Protein AF-A0A2V8VJU1-F1 (afdb_monomer_lite)

Foldseek 3Di:
DWFDDAPDFIKDWDDDPPDPDIDIDGDPDDDPGGDDDDDDDPDDPVCVVCPDPVNVLVVCLAFQQCVCVPVVDWDWDWDPPPVTDIDIRHHDDWAAAWQPPQQWFDFPPFGTKGWTKHFHDDDDPPDDQAAEFEAAVRGTQGPHPCVDPLNVDPPGVVSGMHIYIYGHPFDRDPPDSHDTDPDPSVVRVSVRVVVCRVVSVVVVVVVVVVVVVVLLVVLLVLLLQLVLVLQVVDDPPQFDDLQFADDALPPDPPDDPPPDDPDDDDDDDDDDDDDDDDDDDDYDDDDDDDDDDDDDDDDDDDDDDDDDPPPPPDDPAADFDAKEKPPLEAEHEAQGKDKIFIWTHGPVRDTDWFDDPDPDDQDKDKDKDKPPPFWDWDDDGTRMIMIGGHRDWDKMKIKIWIWGPDPDDDIDIYMYIGIYTYDNDGDSDRSAREDEDADAPDPDQWDQDSVVSHIYGHCNDPCNVVCVVPSVSNSLVVSLSSLLHSLCSSPVSPPPVVSVVSSCVSSVSSVVSD

pLDDT: mean 73.37, std 20.29, range [23.42, 96.0]

Structure (mmCIF, N/CA/C/O backbone):
data_AF-A0A2V8VJU1-F1
#
_entry.id   AF-A0A2V8VJU1-F1
#
loop_
_atom_site.group_PDB
_atom_site.id
_atom_site.type_symbol
_atom_site.label_atom_id
_atom_site.label_alt_id
_atom_site.label_comp_id
_atom_site.label_asym_id
_atom_site.label_entity_id
_atom_site.label_seq_id
_atom_site.pdbx_PDB_ins_code
_atom_site.Cartn_x
_atom_site.Cartn_y
_atom_site.Cartn_z
_atom_site.occupancy
_atom_site.B_iso_or_equiv
_atom_site.auth_seq_id
_atom_site.auth_comp_id
_atom_site.auth_asym_id
_atom_site.auth_atom_id
_atom_site.pdbx_PDB_model_num
ATOM 1 N N . MET A 1 1 ? 37.965 5.745 -35.007 1.00 87.56 1 MET A N 1
ATOM 2 C CA . MET A 1 1 ? 37.153 4.545 -35.306 1.00 87.56 1 MET A CA 1
ATOM 3 C C . MET A 1 1 ? 37.815 3.796 -36.446 1.00 87.56 1 MET A C 1
ATOM 5 O O . MET A 1 1 ? 38.143 4.431 -37.435 1.00 87.56 1 MET A O 1
ATOM 9 N N . VAL A 1 2 ? 38.039 2.492 -36.314 1.00 87.31 2 VAL A N 1
ATOM 10 C CA . VAL A 1 2 ? 38.604 1.636 -37.366 1.00 87.31 2 VAL A CA 1
ATOM 11 C C . VAL A 1 2 ? 37.612 0.522 -37.666 1.00 87.31 2 VAL A C 1
ATOM 13 O O . VAL A 1 2 ? 37.297 -0.254 -36.768 1.00 87.31 2 VAL A O 1
ATOM 16 N N . SER A 1 3 ? 37.109 0.443 -38.896 1.00 88.94 3 SER A N 1
ATOM 17 C CA . SER A 1 3 ? 36.137 -0.571 -39.318 1.00 88.94 3 SER A CA 1
ATOM 18 C C . SER A 1 3 ? 36.693 -1.490 -40.402 1.00 88.94 3 SER A C 1
ATOM 20 O O . SER A 1 3 ? 37.444 -1.055 -41.276 1.00 88.94 3 SER A O 1
ATOM 22 N N . GLN A 1 4 ? 36.292 -2.759 -40.353 1.00 85.12 4 GLN A N 1
ATOM 23 C CA . GLN A 1 4 ? 36.571 -3.762 -41.378 1.00 85.12 4 GLN A CA 1
ATOM 24 C C . GLN A 1 4 ? 35.333 -4.631 -41.602 1.00 85.12 4 GLN A C 1
ATOM 26 O O . GLN A 1 4 ? 34.756 -5.155 -40.649 1.00 85.12 4 GLN A O 1
ATOM 31 N N . THR A 1 5 ? 34.935 -4.795 -42.860 1.00 82.00 5 THR A N 1
ATOM 32 C CA . THR A 1 5 ? 33.833 -5.666 -43.288 1.00 82.00 5 THR A CA 1
ATOM 33 C C . THR A 1 5 ? 34.393 -6.824 -44.108 1.00 82.00 5 THR A C 1
ATOM 35 O O . THR A 1 5 ? 34.877 -6.617 -45.217 1.00 82.00 5 THR A O 1
ATOM 38 N N . GLY A 1 6 ? 34.334 -8.043 -43.565 1.00 79.19 6 GLY A N 1
ATOM 39 C CA . GLY A 1 6 ? 34.883 -9.238 -44.217 1.00 79.19 6 GLY A CA 1
ATOM 40 C C . GLY A 1 6 ? 36.379 -9.102 -44.525 1.00 79.19 6 GLY A C 1
ATOM 41 O O . GLY A 1 6 ? 37.165 -8.705 -43.663 1.00 79.19 6 GLY A O 1
ATOM 42 N N . GLU A 1 7 ? 36.754 -9.397 -45.769 1.00 73.81 7 GLU A N 1
ATOM 43 C CA . GLU A 1 7 ? 38.136 -9.330 -46.273 1.00 73.81 7 GLU A CA 1
ATOM 44 C C . GLU A 1 7 ? 38.542 -7.942 -46.808 1.00 73.81 7 GLU A C 1
ATOM 46 O O . GLU A 1 7 ? 39.679 -7.744 -47.233 1.00 73.81 7 GLU A O 1
ATOM 51 N N . ALA A 1 8 ? 37.638 -6.955 -46.793 1.00 79.12 8 ALA A N 1
ATOM 52 C CA . ALA A 1 8 ? 37.944 -5.613 -47.285 1.00 79.12 8 ALA A CA 1
ATOM 53 C C . ALA A 1 8 ? 39.026 -4.924 -46.426 1.00 79.12 8 ALA A C 1
ATOM 55 O O . ALA A 1 8 ? 39.083 -5.140 -45.212 1.00 79.12 8 ALA A O 1
ATOM 56 N N . PRO A 1 9 ? 39.861 -4.038 -47.005 1.00 80.31 9 PRO A N 1
ATOM 57 C CA . PRO A 1 9 ? 40.882 -3.335 -46.238 1.00 80.31 9 PRO A CA 1
ATOM 58 C C . PRO A 1 9 ? 40.247 -2.439 -45.158 1.00 80.31 9 PRO A C 1
ATOM 60 O O . PRO A 1 9 ? 39.233 -1.774 -45.421 1.00 80.31 9 PRO A O 1
ATOM 63 N N . PRO A 1 10 ? 40.840 -2.368 -43.952 1.00 86.31 10 PRO A N 1
ATOM 64 C CA . PRO A 1 10 ? 40.288 -1.580 -42.864 1.00 86.31 10 PRO A CA 1
ATOM 65 C C . PRO A 1 10 ? 40.344 -0.083 -43.180 1.00 86.31 10 PRO A C 1
ATOM 67 O O . PRO A 1 10 ? 41.291 0.437 -43.779 1.00 86.31 10 PRO A O 1
ATOM 70 N N . HIS A 1 11 ? 39.312 0.631 -42.750 1.00 86.88 11 HIS A N 1
ATOM 71 C CA . HIS A 1 11 ? 39.204 2.076 -42.900 1.00 86.88 11 HIS A CA 1
ATOM 72 C C . HIS A 1 11 ? 39.203 2.746 -41.533 1.00 86.88 11 HIS A C 1
ATOM 74 O O . HIS A 1 11 ? 38.582 2.258 -40.592 1.00 86.88 11 HIS A O 1
ATOM 80 N N . MET A 1 12 ? 39.875 3.890 -41.436 1.00 88.88 12 MET A N 1
ATOM 81 C CA . MET A 1 12 ? 39.878 4.732 -40.251 1.00 88.88 12 MET A CA 1
ATOM 82 C C . MET A 1 12 ? 39.027 5.975 -40.494 1.00 88.88 12 MET A C 1
ATOM 84 O O . MET A 1 12 ? 39.191 6.674 -41.494 1.00 88.88 12 MET A O 1
ATOM 88 N N . MET A 1 13 ? 38.142 6.252 -39.544 1.00 89.75 13 MET A N 1
ATOM 89 C CA . MET A 1 13 ? 37.405 7.498 -39.427 1.00 89.75 13 MET A CA 1
ATOM 90 C C . MET A 1 13 ? 37.802 8.211 -38.133 1.00 89.75 13 MET A C 1
ATOM 92 O O . MET A 1 13 ? 37.734 7.619 -37.047 1.00 89.75 13 MET A O 1
ATOM 96 N N . THR A 1 14 ? 38.165 9.485 -38.246 1.00 87.12 14 THR A N 1
ATOM 97 C CA . THR A 1 14 ? 38.483 10.360 -37.112 1.00 87.12 14 THR A CA 1
ATOM 98 C C . THR A 1 14 ? 37.424 11.446 -37.006 1.00 87.12 14 THR A C 1
ATOM 100 O O . THR A 1 14 ? 37.169 12.173 -37.965 1.00 87.12 14 THR A O 1
ATOM 103 N N . LEU A 1 15 ? 36.808 11.544 -35.829 1.00 87.44 15 LEU A N 1
ATOM 104 C CA . LEU A 1 15 ? 35.831 12.569 -35.480 1.00 87.44 15 LEU A CA 1
ATOM 105 C C . LEU A 1 15 ? 36.391 13.370 -34.302 1.00 87.44 15 LEU A C 1
ATOM 107 O O . LEU A 1 15 ? 36.846 12.774 -33.325 1.00 87.44 15 LEU A O 1
ATOM 111 N N . ARG A 1 16 ? 36.349 14.702 -34.387 1.00 85.06 16 ARG A N 1
ATOM 112 C CA . ARG A 1 16 ? 36.747 15.596 -33.290 1.00 85.06 16 ARG A CA 1
ATOM 113 C C . ARG A 1 16 ? 35.510 16.105 -32.558 1.00 85.06 16 ARG A C 1
ATOM 115 O O . ARG A 1 16 ? 34.514 16.444 -33.195 1.00 85.06 16 ARG A O 1
ATOM 122 N N . SER A 1 17 ? 35.583 16.178 -31.230 1.00 78.00 17 SER A N 1
ATOM 123 C CA . SER A 1 17 ? 34.512 16.768 -30.418 1.00 78.00 17 SER A CA 1
ATOM 124 C C . SER A 1 17 ? 34.234 18.209 -30.865 1.00 78.00 17 SER A C 1
ATOM 126 O O . SER A 1 17 ? 35.171 18.963 -31.116 1.00 78.00 17 SER A O 1
ATOM 128 N N . GLY A 1 18 ? 32.959 18.578 -31.011 1.00 77.31 18 GLY A N 1
ATOM 129 C CA . GLY A 1 18 ? 32.537 19.902 -31.491 1.00 77.31 18 GLY A CA 1
ATOM 130 C C . GLY A 1 18 ? 32.603 20.107 -33.011 1.00 77.31 18 GLY A C 1
ATOM 131 O O . GLY A 1 18 ? 32.070 21.100 -33.501 1.00 77.31 18 GLY A O 1
ATOM 132 N N . SER A 1 19 ? 33.182 19.172 -33.773 1.00 80.69 19 SER A N 1
ATOM 133 C CA . SER A 1 19 ? 33.180 19.225 -35.237 1.00 80.69 19 SER A CA 1
ATOM 134 C C . SER A 1 19 ? 32.025 18.419 -35.834 1.00 80.69 19 SER A C 1
ATOM 136 O O . SER A 1 19 ? 31.717 17.316 -35.382 1.00 80.69 19 SER A O 1
ATOM 138 N N . ARG A 1 20 ? 31.410 18.952 -36.897 1.00 76.62 20 ARG A N 1
ATOM 139 C CA . ARG A 1 20 ? 30.437 18.232 -37.741 1.00 76.62 20 ARG A CA 1
ATOM 140 C C . ARG A 1 20 ? 31.092 17.521 -38.931 1.00 76.62 20 ARG A C 1
ATOM 142 O O . ARG A 1 20 ? 30.406 16.824 -39.671 1.00 76.62 20 ARG A O 1
ATOM 149 N N . THR A 1 21 ? 32.398 17.699 -39.125 1.00 79.81 21 THR A N 1
ATOM 150 C CA . THR A 1 21 ? 33.172 17.056 -40.193 1.00 79.81 21 THR A CA 1
ATOM 151 C C . THR A 1 21 ? 33.971 15.872 -39.651 1.00 79.81 21 THR A C 1
ATOM 153 O O . THR A 1 21 ? 34.376 15.850 -38.485 1.00 79.81 21 THR A O 1
ATOM 156 N N . TYR A 1 22 ? 34.199 14.875 -40.505 1.00 84.62 22 TYR A N 1
ATOM 157 C CA . TYR A 1 22 ? 35.014 13.702 -40.199 1.00 84.62 22 TYR A CA 1
ATOM 158 C C . TYR A 1 22 ? 36.086 13.508 -41.271 1.00 84.62 22 TYR A C 1
ATOM 160 O O . TYR A 1 22 ? 35.870 13.795 -42.447 1.00 84.62 22 TYR A O 1
ATOM 168 N N . GLU A 1 23 ? 37.237 12.976 -40.870 1.00 86.94 23 GLU A N 1
ATOM 169 C CA . GLU A 1 23 ? 38.279 12.546 -41.800 1.00 86.94 23 GLU A CA 1
ATOM 170 C C . GLU A 1 23 ? 38.195 11.034 -41.999 1.00 86.94 23 GLU A C 1
ATOM 172 O O . GLU A 1 23 ? 38.113 10.284 -41.025 1.00 86.94 23 GLU A O 1
ATOM 177 N N . ARG A 1 24 ? 38.246 10.574 -43.254 1.00 88.19 24 ARG A N 1
ATOM 178 C CA . ARG A 1 24 ? 38.294 9.150 -43.611 1.00 88.19 24 ARG A CA 1
ATOM 179 C C . ARG A 1 24 ? 39.603 8.848 -44.333 1.00 88.19 24 ARG A C 1
ATOM 181 O O . ARG A 1 24 ? 39.919 9.500 -45.322 1.00 88.19 24 ARG A O 1
ATOM 188 N N . ARG A 1 25 ? 40.344 7.840 -43.874 1.00 88.12 25 ARG A N 1
ATOM 189 C CA . ARG A 1 25 ? 41.588 7.367 -44.507 1.00 88.12 25 ARG A CA 1
ATOM 190 C C . ARG A 1 25 ? 41.649 5.840 -44.489 1.00 88.12 25 ARG A C 1
ATOM 192 O O . ARG A 1 25 ? 40.967 5.193 -43.693 1.00 88.12 25 ARG A O 1
ATOM 199 N N . ARG A 1 26 ? 42.462 5.245 -45.365 1.00 82.62 26 ARG A N 1
ATOM 200 C CA . ARG A 1 26 ? 42.761 3.807 -45.303 1.00 82.62 26 ARG A CA 1
ATOM 201 C C . ARG A 1 26 ? 43.629 3.537 -44.075 1.00 82.62 26 ARG A C 1
ATOM 203 O O . ARG A 1 26 ? 44.590 4.266 -43.838 1.00 82.62 26 ARG A O 1
ATOM 210 N N . PHE A 1 27 ? 43.281 2.522 -43.291 1.00 81.00 27 PHE A N 1
ATOM 211 C CA . PHE A 1 27 ? 44.078 2.128 -42.136 1.00 81.00 27 PHE A CA 1
ATOM 212 C C . PHE A 1 27 ? 45.161 1.140 -42.581 1.00 81.00 27 PHE A C 1
ATOM 214 O O . PHE A 1 27 ? 44.870 0.189 -43.301 1.00 81.00 27 PHE A O 1
ATOM 221 N N . LEU A 1 28 ? 46.411 1.402 -42.193 1.00 73.94 28 LEU A N 1
ATOM 222 C CA . LEU A 1 28 ? 47.571 0.588 -42.583 1.00 73.94 28 LEU A CA 1
ATOM 223 C C . LEU A 1 28 ? 47.837 -0.581 -41.619 1.00 73.94 28 LEU A C 1
ATOM 225 O O . LEU A 1 28 ? 48.599 -1.480 -41.957 1.00 73.94 28 LEU A O 1
ATOM 229 N N . GLY A 1 29 ? 47.213 -0.586 -40.435 1.00 71.12 29 GLY A N 1
ATOM 230 C CA . GLY A 1 29 ? 47.230 -1.730 -39.520 1.00 71.12 29 GLY A CA 1
ATOM 231 C C . GLY A 1 29 ? 46.153 -2.765 -39.861 1.00 71.12 29 GLY A C 1
ATOM 232 O O . GLY A 1 29 ? 45.202 -2.468 -40.581 1.00 71.12 29 GLY A O 1
ATOM 233 N N . GLY A 1 30 ? 46.279 -3.980 -39.324 1.00 67.00 30 GLY A N 1
ATOM 234 C CA . GLY A 1 30 ? 45.280 -5.045 -39.476 1.00 67.00 30 GLY A CA 1
ATOM 235 C C . GLY A 1 30 ? 44.362 -5.171 -38.258 1.00 67.00 30 GLY A C 1
ATOM 236 O O . GLY A 1 30 ? 44.799 -4.944 -37.129 1.00 67.00 30 GLY A O 1
ATOM 237 N N . ARG A 1 31 ? 43.099 -5.569 -38.471 1.00 80.06 31 ARG A N 1
ATOM 238 C CA . ARG A 1 31 ? 42.267 -6.167 -37.414 1.00 80.06 31 ARG A CA 1
ATOM 239 C C . ARG A 1 31 ? 42.290 -7.685 -37.555 1.00 80.06 31 ARG A C 1
ATOM 241 O O . ARG A 1 31 ? 42.410 -8.205 -38.658 1.00 80.06 31 ARG A O 1
ATOM 248 N N . ALA A 1 32 ? 42.086 -8.385 -36.443 1.00 70.56 32 ALA A N 1
ATOM 249 C CA . ALA A 1 32 ? 41.980 -9.844 -36.423 1.00 70.56 32 ALA A CA 1
ATOM 250 C C . ALA A 1 32 ? 40.665 -10.388 -37.030 1.00 70.56 32 ALA A C 1
ATOM 252 O O . ALA A 1 32 ? 40.525 -11.594 -37.189 1.00 70.56 32 ALA A O 1
ATOM 253 N N . GLY A 1 33 ? 39.694 -9.525 -37.358 1.00 77.00 33 GLY A N 1
ATOM 254 C CA . GLY A 1 33 ? 38.408 -9.935 -37.921 1.00 77.00 33 GLY A CA 1
ATOM 255 C C . GLY A 1 33 ? 37.458 -8.767 -38.222 1.00 77.00 33 GLY A C 1
ATOM 256 O O . GLY A 1 33 ? 37.786 -7.605 -37.928 1.00 77.00 33 GLY A O 1
ATOM 257 N N . PRO A 1 34 ? 36.276 -9.066 -38.800 1.00 81.44 34 PRO A N 1
ATOM 258 C CA . PRO A 1 34 ? 35.267 -8.066 -39.128 1.00 81.44 34 PRO A CA 1
ATOM 259 C C . PRO A 1 34 ? 34.732 -7.395 -37.860 1.00 81.44 34 PRO A C 1
ATOM 261 O O . PRO A 1 34 ? 34.516 -8.042 -36.837 1.00 81.44 34 PRO A O 1
ATOM 264 N N . GLY A 1 35 ? 34.522 -6.082 -37.916 1.00 84.69 35 GLY A N 1
ATOM 265 C CA . GLY A 1 35 ? 34.034 -5.311 -36.777 1.00 84.69 35 GLY A CA 1
ATOM 266 C C . GLY A 1 35 ? 34.480 -3.855 -36.788 1.00 84.69 35 GLY A C 1
ATOM 267 O O . GLY A 1 35 ? 35.002 -3.343 -37.782 1.00 84.69 35 GLY A O 1
ATOM 268 N N . VAL A 1 36 ? 34.256 -3.185 -35.658 1.00 88.19 36 VAL A N 1
ATOM 269 C CA . VAL A 1 36 ? 34.556 -1.764 -35.463 1.00 88.19 36 VAL A CA 1
ATOM 270 C C . VAL A 1 36 ? 35.242 -1.552 -34.118 1.00 88.19 36 VAL A C 1
ATOM 272 O O . VAL A 1 36 ? 34.718 -1.958 -33.089 1.00 88.19 36 VAL A O 1
ATOM 275 N N . ASP A 1 37 ? 36.381 -0.858 -34.128 1.00 87.19 37 ASP A N 1
ATOM 276 C CA . ASP A 1 37 ? 37.124 -0.454 -32.937 1.00 87.19 37 ASP A CA 1
ATOM 277 C C . ASP A 1 37 ? 36.956 1.048 -32.806 1.00 87.19 37 ASP A C 1
ATOM 279 O O . ASP A 1 37 ? 37.296 1.828 -33.706 1.00 87.19 37 ASP A O 1
ATOM 283 N N . VAL A 1 38 ? 36.402 1.470 -31.680 1.00 88.38 38 VAL A N 1
ATOM 284 C CA . VAL A 1 38 ? 36.207 2.880 -31.370 1.00 88.38 38 VAL A CA 1
ATOM 285 C C . VAL A 1 38 ? 37.158 3.242 -30.244 1.00 88.38 38 VAL A C 1
ATOM 287 O O . VAL A 1 38 ? 36.946 2.875 -29.096 1.00 88.38 38 VAL A O 1
ATOM 290 N N . THR A 1 39 ? 38.218 3.975 -30.580 1.00 87.81 39 THR A N 1
ATOM 291 C CA . THR A 1 39 ? 39.154 4.519 -29.594 1.00 87.81 39 THR A CA 1
ATOM 292 C C . THR A 1 39 ? 38.776 5.957 -29.274 1.00 87.81 39 THR A C 1
ATOM 294 O O . THR A 1 39 ? 38.834 6.828 -30.145 1.00 87.81 39 THR A O 1
ATOM 297 N N . ILE A 1 40 ? 38.407 6.202 -28.019 1.00 86.56 40 ILE A N 1
ATOM 298 C CA . ILE A 1 40 ? 38.216 7.543 -27.470 1.00 86.56 40 ILE A CA 1
ATOM 299 C C . ILE A 1 40 ? 39.513 7.908 -26.744 1.00 86.56 40 ILE A C 1
ATOM 301 O O . ILE A 1 40 ? 39.960 7.174 -25.870 1.00 86.56 40 ILE A O 1
ATOM 305 N N . HIS A 1 41 ? 40.144 9.005 -27.145 1.00 83.81 41 HIS A N 1
ATOM 306 C CA . HIS A 1 41 ? 41.423 9.479 -26.612 1.00 83.81 41 HIS A CA 1
ATOM 307 C C . HIS A 1 41 ? 41.359 10.999 -26.427 1.00 83.81 41 HIS A C 1
ATOM 309 O O . HIS A 1 41 ? 40.416 11.628 -26.906 1.00 83.81 41 HIS A O 1
ATOM 315 N N . GLU A 1 42 ? 42.313 11.567 -25.683 1.00 84.00 42 GLU A N 1
ATOM 316 C CA . GLU A 1 42 ? 42.364 13.010 -25.368 1.00 84.00 42 GLU A CA 1
ATOM 317 C C . GLU A 1 42 ? 41.107 13.532 -24.639 1.00 84.00 42 GLU A C 1
ATOM 319 O O . GLU A 1 42 ? 40.662 14.665 -24.815 1.00 84.00 42 GLU A O 1
ATOM 324 N N . VAL A 1 43 ? 40.515 12.695 -23.782 1.00 82.75 43 VAL A N 1
ATOM 325 C CA . VAL A 1 43 ? 39.353 13.068 -22.963 1.00 82.75 43 VAL A CA 1
ATOM 326 C C . VAL A 1 43 ? 39.776 14.065 -21.884 1.00 82.75 43 VAL A C 1
ATOM 328 O O . VAL A 1 43 ? 40.699 13.793 -21.117 1.00 82.75 43 VAL A O 1
ATOM 331 N N . HIS A 1 44 ? 39.066 15.190 -21.768 1.00 83.06 44 HIS A N 1
ATOM 332 C CA . HIS A 1 44 ? 39.306 16.193 -20.726 1.00 83.06 44 HIS A CA 1
ATOM 333 C C . HIS A 1 44 ? 39.187 15.592 -19.313 1.00 83.06 44 HIS A C 1
ATOM 335 O O . HIS A 1 44 ? 38.283 14.794 -19.050 1.00 83.06 44 HIS A O 1
ATOM 341 N N . ARG A 1 45 ? 40.062 15.997 -18.380 1.00 78.19 45 ARG A N 1
ATOM 342 C CA . ARG A 1 45 ? 40.191 15.400 -17.031 1.00 78.19 45 ARG A CA 1
ATOM 343 C C . ARG A 1 45 ? 38.876 15.371 -16.240 1.00 78.19 45 ARG A C 1
ATOM 345 O O . ARG A 1 45 ? 38.607 14.425 -15.509 1.00 78.19 45 ARG A O 1
ATOM 352 N N . GLU A 1 46 ? 38.028 16.374 -16.433 1.00 79.19 46 GLU A N 1
ATOM 353 C CA . GLU A 1 46 ? 36.705 16.467 -15.800 1.00 79.19 46 GLU A CA 1
ATOM 354 C C . GLU A 1 46 ? 35.740 15.368 -16.276 1.00 79.19 46 GLU A C 1
ATOM 356 O O . GLU A 1 46 ? 34.986 14.797 -15.483 1.00 79.19 46 GLU A O 1
ATOM 361 N N . VAL A 1 47 ? 35.799 15.024 -17.566 1.00 79.31 47 VAL A N 1
ATOM 362 C CA . VAL A 1 47 ? 34.932 14.024 -18.206 1.00 79.31 47 VAL A CA 1
ATOM 363 C C . VAL A 1 47 ? 35.454 12.604 -17.972 1.00 79.31 47 VAL A C 1
ATOM 365 O O . VAL A 1 47 ? 34.657 11.668 -17.906 1.00 79.31 47 VAL A O 1
ATOM 368 N N . GLN A 1 48 ? 36.765 12.434 -17.755 1.00 76.44 48 GLN A N 1
ATOM 369 C CA . GLN A 1 48 ? 37.373 11.134 -17.431 1.00 76.44 48 GLN A CA 1
ATOM 370 C C . GLN A 1 48 ? 36.704 10.471 -16.217 1.00 76.44 48 GLN A C 1
ATOM 372 O O . GLN A 1 48 ? 36.408 9.281 -16.255 1.00 76.44 48 GLN A O 1
ATOM 377 N N . SER A 1 49 ? 36.353 11.249 -15.183 1.00 75.25 49 SER A N 1
ATOM 378 C CA . SER A 1 49 ? 35.635 10.745 -13.997 1.00 75.25 49 SER A CA 1
ATOM 379 C C . SER A 1 49 ? 34.243 10.166 -14.303 1.00 75.25 49 SER A C 1
ATOM 381 O O . SER A 1 49 ? 33.682 9.402 -13.513 1.00 75.25 49 SER A O 1
ATOM 383 N N . ARG A 1 50 ? 33.654 10.539 -15.448 1.00 76.75 50 ARG A N 1
ATOM 384 C CA . ARG A 1 50 ? 32.326 10.100 -15.892 1.00 76.75 50 ARG A CA 1
ATOM 385 C C . ARG A 1 50 ? 32.373 8.947 -16.891 1.00 76.75 50 ARG A C 1
ATOM 387 O O . ARG A 1 50 ? 31.404 8.195 -16.947 1.00 76.75 50 ARG A O 1
ATOM 394 N N . LEU A 1 51 ? 33.480 8.778 -17.610 1.00 81.62 51 LEU A N 1
ATOM 395 C CA . LEU A 1 51 ? 33.681 7.759 -18.645 1.00 81.62 51 LEU A CA 1
ATOM 396 C C . LEU A 1 51 ? 34.450 6.533 -18.123 1.00 81.62 51 LEU A C 1
ATOM 398 O O . LEU A 1 51 ? 35.357 6.043 -18.786 1.00 81.62 51 LEU A O 1
ATOM 402 N N . THR A 1 52 ? 34.099 6.029 -16.936 1.00 84.94 52 THR A N 1
ATOM 403 C CA . THR A 1 52 ? 34.693 4.779 -16.434 1.00 84.94 52 THR A CA 1
ATOM 404 C C . THR A 1 52 ? 34.149 3.573 -17.199 1.00 84.94 52 THR A C 1
ATOM 406 O O . THR A 1 52 ? 33.011 3.602 -17.685 1.00 84.94 52 THR A O 1
ATOM 409 N N . ALA A 1 53 ? 34.931 2.491 -17.259 1.00 84.88 53 ALA A N 1
ATOM 410 C CA . ALA A 1 53 ? 34.532 1.238 -17.901 1.00 84.88 53 ALA A CA 1
ATOM 411 C C . ALA A 1 53 ? 33.147 0.747 -17.436 1.00 84.88 53 ALA A C 1
ATOM 413 O O . ALA A 1 53 ? 32.311 0.382 -18.258 1.00 84.88 53 ALA A O 1
ATOM 414 N N . GLU A 1 54 ? 32.865 0.800 -16.130 1.00 86.50 54 GLU A N 1
ATOM 415 C CA . GLU A 1 54 ? 31.596 0.346 -15.548 1.00 86.50 54 GLU A CA 1
ATOM 416 C C . GLU A 1 54 ? 30.421 1.256 -15.925 1.00 86.50 54 GLU A C 1
ATOM 418 O O . GLU A 1 54 ? 29.320 0.781 -16.212 1.00 86.50 54 GLU A O 1
ATOM 423 N N . ARG A 1 55 ? 30.635 2.580 -15.952 1.00 86.44 55 ARG A N 1
ATOM 424 C CA . ARG A 1 55 ? 29.592 3.538 -16.347 1.00 86.44 55 ARG A CA 1
ATOM 425 C C . ARG A 1 55 ? 29.250 3.400 -17.824 1.00 86.44 55 ARG A C 1
ATOM 427 O O . ARG A 1 55 ? 28.070 3.414 -18.165 1.00 86.44 55 ARG A O 1
ATOM 434 N N . LEU A 1 56 ? 30.262 3.218 -18.672 1.00 87.38 56 LEU A N 1
ATOM 435 C CA . LEU A 1 56 ? 30.086 2.954 -20.098 1.00 87.38 56 LEU A CA 1
ATOM 436 C C . LEU A 1 56 ? 29.418 1.604 -20.351 1.00 87.38 56 LEU A C 1
ATOM 438 O O . LEU A 1 56 ? 28.536 1.527 -21.201 1.00 87.38 56 LEU A O 1
ATOM 442 N N . GLN A 1 57 ? 29.782 0.563 -19.599 1.00 89.75 57 GLN A N 1
ATOM 443 C CA . GLN A 1 57 ? 29.142 -0.749 -19.695 1.00 89.75 57 GLN A CA 1
ATOM 444 C C . GLN A 1 57 ? 27.645 -0.644 -19.402 1.00 89.75 57 GLN A C 1
ATOM 446 O O . GLN A 1 57 ? 26.836 -1.142 -20.180 1.00 89.75 57 GLN A O 1
ATOM 451 N N . ARG A 1 58 ? 27.273 0.048 -18.317 1.00 86.06 58 ARG A N 1
ATOM 452 C CA . ARG A 1 58 ? 25.869 0.288 -17.966 1.00 86.06 58 ARG A CA 1
ATOM 453 C C . ARG A 1 58 ? 25.147 1.091 -19.050 1.00 86.06 58 ARG A C 1
ATOM 455 O O . ARG A 1 58 ? 24.127 0.640 -19.553 1.00 86.06 58 ARG A O 1
ATOM 462 N N . TYR A 1 59 ? 25.721 2.222 -19.460 1.00 86.88 59 TYR A N 1
ATOM 463 C CA . TYR A 1 59 ? 25.137 3.093 -20.482 1.00 86.88 59 TYR A CA 1
ATOM 464 C C . TYR A 1 59 ? 24.909 2.359 -21.813 1.00 86.88 59 TYR A C 1
ATOM 466 O O . TYR A 1 59 ? 23.810 2.388 -22.356 1.00 86.88 59 TYR A O 1
ATOM 474 N N . LEU A 1 60 ? 25.916 1.645 -22.327 1.00 87.69 60 LEU A N 1
ATOM 475 C CA . LEU A 1 60 ? 25.791 0.893 -23.580 1.00 87.69 60 LEU A CA 1
ATOM 476 C C . LEU A 1 60 ? 24.841 -0.303 -23.453 1.00 87.69 60 LEU A C 1
ATOM 478 O O . LEU A 1 60 ? 24.147 -0.628 -24.415 1.00 87.69 60 LEU A O 1
ATOM 482 N N . GLY A 1 61 ? 24.790 -0.938 -22.279 1.00 85.50 61 GLY A N 1
ATOM 483 C CA . GLY A 1 61 ? 23.857 -2.024 -21.988 1.00 85.50 61 GLY A CA 1
ATOM 484 C C . GLY A 1 61 ? 22.391 -1.583 -22.012 1.00 85.50 61 GLY A C 1
ATOM 485 O O . GLY A 1 61 ? 21.529 -2.392 -22.351 1.00 85.50 61 GLY A O 1
ATOM 486 N N . GLU A 1 62 ? 22.112 -0.315 -21.699 1.00 83.88 62 GLU A N 1
ATOM 487 C CA . GLU A 1 62 ? 20.784 0.306 -21.792 1.00 83.88 62 GLU A CA 1
ATOM 488 C C . GLU A 1 62 ? 20.485 0.832 -23.207 1.00 83.88 62 GLU A C 1
ATOM 490 O O . GLU A 1 62 ? 19.434 0.537 -23.775 1.00 83.88 62 GLU A O 1
ATOM 495 N N . GLU A 1 63 ? 21.420 1.574 -23.805 1.00 84.50 63 GLU A N 1
ATOM 496 C CA . GLU A 1 63 ? 21.267 2.218 -25.119 1.00 84.50 63 GLU A CA 1
ATOM 497 C C . GLU A 1 63 ? 21.151 1.225 -26.278 1.00 84.50 63 GLU A C 1
ATOM 499 O O . GLU A 1 63 ? 20.369 1.421 -27.211 1.00 84.50 63 GLU A O 1
ATOM 504 N N . LEU A 1 64 ? 21.946 0.154 -26.229 1.00 83.75 64 LEU A N 1
ATOM 505 C CA . LEU A 1 64 ? 22.055 -0.851 -27.288 1.00 83.75 64 LEU A CA 1
ATOM 506 C C . LEU A 1 64 ? 21.469 -2.199 -26.859 1.00 83.75 64 LEU A C 1
ATOM 508 O O . LEU A 1 64 ? 21.755 -3.218 -27.488 1.00 83.75 64 LEU A O 1
ATOM 512 N N . ARG A 1 65 ? 20.644 -2.216 -25.803 1.00 84.69 65 ARG A N 1
ATOM 513 C CA . ARG A 1 65 ? 20.054 -3.426 -25.211 1.00 84.69 65 ARG A CA 1
ATOM 514 C C . ARG A 1 65 ? 19.487 -4.378 -26.262 1.00 84.69 65 ARG A C 1
ATOM 516 O O . ARG A 1 65 ? 19.904 -5.533 -26.360 1.00 84.69 65 ARG A O 1
ATOM 523 N N . GLU A 1 66 ? 18.540 -3.882 -27.054 1.00 81.62 66 GLU A N 1
ATOM 524 C CA . GLU A 1 66 ? 17.839 -4.672 -28.066 1.00 81.62 66 GLU A CA 1
ATOM 525 C C . GLU A 1 66 ? 18.780 -5.126 -29.184 1.00 81.62 66 GLU A C 1
ATOM 527 O O . GLU A 1 66 ? 18.638 -6.235 -29.700 1.00 81.62 66 GLU A O 1
ATOM 532 N N . ARG A 1 67 ? 19.786 -4.310 -29.523 1.00 82.25 67 ARG A N 1
ATOM 533 C CA . ARG A 1 67 ? 20.806 -4.669 -30.510 1.00 82.25 67 ARG A CA 1
ATOM 534 C C . ARG A 1 67 ? 21.674 -5.833 -30.028 1.00 82.25 67 ARG A C 1
ATOM 536 O O . ARG A 1 67 ? 21.850 -6.793 -30.775 1.00 82.25 67 ARG A O 1
ATOM 543 N N . ILE A 1 68 ? 22.158 -5.786 -28.785 1.00 84.50 68 ILE A N 1
ATOM 544 C CA . ILE A 1 68 ? 22.951 -6.869 -28.178 1.00 84.50 68 ILE A CA 1
ATOM 545 C C . ILE A 1 68 ? 22.114 -8.152 -28.108 1.00 84.50 68 ILE A C 1
ATOM 547 O O . ILE A 1 68 ? 22.567 -9.218 -28.516 1.00 84.50 68 ILE A O 1
ATOM 551 N N . ARG A 1 69 ? 20.859 -8.045 -27.654 1.00 81.81 69 ARG A N 1
ATOM 552 C CA . ARG A 1 69 ? 19.970 -9.199 -27.473 1.00 81.81 69 ARG A CA 1
ATOM 553 C C . ARG A 1 69 ? 19.549 -9.865 -28.787 1.00 81.81 69 ARG A C 1
ATOM 555 O O . ARG A 1 69 ? 19.434 -11.085 -28.819 1.00 81.81 69 ARG A O 1
ATOM 562 N N . ARG A 1 70 ? 19.259 -9.093 -29.841 1.00 77.44 70 ARG A N 1
ATOM 563 C CA . ARG A 1 70 ? 18.648 -9.624 -31.077 1.00 77.44 70 ARG A CA 1
ATOM 564 C C . ARG A 1 70 ? 19.625 -9.835 -32.218 1.00 77.44 70 ARG A C 1
ATOM 566 O O . ARG A 1 70 ? 19.498 -10.813 -32.942 1.00 77.44 70 ARG A O 1
ATOM 573 N N . GLN A 1 71 ? 20.554 -8.903 -32.410 1.00 77.56 71 GLN A N 1
ATOM 574 C CA . GLN A 1 71 ? 21.514 -8.966 -33.514 1.00 77.56 71 GLN A CA 1
ATOM 575 C C . GLN A 1 71 ? 22.782 -9.740 -33.124 1.00 77.56 71 GLN A C 1
ATOM 577 O O . GLN A 1 71 ? 23.660 -9.915 -33.961 1.00 77.56 71 GLN A O 1
ATOM 582 N N . GLY A 1 72 ? 22.893 -10.191 -31.865 1.00 76.56 72 GLY A N 1
ATOM 583 C CA . GLY A 1 72 ? 24.040 -10.959 -31.376 1.00 76.56 72 GLY A CA 1
ATOM 584 C C . GLY A 1 72 ? 25.346 -10.163 -31.370 1.00 76.56 72 GLY A C 1
ATOM 585 O O . GLY A 1 72 ? 26.424 -10.744 -31.440 1.00 76.56 72 GLY A O 1
ATOM 586 N N . VAL A 1 73 ? 25.264 -8.829 -31.332 1.00 82.81 73 VAL A N 1
ATOM 587 C CA . VAL A 1 73 ? 26.445 -7.962 -31.364 1.00 82.81 73 VAL A CA 1
ATOM 588 C C . VAL A 1 73 ? 27.162 -8.036 -30.021 1.00 82.81 73 VAL A C 1
ATOM 590 O O . VAL A 1 73 ? 26.627 -7.600 -29.001 1.00 82.81 73 VAL A O 1
ATOM 593 N N . THR A 1 74 ? 28.398 -8.527 -30.029 1.00 84.88 74 THR A N 1
ATOM 594 C CA . THR A 1 74 ? 29.279 -8.505 -28.859 1.00 84.88 74 THR A CA 1
ATOM 595 C C . THR A 1 74 ? 30.020 -7.174 -28.795 1.00 84.88 74 THR A C 1
ATOM 597 O O . THR A 1 74 ? 30.734 -6.802 -29.727 1.00 84.88 74 THR A O 1
ATOM 600 N N . ILE A 1 75 ? 29.872 -6.454 -27.683 1.00 87.81 75 ILE A N 1
ATOM 601 C CA . ILE A 1 75 ? 30.593 -5.204 -27.426 1.00 87.81 75 ILE A CA 1
ATOM 602 C C . ILE A 1 75 ? 31.534 -5.436 -26.248 1.00 87.81 75 ILE A C 1
ATOM 604 O O . ILE A 1 75 ? 31.104 -5.835 -25.165 1.00 87.81 75 ILE A O 1
ATOM 608 N N . VAL A 1 76 ? 32.819 -5.162 -26.457 1.00 89.44 76 VAL A N 1
ATOM 609 C CA . VAL A 1 76 ? 33.857 -5.288 -25.432 1.00 89.44 76 VAL A CA 1
ATOM 610 C C . VAL A 1 76 ? 34.463 -3.916 -25.175 1.00 89.44 76 VAL A C 1
ATOM 612 O O . VAL A 1 76 ? 34.928 -3.249 -26.096 1.00 89.44 76 VAL A O 1
ATOM 615 N N . LEU A 1 77 ? 34.444 -3.500 -23.913 1.00 88.69 77 LEU A N 1
ATOM 616 C CA . LEU A 1 77 ? 35.080 -2.288 -23.423 1.00 88.69 77 LEU A CA 1
ATOM 617 C C . LEU A 1 77 ? 36.458 -2.630 -22.875 1.00 88.69 77 LEU A C 1
ATOM 619 O O . LEU A 1 77 ? 36.599 -3.525 -22.043 1.00 88.69 77 LEU A O 1
ATOM 623 N N . GLU A 1 78 ? 37.463 -1.896 -23.329 1.00 87.62 78 GLU A N 1
ATOM 624 C CA . GLU A 1 78 ? 38.831 -1.981 -22.834 1.00 87.62 78 GLU A CA 1
ATOM 625 C C . GLU A 1 78 ? 39.232 -0.603 -22.309 1.00 87.62 78 GLU A C 1
ATOM 627 O O . GLU A 1 78 ? 39.414 0.341 -23.079 1.00 87.62 78 GLU A O 1
ATOM 632 N N . ASP A 1 79 ? 39.336 -0.488 -20.990 1.00 85.06 79 ASP A N 1
ATOM 633 C CA . ASP A 1 79 ? 39.881 0.686 -20.328 1.00 85.06 79 ASP A CA 1
ATOM 634 C C . ASP A 1 79 ? 41.382 0.484 -20.133 1.00 85.06 79 ASP A C 1
ATOM 636 O O . ASP A 1 79 ? 41.828 -0.437 -19.441 1.00 85.06 79 ASP A O 1
ATOM 640 N N . ARG A 1 80 ? 42.159 1.334 -20.805 1.00 82.75 80 ARG A N 1
ATOM 641 C CA . ARG A 1 80 ? 43.625 1.311 -20.782 1.00 82.75 80 ARG A CA 1
ATOM 642 C C . ARG A 1 80 ? 44.206 2.179 -19.665 1.00 82.75 80 ARG A C 1
ATOM 644 O O . ARG A 1 80 ? 45.427 2.236 -19.535 1.00 82.75 80 ARG A O 1
ATOM 651 N N . LEU A 1 81 ? 43.369 2.853 -18.870 1.00 78.38 81 LEU A N 1
ATOM 652 C CA . LEU A 1 81 ? 43.816 3.583 -17.688 1.00 78.38 81 LEU A CA 1
ATOM 653 C C . LEU A 1 81 ? 44.138 2.598 -16.553 1.00 78.38 81 LEU A C 1
ATOM 655 O O . LEU A 1 81 ? 43.387 1.649 -16.352 1.00 78.38 81 LEU A O 1
ATOM 659 N N . PRO A 1 82 ? 45.229 2.787 -15.789 1.00 71.56 82 PRO A N 1
ATOM 660 C CA . PRO A 1 82 ? 45.543 1.920 -14.656 1.00 71.56 82 PRO A CA 1
ATOM 661 C C . PRO A 1 82 ? 44.510 2.066 -13.520 1.00 71.56 82 PRO A C 1
ATOM 663 O O . PRO A 1 82 ? 44.259 3.193 -13.086 1.00 71.56 82 PRO A O 1
ATOM 666 N N . PRO A 1 83 ? 43.961 0.965 -12.967 1.00 74.00 83 PRO A N 1
ATOM 667 C CA . PRO A 1 83 ? 44.145 -0.430 -13.378 1.00 74.00 83 PRO A CA 1
ATOM 668 C C . PRO A 1 83 ? 43.359 -0.754 -14.656 1.00 74.00 83 PRO A C 1
ATOM 670 O O . PRO A 1 83 ? 42.158 -0.488 -14.720 1.00 74.00 83 PRO A O 1
ATOM 673 N N . SER A 1 84 ? 44.022 -1.372 -15.640 1.00 80.25 84 SER A N 1
ATOM 674 C CA . SER A 1 84 ? 43.378 -1.716 -16.908 1.00 80.25 84 SER A CA 1
ATOM 675 C C . SER A 1 84 ? 42.251 -2.722 -16.694 1.00 80.25 84 SER A C 1
ATOM 677 O O . SER A 1 84 ? 42.365 -3.671 -15.911 1.00 80.25 84 SER A O 1
ATOM 679 N N . LYS A 1 85 ? 41.131 -2.510 -17.385 1.00 85.81 85 LYS A N 1
ATOM 680 C CA . LYS A 1 85 ? 39.927 -3.334 -17.247 1.00 85.81 85 LYS A CA 1
ATOM 681 C C . LYS A 1 85 ? 39.375 -3.702 -18.607 1.00 85.81 85 LYS A C 1
ATOM 683 O O . LYS A 1 85 ? 39.280 -2.866 -19.499 1.00 85.81 85 LYS A O 1
ATOM 688 N N . LYS A 1 86 ? 38.949 -4.954 -18.739 1.00 88.31 86 LYS A N 1
ATOM 689 C CA . LYS A 1 86 ? 38.239 -5.453 -19.915 1.00 88.31 86 LYS A CA 1
ATOM 690 C C . LYS A 1 86 ? 36.869 -5.959 -19.482 1.00 88.31 86 LYS A C 1
ATOM 692 O O . LYS A 1 86 ? 36.791 -6.868 -18.661 1.00 88.31 86 LYS A O 1
ATOM 697 N N . LEU A 1 87 ? 35.804 -5.351 -19.999 1.00 89.75 87 LEU A N 1
ATOM 698 C CA . LEU A 1 87 ? 34.419 -5.650 -19.635 1.00 89.75 87 LEU A CA 1
ATOM 699 C C . LEU A 1 87 ? 33.591 -5.931 -20.889 1.00 89.75 87 LEU A C 1
ATOM 701 O O . LEU A 1 87 ? 33.622 -5.168 -21.848 1.00 89.75 87 LEU A O 1
ATOM 705 N N . GLU A 1 88 ? 32.811 -7.004 -20.874 1.00 90.19 88 GLU A N 1
ATOM 706 C CA . GLU A 1 88 ? 31.817 -7.278 -21.913 1.00 90.19 88 GLU A CA 1
ATOM 707 C C . GLU A 1 88 ? 30.498 -6.573 -21.575 1.00 90.19 88 GLU A C 1
ATOM 709 O O . GLU A 1 88 ? 30.018 -6.648 -20.440 1.00 90.19 88 GLU A O 1
ATOM 714 N N . VAL A 1 89 ? 29.898 -5.877 -22.539 1.00 89.62 89 VAL A N 1
ATOM 715 C CA . VAL A 1 89 ? 28.616 -5.191 -22.342 1.00 89.62 89 VAL A CA 1
ATOM 716 C C . VAL A 1 89 ? 27.481 -6.206 -22.410 1.00 89.62 89 VAL A C 1
ATOM 718 O O . VAL A 1 89 ? 27.262 -6.841 -23.438 1.00 89.62 89 VAL A O 1
ATOM 721 N N . ARG A 1 90 ? 26.730 -6.332 -21.313 1.00 87.44 90 ARG A N 1
ATOM 722 C CA . ARG A 1 90 ? 25.536 -7.182 -21.233 1.00 87.44 90 ARG A CA 1
ATOM 723 C C . ARG A 1 90 ? 24.273 -6.336 -21.402 1.00 87.44 90 ARG A C 1
ATOM 725 O O . ARG A 1 90 ? 24.268 -5.189 -20.954 1.00 87.44 90 ARG A O 1
ATOM 732 N N . PRO A 1 91 ? 23.205 -6.879 -22.013 1.00 84.94 91 PRO A N 1
ATOM 733 C CA . PRO A 1 91 ? 21.947 -6.155 -22.135 1.00 84.94 91 PRO A CA 1
ATOM 734 C C . PRO A 1 91 ? 21.364 -5.891 -20.743 1.00 84.94 91 PRO A C 1
ATOM 736 O O . PRO A 1 91 ? 21.360 -6.780 -19.887 1.00 84.94 91 PRO A O 1
ATOM 739 N N . ALA A 1 92 ? 20.867 -4.674 -20.519 1.00 82.38 92 ALA A N 1
ATOM 740 C CA . ALA A 1 92 ? 20.219 -4.314 -19.265 1.00 82.38 92 ALA A CA 1
ATOM 741 C C . ALA A 1 92 ? 19.006 -5.223 -18.992 1.00 82.38 92 ALA A C 1
ATOM 743 O O . ALA A 1 92 ? 18.225 -5.539 -19.894 1.00 82.38 92 ALA A O 1
ATOM 744 N N . VAL A 1 93 ? 18.843 -5.654 -17.742 1.00 82.25 93 VAL A N 1
ATOM 745 C CA . VAL A 1 93 ? 17.704 -6.474 -17.315 1.00 82.25 93 VAL A CA 1
ATOM 746 C C . VAL A 1 93 ? 16.694 -5.561 -16.638 1.00 82.25 93 VAL A C 1
ATOM 748 O O . VAL A 1 93 ? 17.042 -4.884 -15.671 1.00 82.25 93 VAL A O 1
ATOM 751 N N . PHE A 1 94 ? 15.464 -5.552 -17.150 1.00 83.44 94 PHE A N 1
ATOM 752 C CA . PHE A 1 94 ? 14.367 -4.811 -16.536 1.00 83.44 94 PHE A CA 1
ATOM 753 C C . PHE A 1 94 ? 13.970 -5.446 -15.211 1.00 83.44 94 PHE A C 1
ATOM 755 O O . PHE A 1 94 ? 14.051 -6.667 -15.040 1.00 83.44 94 PHE A O 1
ATOM 762 N N . ARG A 1 95 ? 13.552 -4.614 -14.260 1.00 77.06 95 ARG A N 1
ATOM 763 C CA . ARG A 1 95 ? 13.155 -5.076 -12.933 1.00 77.06 95 ARG A CA 1
ATOM 764 C C . ARG A 1 95 ? 11.666 -5.403 -12.916 1.00 77.06 95 ARG A C 1
ATOM 766 O O . ARG A 1 95 ? 10.866 -4.783 -13.605 1.00 77.06 95 ARG A O 1
ATOM 773 N N . GLY A 1 96 ? 11.292 -6.339 -12.048 1.00 80.00 96 GLY A N 1
ATOM 774 C CA . GLY A 1 96 ? 9.892 -6.636 -11.756 1.00 80.00 96 GLY A CA 1
ATOM 775 C C . GLY A 1 96 ? 9.270 -7.727 -12.623 1.00 80.00 96 GLY A C 1
ATOM 776 O O . GLY A 1 96 ? 9.967 -8.579 -13.173 1.00 80.00 96 GLY A O 1
ATOM 777 N N . GLU A 1 97 ? 7.938 -7.741 -12.680 1.00 84.12 97 GLU A N 1
ATOM 778 C CA . GLU A 1 97 ? 7.164 -8.796 -13.343 1.00 84.12 97 GLU A CA 1
ATOM 779 C C . GLU A 1 97 ? 6.749 -8.373 -14.754 1.00 84.12 97 GLU A C 1
ATOM 781 O O . GLU A 1 97 ? 6.207 -7.285 -14.953 1.00 84.12 97 GLU A O 1
ATOM 786 N N . ARG A 1 98 ? 6.982 -9.240 -15.745 1.00 87.12 98 ARG A N 1
ATOM 787 C CA . ARG A 1 98 ? 6.618 -8.968 -17.139 1.00 87.12 98 ARG A CA 1
ATOM 788 C C . ARG A 1 98 ? 5.102 -8.989 -17.315 1.00 87.12 98 ARG A C 1
ATOM 790 O O . ARG A 1 98 ? 4.452 -9.989 -17.011 1.00 87.12 98 ARG A O 1
ATOM 797 N N . ILE A 1 99 ? 4.548 -7.941 -17.917 1.00 86.94 99 ILE A N 1
ATOM 798 C CA . ILE A 1 99 ? 3.125 -7.893 -18.250 1.00 86.94 99 ILE A CA 1
ATOM 799 C C . ILE A 1 99 ? 2.875 -8.765 -19.487 1.00 86.94 99 ILE A C 1
ATOM 801 O O . ILE A 1 99 ? 3.297 -8.456 -20.602 1.00 86.94 99 ILE A O 1
ATOM 805 N N . ALA A 1 100 ? 2.201 -9.897 -19.284 1.00 81.81 100 ALA A N 1
ATOM 806 C CA . ALA A 1 100 ? 1.839 -10.809 -20.364 1.00 81.81 100 ALA A CA 1
ATOM 807 C C . ALA A 1 100 ? 0.792 -10.191 -21.312 1.00 81.81 100 ALA A C 1
ATOM 809 O O . ALA A 1 100 ? -0.085 -9.446 -20.878 1.00 81.81 100 ALA A O 1
ATOM 810 N N . GLY A 1 101 ? 0.862 -10.553 -22.598 1.00 79.25 101 GLY A N 1
ATOM 811 C CA . GLY A 1 101 ? -0.108 -10.143 -23.625 1.00 79.25 101 GLY A CA 1
ATOM 812 C C . GLY A 1 101 ? 0.265 -8.892 -24.427 1.00 79.25 101 GLY A C 1
ATOM 813 O O . GLY A 1 101 ? -0.453 -8.550 -25.356 1.00 79.25 101 GLY A O 1
ATOM 814 N N . ILE A 1 102 ? 1.393 -8.244 -24.118 1.00 83.12 102 ILE A N 1
ATOM 815 C CA . ILE A 1 102 ? 1.867 -7.022 -24.789 1.00 83.12 102 ILE A CA 1
ATOM 816 C C . ILE A 1 102 ? 3.252 -7.289 -25.396 1.00 83.12 102 ILE A C 1
ATOM 818 O O . ILE A 1 102 ? 4.250 -6.713 -24.979 1.00 83.12 102 ILE A O 1
ATOM 822 N N . GLY A 1 103 ? 3.343 -8.278 -26.286 1.00 82.12 103 GLY A N 1
ATOM 823 C CA . GLY A 1 103 ? 4.605 -8.645 -26.946 1.00 82.12 103 GLY A CA 1
ATOM 824 C C . GLY A 1 103 ? 4.809 -7.919 -28.273 1.00 82.12 103 GLY A C 1
ATOM 825 O O . GLY A 1 103 ? 5.879 -7.376 -28.534 1.00 82.12 103 GLY A O 1
ATOM 826 N N . GLU A 1 104 ? 3.765 -7.892 -29.094 1.00 88.75 104 GLU A N 1
ATOM 827 C CA . GLU A 1 104 ? 3.736 -7.197 -30.376 1.00 88.75 104 GLU A CA 1
ATOM 828 C C . GLU A 1 104 ? 2.428 -6.415 -30.467 1.00 88.75 104 GLU A C 1
ATOM 830 O O . GLU A 1 104 ? 1.353 -6.963 -30.224 1.00 88.75 104 GLU A O 1
ATOM 835 N N . ILE A 1 105 ? 2.537 -5.124 -30.762 1.00 90.06 105 ILE A N 1
ATOM 836 C CA . ILE A 1 105 ? 1.415 -4.206 -30.918 1.00 90.06 105 ILE A CA 1
ATOM 837 C C . ILE A 1 105 ? 1.279 -3.940 -32.420 1.00 90.06 105 ILE A C 1
ATOM 839 O O . ILE A 1 105 ? 2.214 -3.396 -33.017 1.00 90.06 105 ILE A O 1
ATOM 843 N N . PRO A 1 106 ? 0.170 -4.342 -33.059 1.00 89.81 106 PRO A N 1
ATOM 844 C CA . PRO A 1 106 ? -0.028 -4.100 -34.480 1.00 89.81 106 PRO A CA 1
ATOM 845 C C . PRO A 1 106 ? -0.184 -2.600 -34.747 1.00 89.81 106 PRO A C 1
ATOM 847 O O . PRO A 1 106 ? -0.854 -1.896 -33.993 1.00 89.81 106 PRO A O 1
ATOM 850 N N . VAL A 1 107 ? 0.422 -2.128 -35.835 1.00 89.62 107 VAL A N 1
ATOM 851 C CA . VAL A 1 107 ? 0.298 -0.752 -36.329 1.00 89.62 107 VAL A CA 1
ATOM 852 C C . VAL A 1 107 ? -0.307 -0.822 -37.727 1.00 89.62 107 VAL A C 1
ATOM 854 O O . VAL A 1 107 ? 0.086 -1.676 -38.519 1.00 89.62 107 VAL A O 1
ATOM 857 N N . ALA A 1 108 ? -1.288 0.029 -38.027 1.00 84.62 108 ALA A N 1
ATOM 858 C CA . ALA A 1 108 ? -1.884 0.078 -39.360 1.00 84.62 108 ALA A CA 1
ATOM 859 C C . ALA A 1 108 ? -0.835 0.526 -40.387 1.00 84.62 108 ALA A C 1
ATOM 861 O O . ALA A 1 108 ? -0.116 1.486 -40.133 1.00 84.62 108 ALA A O 1
ATOM 862 N N . ASP A 1 109 ? -0.733 -0.188 -41.510 1.00 85.81 109 ASP A N 1
ATOM 863 C CA . ASP A 1 109 ? 0.158 0.121 -42.643 1.00 85.81 109 ASP A CA 1
ATOM 864 C C . ASP A 1 109 ? 1.663 0.237 -42.315 1.00 85.81 109 ASP A C 1
ATOM 866 O O . ASP A 1 109 ? 2.460 0.670 -43.148 1.00 85.81 109 ASP A O 1
ATOM 870 N N . HIS A 1 110 ? 2.072 -0.215 -41.125 1.00 88.25 110 HIS A N 1
ATOM 871 C CA . HIS A 1 110 ? 3.439 -0.139 -40.615 1.00 88.25 110 HIS A CA 1
ATOM 872 C C . HIS A 1 110 ? 3.846 -1.434 -39.881 1.00 88.25 110 HIS A C 1
ATOM 874 O O . HIS A 1 110 ? 2.991 -2.218 -39.460 1.00 88.25 110 HIS A O 1
ATOM 880 N N . PRO A 1 111 ? 5.155 -1.698 -39.692 1.00 87.31 111 PRO A N 1
ATOM 881 C CA . PRO A 1 111 ? 5.628 -2.825 -38.892 1.00 87.31 111 PRO A CA 1
ATOM 882 C C . PRO A 1 111 ? 5.107 -2.769 -37.445 1.00 87.31 111 PRO A C 1
ATOM 884 O O . PRO A 1 111 ? 4.992 -1.685 -36.876 1.00 87.31 111 PRO A O 1
ATOM 887 N N . PRO A 1 112 ? 4.848 -3.915 -36.792 1.00 90.75 112 PRO A N 1
ATOM 888 C CA . PRO A 1 112 ? 4.367 -3.920 -35.415 1.00 90.75 112 PRO A CA 1
ATOM 889 C C . PRO A 1 112 ? 5.407 -3.340 -34.445 1.00 90.75 112 PRO A C 1
ATOM 891 O O . PRO A 1 112 ? 6.616 -3.545 -34.599 1.00 90.75 112 PRO A O 1
ATOM 894 N N . VAL A 1 113 ? 4.932 -2.671 -33.392 1.00 91.75 113 VAL A N 1
ATOM 895 C CA . VAL A 1 113 ? 5.778 -2.252 -32.268 1.00 91.75 113 VAL A CA 1
ATOM 896 C C . VAL A 1 113 ? 6.055 -3.466 -31.404 1.00 91.75 113 VAL A C 1
ATOM 898 O O . VAL A 1 113 ? 5.140 -4.124 -30.911 1.00 91.75 113 VAL A O 1
ATOM 901 N N . ARG A 1 114 ? 7.326 -3.748 -31.157 1.00 89.25 114 ARG A N 1
ATOM 902 C CA . ARG A 1 114 ? 7.705 -4.805 -30.221 1.00 89.25 114 ARG A CA 1
ATOM 903 C C . ARG A 1 114 ? 7.766 -4.230 -28.825 1.00 89.25 114 ARG A C 1
ATOM 905 O O . ARG A 1 114 ? 8.516 -3.289 -28.582 1.00 89.25 114 ARG A O 1
ATOM 912 N N . ALA A 1 115 ? 6.999 -4.813 -27.922 1.00 90.88 115 ALA A N 1
ATOM 913 C CA . ALA A 1 115 ? 6.827 -4.311 -26.577 1.00 90.88 115 ALA A CA 1
ATOM 914 C C . ALA A 1 115 ? 7.337 -5.313 -25.539 1.00 90.88 115 ALA A C 1
ATOM 916 O O . ALA A 1 115 ? 7.108 -6.525 -25.595 1.00 90.88 115 ALA A O 1
ATOM 917 N N . GLU A 1 116 ? 8.062 -4.788 -24.560 1.00 90.62 116 GLU A N 1
ATOM 918 C CA . GLU A 1 116 ? 8.486 -5.532 -23.389 1.00 90.62 116 GLU A CA 1
ATOM 919 C C . GLU A 1 116 ? 8.329 -4.643 -22.157 1.00 90.62 116 GLU A C 1
ATOM 921 O O . GLU A 1 116 ? 9.208 -3.843 -21.846 1.00 90.62 116 GLU A O 1
ATOM 926 N N . ILE A 1 117 ? 7.183 -4.764 -21.484 1.00 91.00 117 ILE A N 1
ATOM 927 C CA . ILE A 1 117 ? 6.809 -3.916 -20.347 1.00 91.00 117 ILE A CA 1
ATOM 928 C C . ILE A 1 117 ? 6.771 -4.757 -19.071 1.00 91.00 117 ILE A C 1
ATOM 930 O O . ILE A 1 117 ? 6.202 -5.854 -19.043 1.00 91.00 117 ILE A O 1
ATOM 934 N N . TYR A 1 118 ? 7.366 -4.219 -18.016 1.00 89.56 118 TYR A N 1
ATOM 935 C CA . TYR A 1 118 ? 7.453 -4.792 -16.685 1.00 89.56 118 TYR A CA 1
ATOM 936 C C . TYR A 1 118 ? 6.810 -3.859 -15.663 1.00 89.56 118 TYR A C 1
ATOM 938 O O . TYR A 1 118 ? 6.853 -2.634 -15.786 1.00 89.56 118 TYR A O 1
ATOM 946 N N . LEU A 1 119 ? 6.228 -4.461 -14.631 1.00 87.44 119 LEU A N 1
ATOM 947 C CA . LEU A 1 119 ? 5.752 -3.764 -13.450 1.00 87.44 119 LEU A CA 1
ATOM 948 C C . LEU A 1 119 ? 6.886 -3.697 -12.429 1.00 87.44 119 LEU A C 1
ATOM 950 O O . LEU A 1 119 ? 7.247 -4.711 -11.825 1.00 87.44 119 LEU A O 1
ATOM 954 N N . ALA A 1 120 ? 7.450 -2.508 -12.246 1.00 84.56 120 ALA A N 1
ATOM 955 C CA . ALA A 1 120 ? 8.584 -2.302 -11.364 1.00 84.56 120 ALA A CA 1
ATOM 956 C C . ALA A 1 120 ? 8.186 -2.490 -9.883 1.00 84.56 120 ALA A C 1
ATOM 958 O O . ALA A 1 120 ? 7.098 -2.069 -9.462 1.00 84.56 120 ALA A O 1
ATOM 959 N N . PRO A 1 121 ? 9.058 -3.104 -9.059 1.00 73.25 121 PRO A N 1
ATOM 960 C CA . PRO A 1 121 ? 8.869 -3.135 -7.614 1.00 73.25 121 PRO A CA 1
ATOM 961 C C . PRO A 1 121 ? 8.981 -1.720 -7.032 1.00 73.25 121 PRO A C 1
ATOM 963 O O . PRO A 1 121 ? 9.527 -0.818 -7.661 1.00 73.25 121 PRO A O 1
ATOM 966 N N . GLU A 1 122 ? 8.462 -1.525 -5.818 1.00 67.69 122 GLU A N 1
ATOM 967 C CA . GLU A 1 122 ? 8.473 -0.213 -5.166 1.00 67.69 122 GLU A CA 1
ATOM 968 C C . GLU A 1 122 ? 9.900 0.344 -5.063 1.00 67.69 122 GLU A C 1
ATOM 970 O O . GLU A 1 122 ? 10.808 -0.285 -4.514 1.00 67.69 122 GLU A O 1
ATOM 975 N N . THR A 1 123 ? 10.095 1.522 -5.649 1.00 60.16 123 THR A N 1
ATOM 976 C CA . THR A 1 123 ? 11.404 2.150 -5.777 1.00 60.16 123 THR A CA 1
ATOM 977 C C . THR A 1 123 ? 11.854 2.709 -4.427 1.00 60.16 123 THR A C 1
ATOM 979 O O . THR A 1 123 ? 11.176 3.548 -3.835 1.00 60.16 123 THR A O 1
ATOM 982 N N . LEU A 1 124 ? 13.022 2.278 -3.939 1.00 55.59 124 LEU A N 1
ATOM 983 C CA . LEU A 1 124 ? 13.652 2.865 -2.752 1.00 55.59 124 LEU A CA 1
ATOM 984 C C . LEU A 1 124 ? 14.046 4.334 -3.015 1.00 55.59 124 LEU A C 1
ATOM 986 O O . LEU A 1 124 ? 14.471 4.658 -4.132 1.00 55.59 124 LEU A O 1
ATOM 990 N N . PRO A 1 125 ? 13.985 5.217 -1.999 1.00 50.78 125 PRO A N 1
ATOM 991 C CA . PRO A 1 125 ? 14.396 6.612 -2.144 1.00 50.78 125 PRO A CA 1
ATOM 992 C C . PRO A 1 125 ? 15.840 6.712 -2.660 1.00 50.78 125 PRO A C 1
ATOM 994 O O . PRO A 1 125 ? 16.746 6.126 -2.073 1.00 50.78 125 PRO A O 1
ATOM 997 N N . GLY A 1 126 ? 16.054 7.452 -3.754 1.00 55.12 126 GLY A N 1
ATOM 998 C CA . GLY A 1 126 ? 17.378 7.670 -4.359 1.00 55.12 126 GLY A CA 1
ATOM 999 C C . GLY A 1 126 ? 17.712 6.796 -5.575 1.00 55.12 126 GLY A C 1
ATOM 1000 O O . GLY A 1 126 ? 18.783 6.962 -6.152 1.00 55.12 126 GLY A O 1
ATOM 1001 N N . THR A 1 127 ? 16.814 5.900 -5.993 1.00 65.19 127 THR A N 1
ATOM 1002 C CA . THR A 1 127 ? 16.951 5.162 -7.262 1.00 65.19 127 THR A CA 1
ATOM 1003 C C . THR A 1 127 ? 16.266 5.926 -8.402 1.00 65.19 127 THR A C 1
ATOM 1005 O O . THR A 1 127 ? 15.254 6.590 -8.173 1.00 65.19 127 THR A O 1
ATOM 1008 N N . GLU A 1 128 ? 16.809 5.842 -9.622 1.00 69.50 128 GLU A N 1
ATOM 1009 C CA . GLU A 1 128 ? 16.170 6.387 -10.830 1.00 69.50 128 GLU A CA 1
ATOM 1010 C C . GLU A 1 128 ? 14.750 5.823 -10.997 1.00 69.50 128 GLU A C 1
ATOM 1012 O O . GLU A 1 128 ? 14.486 4.658 -10.678 1.00 69.50 128 GLU A O 1
ATOM 1017 N N . ARG A 1 129 ? 13.820 6.675 -11.448 1.00 78.94 129 ARG A N 1
ATOM 1018 C CA . ARG A 1 129 ? 12.424 6.276 -11.651 1.00 78.94 129 ARG A CA 1
ATOM 1019 C C . ARG A 1 129 ? 12.355 5.254 -12.789 1.00 78.94 129 ARG A C 1
ATOM 1021 O O . ARG A 1 129 ? 12.982 5.492 -13.820 1.00 78.94 129 ARG A O 1
ATOM 1028 N N . PRO A 1 130 ? 11.607 4.149 -12.626 1.00 84.44 130 PRO A N 1
ATOM 1029 C CA . PRO A 1 130 ? 11.398 3.224 -13.725 1.00 84.44 130 PRO A CA 1
ATOM 1030 C C . PRO A 1 130 ? 10.617 3.948 -14.824 1.00 84.44 130 PRO A C 1
ATOM 1032 O O . PRO A 1 130 ? 9.656 4.671 -14.543 1.00 84.44 130 PRO A O 1
ATOM 1035 N N . ALA A 1 131 ? 11.082 3.771 -16.054 1.00 88.62 131 ALA A N 1
ATOM 1036 C CA . ALA A 1 131 ? 10.527 4.394 -17.240 1.00 88.62 131 ALA A CA 1
ATOM 1037 C C . ALA A 1 131 ? 10.491 3.388 -18.390 1.00 88.62 131 ALA A C 1
ATOM 1039 O O . ALA A 1 131 ? 11.240 2.403 -18.420 1.00 88.62 131 ALA A O 1
ATOM 1040 N N . VAL A 1 132 ? 9.612 3.650 -19.352 1.00 91.31 132 VAL A N 1
ATOM 1041 C CA . VAL A 1 132 ? 9.532 2.873 -20.588 1.00 91.31 132 VAL A CA 1
ATOM 1042 C C . VAL A 1 132 ? 10.271 3.639 -21.676 1.00 91.31 132 VAL A C 1
ATOM 1044 O O . VAL A 1 132 ? 9.871 4.740 -22.049 1.00 91.31 132 VAL A O 1
ATOM 1047 N N . ALA A 1 133 ? 11.347 3.046 -22.184 1.00 91.06 133 ALA A N 1
ATOM 1048 C CA . ALA A 1 133 ? 12.188 3.640 -23.213 1.00 91.06 133 ALA A CA 1
ATOM 1049 C C . ALA A 1 133 ? 11.713 3.262 -24.624 1.00 91.06 133 ALA A C 1
ATOM 1051 O O . ALA A 1 133 ? 11.196 2.164 -24.858 1.00 91.06 133 ALA A O 1
ATOM 1052 N N . LEU A 1 134 ? 11.938 4.160 -25.584 1.00 90.88 134 LEU A N 1
ATOM 1053 C CA . LEU A 1 134 ? 11.677 3.915 -27.001 1.00 90.88 134 LEU A CA 1
ATOM 1054 C C . LEU A 1 134 ? 12.972 3.585 -27.735 1.00 90.88 134 LEU A C 1
ATOM 1056 O O . LEU A 1 134 ? 14.002 4.239 -27.549 1.00 90.88 134 LEU A O 1
ATOM 1060 N N . TYR A 1 135 ? 12.889 2.602 -28.619 1.00 88.69 135 TYR A N 1
ATOM 1061 C CA . TYR A 1 135 ? 13.971 2.109 -29.449 1.00 88.69 135 TYR A CA 1
ATOM 1062 C C . TYR A 1 135 ? 13.565 2.144 -30.920 1.00 88.69 135 TYR A C 1
ATOM 1064 O O . TYR A 1 135 ? 12.400 1.965 -31.277 1.00 88.69 135 TYR A O 1
ATOM 1072 N N . ARG A 1 136 ? 14.563 2.347 -31.775 1.00 87.19 136 ARG A N 1
ATOM 1073 C CA . ARG A 1 136 ? 14.458 2.168 -33.218 1.00 87.19 136 ARG A CA 1
ATOM 1074 C C . ARG A 1 136 ? 15.541 1.211 -33.675 1.00 87.19 136 ARG A C 1
ATOM 1076 O O . ARG A 1 136 ? 16.728 1.521 -33.543 1.00 87.19 136 ARG A O 1
ATOM 1083 N N . LEU A 1 137 ? 15.148 0.064 -34.229 1.00 83.25 137 LEU A N 1
ATOM 1084 C CA . LEU A 1 137 ? 16.083 -0.972 -34.694 1.00 83.25 137 LEU A CA 1
ATOM 1085 C C . LEU A 1 137 ? 17.110 -1.333 -33.602 1.00 83.25 137 LEU A C 1
ATOM 1087 O O . LEU A 1 137 ? 18.303 -1.537 -33.853 1.00 83.25 137 LEU A O 1
ATOM 1091 N N . GLY A 1 138 ? 16.621 -1.348 -32.364 1.00 79.94 138 GLY A N 1
ATOM 1092 C CA . GLY A 1 138 ? 17.376 -1.643 -31.158 1.00 79.94 138 GLY A CA 1
ATOM 1093 C C . GLY A 1 138 ? 18.370 -0.588 -30.661 1.00 79.94 138 GLY A C 1
ATOM 1094 O O . GLY A 1 138 ? 19.209 -0.912 -29.821 1.00 79.94 138 GLY A O 1
ATOM 1095 N N . THR A 1 139 ? 18.282 0.653 -31.142 1.00 82.62 139 THR A N 1
ATOM 1096 C CA . THR A 1 139 ? 18.991 1.814 -30.576 1.00 82.62 139 THR A CA 1
ATOM 1097 C C . THR A 1 139 ? 18.005 2.713 -29.836 1.00 82.62 139 THR A C 1
ATOM 1099 O O . THR A 1 139 ? 16.963 3.046 -30.399 1.00 82.62 139 THR A O 1
ATOM 1102 N N . ARG A 1 140 ? 18.312 3.089 -28.587 1.00 86.50 140 ARG A N 1
ATOM 1103 C CA . ARG A 1 140 ? 17.454 3.964 -27.774 1.00 86.50 140 ARG A CA 1
ATOM 1104 C C . ARG A 1 140 ? 17.354 5.354 -28.411 1.00 86.50 140 ARG A C 1
ATOM 1106 O O . ARG A 1 140 ? 18.356 5.941 -28.806 1.00 86.50 140 ARG A O 1
ATOM 1113 N N . VAL A 1 141 ? 16.129 5.850 -28.536 1.00 87.62 141 VAL A N 1
ATOM 1114 C CA . VAL A 1 141 ? 15.794 7.163 -29.122 1.00 87.62 141 VAL A CA 1
ATOM 1115 C C . VAL A 1 141 ? 15.052 8.062 -28.135 1.00 87.62 141 VAL A C 1
ATOM 1117 O O . VAL A 1 141 ? 15.037 9.278 -28.291 1.00 87.62 141 VAL A O 1
ATOM 1120 N N . CYS A 1 142 ? 14.444 7.477 -27.103 1.00 87.19 142 CYS A N 1
ATOM 1121 C CA . CYS A 1 142 ? 13.823 8.206 -26.005 1.00 87.19 142 CYS A CA 1
ATOM 1122 C C . CYS A 1 142 ? 14.002 7.407 -24.712 1.00 87.19 142 CYS A C 1
ATOM 1124 O O . CYS A 1 142 ? 13.781 6.195 -24.706 1.00 87.19 142 CYS A O 1
ATOM 1126 N N . GLN A 1 143 ? 14.426 8.071 -23.635 1.00 87.31 143 GLN A N 1
ATOM 1127 C CA . GLN A 1 143 ? 14.646 7.425 -22.336 1.00 87.31 143 GLN A CA 1
ATOM 1128 C C . GLN A 1 143 ? 13.332 7.143 -21.603 1.00 87.31 143 GLN A C 1
ATOM 1130 O O . GLN A 1 143 ? 13.192 6.085 -20.998 1.00 87.31 143 GLN A O 1
ATOM 1135 N N . ASP A 1 144 ? 12.379 8.073 -21.685 1.00 89.81 144 ASP A N 1
ATOM 1136 C CA . ASP A 1 144 ? 11.075 7.975 -21.037 1.00 89.81 144 ASP A CA 1
ATOM 1137 C C . ASP A 1 144 ? 9.975 8.434 -21.995 1.00 89.81 144 ASP A C 1
ATOM 1139 O O . ASP A 1 144 ? 9.901 9.609 -22.364 1.00 89.81 144 ASP A O 1
ATOM 1143 N N . ILE A 1 145 ? 9.100 7.501 -22.371 1.00 90.56 145 ILE A N 1
ATOM 1144 C CA . ILE A 1 145 ? 7.927 7.773 -23.201 1.00 90.56 145 ILE A CA 1
ATOM 1145 C C . ILE A 1 145 ? 7.009 8.832 -22.576 1.00 90.56 145 ILE A C 1
ATOM 1147 O O . ILE A 1 145 ? 6.396 9.597 -23.315 1.00 90.56 145 ILE A O 1
ATOM 1151 N N . ALA A 1 146 ? 6.951 8.947 -21.243 1.00 89.56 146 ALA A N 1
ATOM 1152 C CA . ALA A 1 146 ? 6.141 9.961 -20.566 1.00 89.56 146 ALA A CA 1
ATOM 1153 C C . ALA A 1 146 ? 6.663 11.394 -20.783 1.00 89.56 146 ALA A C 1
ATOM 1155 O O . ALA A 1 146 ? 5.946 12.355 -20.506 1.00 89.56 146 ALA A O 1
ATOM 1156 N N . GLY A 1 147 ? 7.887 11.549 -21.303 1.00 86.12 147 GLY A N 1
ATOM 1157 C CA . GLY A 1 147 ? 8.411 12.832 -21.771 1.00 86.12 147 GLY A CA 1
ATOM 1158 C C . GLY A 1 147 ? 7.757 13.329 -23.065 1.00 86.12 147 GLY A C 1
ATOM 1159 O O . GLY A 1 147 ? 7.893 14.505 -23.399 1.00 86.12 147 GLY A O 1
ATOM 1160 N N . LEU A 1 148 ? 7.042 12.463 -23.792 1.00 87.25 148 LEU A N 1
ATOM 1161 C CA . LEU A 1 148 ? 6.284 12.843 -24.981 1.00 87.25 148 LEU A CA 1
ATOM 1162 C C . LEU A 1 148 ? 4.897 13.377 -24.582 1.00 87.25 148 LEU A C 1
ATOM 1164 O O . LEU A 1 148 ? 4.212 12.737 -23.777 1.00 87.25 148 LEU A O 1
ATOM 1168 N N . PRO A 1 149 ? 4.433 14.505 -25.153 1.00 85.88 149 PRO A N 1
ATOM 1169 C CA . PRO A 1 149 ? 3.143 15.104 -24.801 1.00 85.88 149 PRO A CA 1
ATOM 1170 C C . PRO A 1 149 ? 1.953 14.144 -24.921 1.00 85.88 149 PRO A C 1
ATOM 1172 O O . PRO A 1 149 ? 1.018 14.209 -24.124 1.00 85.88 149 PRO A O 1
ATOM 1175 N N . GLU A 1 150 ? 1.982 13.225 -25.888 1.00 88.44 150 GLU A N 1
ATOM 1176 C CA . GLU A 1 150 ? 0.900 12.272 -26.138 1.00 88.44 150 GLU A CA 1
ATOM 1177 C C . GLU A 1 150 ? 0.757 11.208 -25.040 1.00 88.44 150 GLU A C 1
ATOM 1179 O O . GLU A 1 150 ? -0.331 10.640 -24.897 1.00 88.44 150 GLU A O 1
ATOM 1184 N N . PHE A 1 151 ? 1.827 10.970 -24.272 1.00 90.12 151 PHE A N 1
ATOM 1185 C CA . PHE A 1 151 ? 1.941 9.934 -23.242 1.00 90.12 151 PHE A CA 1
ATOM 1186 C C . PHE A 1 151 ? 2.259 10.498 -21.850 1.00 90.12 151 PHE A C 1
ATOM 1188 O O . PHE A 1 151 ? 2.480 9.728 -20.917 1.00 90.12 151 PHE A O 1
ATOM 1195 N N . ALA A 1 152 ? 2.225 11.822 -21.669 1.00 89.38 152 ALA A N 1
ATOM 1196 C CA . ALA A 1 152 ? 2.408 12.508 -20.386 1.00 89.38 152 ALA A CA 1
ATOM 1197 C C . ALA A 1 152 ? 1.191 12.343 -19.443 1.00 89.38 152 ALA A C 1
ATOM 1199 O O . ALA A 1 152 ? 0.657 13.305 -18.892 1.00 89.38 152 ALA A O 1
ATOM 1200 N N . ARG A 1 153 ? 0.706 11.106 -19.297 1.00 89.50 153 ARG A N 1
ATOM 1201 C CA . ARG A 1 153 ? -0.470 10.703 -18.521 1.00 89.50 153 ARG A CA 1
ATOM 1202 C C . ARG A 1 153 ? -0.332 9.260 -18.039 1.00 89.50 153 ARG A C 1
ATOM 1204 O O . ARG A 1 153 ? 0.542 8.518 -18.493 1.00 89.50 153 ARG A O 1
ATOM 1211 N N . GLU A 1 154 ? -1.220 8.836 -17.144 1.00 86.50 154 GLU A N 1
ATOM 1212 C CA . GLU A 1 154 ? -1.318 7.420 -16.789 1.00 86.50 154 GLU A CA 1
ATOM 1213 C C . GLU A 1 154 ? -1.688 6.583 -18.027 1.00 86.50 154 GLU A C 1
ATOM 1215 O O . GLU A 1 154 ? -2.503 7.030 -18.838 1.00 86.50 154 GLU A O 1
ATOM 1220 N N . PRO A 1 155 ? -1.112 5.378 -18.197 1.00 90.44 155 PRO A N 1
ATOM 1221 C CA . PRO A 1 155 ? -0.298 4.619 -17.235 1.00 90.44 155 PRO A CA 1
ATOM 1222 C C . PRO A 1 155 ? 1.206 4.963 -17.227 1.00 90.44 155 PRO A C 1
ATOM 1224 O O . PRO A 1 155 ? 1.919 4.557 -16.306 1.00 90.44 155 PRO A O 1
ATOM 1227 N N . TRP A 1 156 ? 1.702 5.716 -18.210 1.00 91.50 156 TRP A N 1
ATOM 1228 C CA . TRP A 1 156 ? 3.134 5.963 -18.424 1.00 91.50 156 TRP A CA 1
ATOM 1229 C C . TRP A 1 156 ? 3.748 6.898 -17.376 1.00 91.50 156 TRP A C 1
ATOM 1231 O O . TRP A 1 156 ? 4.832 6.629 -16.868 1.00 91.50 156 TRP A O 1
ATOM 1241 N N . SER A 1 157 ? 3.014 7.931 -16.951 1.00 88.75 157 SER A N 1
ATOM 1242 C CA . SER A 1 157 ? 3.459 8.871 -15.911 1.00 88.75 157 SER A CA 1
ATOM 1243 C C . SER A 1 157 ? 3.407 8.307 -14.482 1.00 88.75 157 SER A C 1
ATOM 1245 O O . SER A 1 157 ? 3.732 9.018 -13.532 1.00 88.75 157 SER A O 1
ATOM 1247 N N . SER A 1 158 ? 2.982 7.048 -14.299 1.00 84.88 158 SER A N 1
ATOM 1248 C CA . SER A 1 158 ? 2.834 6.421 -12.975 1.00 84.88 158 SER A CA 1
ATOM 1249 C C . SER A 1 158 ? 4.168 6.197 -12.253 1.00 84.88 158 SER A C 1
ATOM 1251 O O . SER A 1 158 ? 4.183 6.032 -11.034 1.00 84.88 158 SER A O 1
ATOM 1253 N N . GLY A 1 159 ? 5.287 6.158 -12.990 1.00 86.06 159 GLY A N 1
ATOM 1254 C CA . GLY A 1 159 ? 6.608 5.846 -12.437 1.00 86.06 159 GLY A CA 1
ATOM 1255 C C . GLY A 1 159 ? 6.697 4.432 -11.857 1.00 86.06 159 GLY A C 1
ATOM 1256 O O . GLY A 1 159 ? 7.436 4.204 -10.899 1.00 86.06 159 GLY A O 1
ATOM 1257 N N . ARG A 1 160 ? 5.899 3.497 -12.390 1.00 85.88 160 ARG A N 1
ATOM 1258 C CA . ARG A 1 160 ? 5.831 2.086 -11.962 1.00 85.88 160 ARG A CA 1
ATOM 1259 C C . ARG A 1 160 ? 6.033 1.092 -13.097 1.00 85.88 160 ARG A C 1
ATOM 1261 O O . ARG A 1 160 ? 6.037 -0.113 -12.856 1.00 85.88 160 ARG A O 1
ATOM 1268 N N . LEU A 1 161 ? 6.174 1.583 -14.321 1.00 90.00 161 LEU A N 1
ATOM 1269 C CA . LEU A 1 161 ? 6.402 0.764 -15.500 1.00 90.00 161 LEU A CA 1
ATOM 1270 C C . LEU A 1 161 ? 7.855 0.910 -15.933 1.00 90.00 161 LEU A C 1
ATOM 1272 O O . LEU A 1 161 ? 8.367 2.021 -16.033 1.00 90.00 161 LEU A O 1
ATOM 1276 N N . GLU A 1 162 ? 8.503 -0.215 -16.197 1.00 89.94 162 GLU A N 1
ATOM 1277 C CA . GLU A 1 162 ? 9.856 -0.277 -16.745 1.00 89.94 162 GLU A CA 1
ATOM 1278 C C . GLU A 1 162 ? 9.818 -1.109 -18.025 1.00 89.94 162 GLU A C 1
ATOM 1280 O O . GLU A 1 162 ? 9.174 -2.157 -18.056 1.00 89.94 162 GLU A O 1
ATOM 1285 N N . GLY A 1 163 ? 10.463 -0.676 -19.106 1.00 90.12 163 GLY A N 1
ATOM 1286 C CA . GLY A 1 163 ? 10.414 -1.472 -20.330 1.00 90.12 163 GLY A CA 1
ATOM 1287 C C . GLY A 1 163 ? 11.020 -0.844 -21.571 1.00 90.12 163 GLY A C 1
ATOM 1288 O O . GLY A 1 163 ? 11.612 0.232 -21.529 1.00 90.12 163 GLY A O 1
ATOM 1289 N N . ALA A 1 164 ? 10.835 -1.542 -22.691 1.00 90.88 164 ALA A N 1
ATOM 1290 C CA . ALA A 1 164 ? 11.240 -1.108 -24.023 1.00 90.88 164 ALA A CA 1
ATOM 1291 C C . ALA A 1 164 ? 10.098 -1.263 -25.031 1.00 90.88 164 ALA A C 1
ATOM 1293 O O . ALA A 1 164 ? 9.454 -2.314 -25.090 1.00 90.88 164 ALA A O 1
ATOM 1294 N N . LEU A 1 165 ? 9.916 -0.245 -25.872 1.00 91.56 165 LEU A N 1
ATOM 1295 C CA . LEU A 1 165 ? 9.136 -0.320 -27.106 1.00 91.56 165 LEU A CA 1
ATOM 1296 C C . LEU A 1 165 ? 10.074 -0.105 -28.296 1.00 91.56 165 LEU A C 1
ATOM 1298 O O . LEU A 1 165 ? 10.713 0.937 -28.389 1.00 91.56 165 LEU A O 1
ATOM 1302 N N . ASP A 1 166 ? 10.172 -1.075 -29.199 1.00 90.00 166 ASP A N 1
ATOM 1303 C CA . ASP A 1 166 ? 11.023 -1.011 -30.392 1.00 90.00 166 ASP A CA 1
ATOM 1304 C C . ASP A 1 166 ? 10.156 -0.927 -31.649 1.00 90.00 166 ASP A C 1
ATOM 1306 O O . ASP A 1 166 ? 9.415 -1.863 -31.961 1.00 90.00 166 ASP A O 1
ATOM 1310 N N . TYR A 1 167 ? 10.253 0.198 -32.358 1.00 90.50 167 TYR A N 1
ATOM 1311 C CA . TYR A 1 167 ? 9.502 0.479 -33.580 1.00 90.50 167 TYR A CA 1
ATOM 1312 C C . TYR A 1 167 ? 10.456 0.908 -34.700 1.00 90.50 167 TYR A C 1
ATOM 1314 O O . TYR A 1 167 ? 11.247 1.843 -34.557 1.00 90.50 167 TYR A O 1
ATOM 1322 N N . ALA A 1 168 ? 10.419 0.185 -35.820 1.00 86.69 168 ALA A N 1
ATOM 1323 C CA . ALA A 1 168 ? 11.399 0.327 -36.900 1.00 86.69 168 ALA A CA 1
ATOM 1324 C C . ALA A 1 168 ? 11.259 1.648 -37.684 1.00 86.69 168 ALA A C 1
ATOM 1326 O O . ALA A 1 168 ? 12.267 2.227 -38.108 1.00 86.69 168 ALA A O 1
ATOM 1327 N N . ASP A 1 169 ? 10.028 2.142 -37.819 1.00 86.81 169 ASP A N 1
ATOM 1328 C CA . ASP A 1 169 ? 9.667 3.218 -38.749 1.00 86.81 169 ASP A CA 1
ATOM 1329 C C . ASP A 1 169 ? 9.821 4.631 -38.175 1.00 86.81 169 ASP A C 1
ATOM 1331 O O . ASP A 1 169 ? 9.555 5.611 -38.868 1.00 86.81 169 ASP A O 1
ATOM 1335 N N . PHE A 1 170 ? 10.317 4.777 -36.941 1.00 83.88 170 PHE A N 1
ATOM 1336 C CA . PHE A 1 170 ? 10.572 6.101 -36.374 1.00 83.88 170 PHE A CA 1
ATOM 1337 C C . PHE A 1 170 ? 11.499 6.947 -37.261 1.00 83.88 170 PHE A C 1
ATOM 1339 O O . PHE A 1 170 ? 12.619 6.542 -37.590 1.00 83.88 170 PHE A O 1
ATOM 1346 N N . ARG A 1 171 ? 11.084 8.181 -37.564 1.00 81.25 171 ARG A N 1
ATOM 1347 C CA . ARG A 1 171 ? 11.959 9.212 -38.133 1.00 81.25 171 ARG A CA 1
ATOM 1348 C C . ARG A 1 171 ? 12.509 10.103 -37.025 1.00 81.25 171 ARG A C 1
ATOM 1350 O O . ARG A 1 171 ? 11.838 11.011 -36.537 1.00 81.25 171 ARG A O 1
ATOM 1357 N N . VAL A 1 172 ? 13.747 9.826 -36.626 1.00 74.75 172 VAL A N 1
ATOM 1358 C CA . VAL A 1 172 ? 14.472 10.618 -35.620 1.00 74.75 172 VAL A CA 1
ATOM 1359 C C . VAL A 1 172 ? 14.893 11.953 -36.232 1.00 74.75 172 VAL A C 1
ATOM 1361 O O . VAL A 1 172 ? 15.369 11.988 -37.370 1.00 74.75 172 VAL A O 1
ATOM 1364 N N . ALA A 1 173 ? 14.714 13.048 -35.494 1.00 71.38 173 ALA A N 1
ATOM 1365 C CA . ALA A 1 173 ? 15.096 14.375 -35.961 1.00 71.38 173 ALA A CA 1
ATOM 1366 C C . ALA A 1 173 ? 16.618 14.443 -36.247 1.00 71.38 173 ALA A C 1
ATOM 1368 O O . ALA A 1 173 ? 17.414 13.965 -35.438 1.00 71.38 173 ALA A O 1
ATOM 1369 N N . PRO A 1 174 ? 17.076 15.068 -37.353 1.00 55.62 174 PRO A N 1
ATOM 1370 C CA . PRO A 1 174 ? 18.489 15.039 -37.762 1.00 55.62 174 PRO A CA 1
ATOM 1371 C C . PRO A 1 174 ? 19.481 15.663 -36.764 1.00 55.62 174 PRO A C 1
ATOM 1373 O O . PRO A 1 174 ? 20.681 15.409 -36.853 1.00 55.62 174 PRO A O 1
ATOM 1376 N N . ALA A 1 175 ? 19.002 16.513 -35.849 1.00 53.88 175 ALA A N 1
ATOM 1377 C CA . ALA A 1 175 ? 19.835 17.340 -34.974 1.00 53.88 175 ALA A CA 1
ATOM 1378 C C . ALA A 1 175 ? 19.726 17.004 -33.475 1.00 53.88 175 ALA A C 1
ATOM 1380 O O . ALA A 1 175 ? 20.569 17.464 -32.704 1.00 53.88 175 ALA A O 1
ATOM 1381 N N . SER A 1 176 ? 18.746 16.199 -33.050 1.00 57.09 176 SER A N 1
ATOM 1382 C CA . SER A 1 176 ? 18.603 15.767 -31.658 1.00 57.09 176 SER A CA 1
ATOM 1383 C C . SER A 1 176 ? 18.602 14.242 -31.578 1.00 57.09 176 SER A C 1
ATOM 1385 O O . SER A 1 176 ? 17.940 13.556 -32.348 1.00 57.09 176 SER A O 1
ATOM 1387 N N . ARG A 1 177 ? 19.380 13.691 -30.639 1.00 56.16 177 ARG A N 1
ATOM 1388 C CA . ARG A 1 177 ? 19.344 12.248 -30.334 1.00 56.16 177 ARG A CA 1
ATOM 1389 C C . ARG A 1 177 ? 18.034 11.830 -29.663 1.00 56.16 177 ARG A C 1
ATOM 1391 O O . ARG A 1 177 ? 17.707 10.652 -29.662 1.00 56.16 177 ARG A O 1
ATOM 1398 N N . GLU A 1 178 ? 17.319 12.810 -29.124 1.00 56.31 178 GLU A N 1
ATOM 1399 C CA . GLU A 1 178 ? 16.039 12.682 -28.446 1.00 56.31 178 GLU A CA 1
ATOM 1400 C C . GLU A 1 178 ? 15.061 13.599 -29.193 1.00 56.31 178 GLU A C 1
ATOM 1402 O O . GLU A 1 178 ? 15.144 14.826 -29.108 1.00 56.31 178 GLU A O 1
ATOM 1407 N N . GLY A 1 179 ? 14.223 13.023 -30.053 1.00 60.44 179 GLY A N 1
ATOM 1408 C CA . GLY A 1 179 ? 13.261 13.787 -30.847 1.00 60.44 179 GLY A CA 1
ATOM 1409 C C . GLY A 1 179 ? 12.724 13.014 -32.045 1.00 60.44 179 GLY A C 1
ATOM 1410 O O . GLY A 1 179 ? 13.484 12.447 -32.832 1.00 60.44 179 GLY A O 1
ATOM 1411 N N . PHE A 1 180 ? 11.403 13.024 -32.192 1.00 71.88 180 PHE A N 1
ATOM 1412 C CA . PHE A 1 180 ? 10.693 12.408 -33.307 1.00 71.88 180 PHE A CA 1
ATOM 1413 C C . PHE A 1 180 ? 10.189 13.484 -34.261 1.00 71.88 180 PHE A C 1
ATOM 1415 O O . PHE A 1 180 ? 9.802 14.574 -33.840 1.00 71.88 180 PHE A O 1
ATOM 1422 N N . THR A 1 181 ? 10.188 13.173 -35.552 1.00 78.00 181 THR A N 1
ATOM 1423 C CA . THR A 1 181 ? 9.458 13.977 -36.532 1.00 78.00 181 THR A CA 1
ATOM 1424 C C . THR A 1 181 ? 7.985 13.562 -36.466 1.00 78.00 181 THR A C 1
ATOM 1426 O O . THR A 1 181 ? 7.724 12.368 -36.604 1.00 78.00 181 THR A O 1
ATOM 1429 N N . PRO A 1 182 ? 7.030 14.487 -36.250 1.00 76.12 182 PRO A N 1
ATOM 1430 C CA . PRO A 1 182 ? 5.606 14.164 -36.222 1.00 76.12 182 PRO A CA 1
ATOM 1431 C C . PRO A 1 182 ? 5.116 13.883 -37.649 1.00 76.12 182 PRO A C 1
ATOM 1433 O O . PRO A 1 182 ? 4.661 14.777 -38.359 1.00 76.12 182 PRO A O 1
ATOM 1436 N N . ASP A 1 183 ? 5.289 12.643 -38.094 1.00 84.31 183 ASP A N 1
ATOM 1437 C CA . ASP A 1 183 ? 4.851 12.129 -39.388 1.00 84.31 183 ASP A CA 1
ATOM 1438 C C . ASP A 1 183 ? 3.733 11.082 -39.230 1.00 84.31 183 ASP A C 1
ATOM 1440 O O . ASP A 1 183 ? 3.302 10.764 -38.121 1.00 84.31 183 ASP A O 1
ATOM 1444 N N . ALA A 1 184 ? 3.257 10.533 -40.353 1.00 86.12 184 ALA A N 1
ATOM 1445 C CA . ALA A 1 184 ? 2.217 9.504 -40.348 1.00 86.12 184 ALA A CA 1
ATOM 1446 C C . ALA A 1 184 ? 2.619 8.255 -39.537 1.00 86.12 184 ALA A C 1
ATOM 1448 O O . ALA A 1 184 ? 1.781 7.686 -38.841 1.00 86.12 184 ALA A O 1
ATOM 1449 N N . ALA A 1 185 ? 3.903 7.875 -39.559 1.00 86.25 185 ALA A N 1
ATOM 1450 C CA . ALA A 1 185 ? 4.406 6.721 -38.818 1.00 86.25 185 ALA A CA 1
ATOM 1451 C C . ALA A 1 185 ? 4.394 6.962 -37.300 1.00 86.25 185 ALA A C 1
ATOM 1453 O O . ALA A 1 185 ? 4.080 6.045 -36.538 1.00 86.25 185 ALA A O 1
ATOM 1454 N N . TYR A 1 186 ? 4.713 8.182 -36.854 1.00 87.12 186 TYR A N 1
ATOM 1455 C CA . TYR A 1 186 ? 4.589 8.591 -35.455 1.00 87.12 186 TYR A CA 1
ATOM 1456 C C . TYR A 1 186 ? 3.125 8.606 -35.003 1.00 87.12 186 TYR A C 1
ATOM 1458 O O . TYR A 1 186 ? 2.807 8.063 -33.946 1.00 87.12 186 TYR A O 1
ATOM 1466 N N . SER A 1 187 ? 2.216 9.160 -35.810 1.00 88.31 187 SER A N 1
ATOM 1467 C CA . SER A 1 187 ? 0.781 9.152 -35.501 1.00 88.31 187 SER A CA 1
ATOM 1468 C C . SER A 1 187 ? 0.222 7.730 -35.387 1.00 88.31 187 SER A C 1
ATOM 1470 O O . SER A 1 187 ? -0.444 7.421 -34.399 1.00 88.31 187 SER A O 1
ATOM 1472 N N . ALA A 1 188 ? 0.565 6.840 -36.323 1.00 89.38 188 ALA A N 1
ATOM 1473 C CA . ALA A 1 188 ? 0.145 5.439 -36.287 1.00 89.38 188 ALA A CA 1
ATOM 1474 C C . ALA A 1 188 ? 0.698 4.697 -35.053 1.00 89.38 188 ALA A C 1
ATOM 1476 O O . ALA A 1 188 ? -0.016 3.927 -34.408 1.00 89.38 188 ALA A O 1
ATOM 1477 N N . PHE A 1 189 ? 1.948 4.978 -34.663 1.00 90.94 189 PHE A N 1
ATOM 1478 C CA . PHE A 1 189 ? 2.530 4.478 -33.414 1.00 90.94 189 PHE A CA 1
ATOM 1479 C C . PHE A 1 189 ? 1.734 4.938 -32.184 1.00 90.94 189 PHE A C 1
ATOM 1481 O O . PHE A 1 189 ? 1.427 4.123 -31.311 1.00 90.94 189 PHE A O 1
ATOM 1488 N N . VAL A 1 190 ? 1.375 6.225 -32.111 1.00 91.12 190 VAL A N 1
ATOM 1489 C CA . VAL A 1 190 ? 0.602 6.773 -30.986 1.00 91.12 190 VAL A CA 1
ATOM 1490 C C . VAL A 1 190 ? -0.753 6.083 -30.862 1.00 91.12 190 VAL A C 1
ATOM 1492 O O . VAL A 1 190 ? -1.154 5.717 -29.756 1.00 91.12 190 VAL A O 1
ATOM 1495 N N . GLU A 1 191 ? -1.449 5.863 -31.974 1.00 90.94 191 GLU A N 1
ATOM 1496 C CA . GLU A 1 191 ? -2.729 5.150 -31.983 1.00 90.94 191 GLU A CA 1
ATOM 1497 C C . GLU A 1 191 ? -2.582 3.697 -31.522 1.00 90.94 191 GLU A C 1
ATOM 1499 O O . GLU A 1 191 ? -3.322 3.256 -30.641 1.00 90.94 191 GLU A O 1
ATOM 1504 N N . ALA A 1 192 ? -1.584 2.979 -32.038 1.00 91.06 192 ALA A N 1
ATOM 1505 C CA . ALA A 1 192 ? -1.329 1.591 -31.671 1.00 91.06 192 ALA A CA 1
ATOM 1506 C C . ALA A 1 192 ? -0.995 1.429 -30.178 1.00 91.06 192 ALA A C 1
ATOM 1508 O O . ALA A 1 192 ? -1.548 0.565 -29.496 1.00 91.06 192 ALA A O 1
ATOM 1509 N N . VAL A 1 193 ? -0.128 2.286 -29.630 1.00 90.88 193 VAL A N 1
ATOM 1510 C CA . VAL A 1 193 ? 0.260 2.224 -28.210 1.00 90.88 193 VAL A CA 1
ATOM 1511 C C . VAL A 1 193 ? -0.907 2.591 -27.289 1.00 90.88 193 VAL A C 1
ATOM 1513 O O . VAL A 1 193 ? -1.047 1.998 -26.217 1.00 90.88 193 VAL A O 1
ATOM 1516 N N . ARG A 1 194 ? -1.808 3.486 -27.717 1.00 90.19 194 ARG A N 1
ATOM 1517 C CA . ARG A 1 194 ? -3.025 3.824 -26.958 1.00 90.19 194 ARG A CA 1
ATOM 1518 C C . ARG A 1 194 ? -3.968 2.641 -26.761 1.00 90.19 194 ARG A C 1
ATOM 1520 O O . ARG A 1 194 ? -4.608 2.561 -25.717 1.00 90.19 194 ARG A O 1
ATOM 1527 N N . VAL A 1 195 ? -4.014 1.689 -27.694 1.00 90.62 195 VAL A N 1
ATOM 1528 C CA . VAL A 1 195 ? -4.824 0.460 -27.555 1.00 90.62 195 VAL A CA 1
ATOM 1529 C C . VAL A 1 195 ? -4.373 -0.388 -26.358 1.00 90.62 195 VAL A C 1
ATOM 1531 O O . VAL A 1 195 ? -5.173 -1.106 -25.760 1.00 90.62 195 VAL A O 1
ATOM 1534 N N . VAL A 1 196 ? -3.103 -0.281 -25.968 1.00 89.62 196 VAL A N 1
ATOM 1535 C CA . VAL A 1 196 ? -2.515 -1.047 -24.862 1.00 89.62 196 VAL A CA 1
ATOM 1536 C C . VAL A 1 196 ? -2.702 -0.361 -23.503 1.00 89.62 196 VAL A C 1
ATOM 1538 O O . VAL A 1 196 ? -2.686 -1.039 -22.471 1.00 89.62 196 VAL A O 1
ATOM 1541 N N . GLU A 1 197 ? -2.942 0.955 -23.470 1.00 91.44 197 GLU A N 1
ATOM 1542 C CA . GLU A 1 197 ? -3.117 1.727 -22.227 1.00 91.44 197 GLU A CA 1
ATOM 1543 C C . GLU A 1 197 ? -4.160 1.115 -21.267 1.00 91.44 197 GLU A C 1
ATOM 1545 O O . GLU A 1 197 ? -3.839 0.963 -20.084 1.00 91.44 197 GLU A O 1
ATOM 1550 N N . PRO A 1 198 ? -5.354 0.671 -21.717 1.00 90.69 198 PRO A N 1
ATOM 1551 C CA . PRO A 1 198 ? -6.342 0.050 -20.833 1.00 90.69 198 PRO A CA 1
ATOM 1552 C C . PRO A 1 198 ? -5.850 -1.240 -20.162 1.00 90.69 198 PRO A C 1
ATOM 1554 O O . PRO A 1 198 ? -6.157 -1.478 -18.994 1.00 90.69 198 PRO A O 1
ATOM 1557 N N . ILE A 1 199 ? -5.059 -2.060 -20.866 1.00 89.38 199 ILE A N 1
ATOM 1558 C CA . ILE A 1 199 ? -4.510 -3.318 -20.330 1.00 89.38 199 ILE A CA 1
ATOM 1559 C C . ILE A 1 199 ? -3.522 -3.015 -19.199 1.00 89.38 199 ILE A C 1
ATOM 1561 O O . ILE A 1 199 ? -3.543 -3.669 -18.153 1.00 89.38 199 ILE A O 1
ATOM 1565 N N . LEU A 1 200 ? -2.671 -2.005 -19.392 1.00 89.88 200 LEU A N 1
ATOM 1566 C CA . LEU A 1 200 ? -1.705 -1.558 -18.389 1.00 89.88 200 LEU A CA 1
ATOM 1567 C C . LEU A 1 200 ? -2.400 -0.953 -17.166 1.00 89.88 200 LEU A C 1
ATOM 1569 O O . LEU A 1 200 ? -2.039 -1.282 -16.037 1.00 89.88 200 LEU A O 1
ATOM 1573 N N . LEU A 1 201 ? -3.424 -0.122 -17.379 1.00 90.62 201 LEU A N 1
ATOM 1574 C CA . LEU A 1 201 ? -4.216 0.471 -16.300 1.00 90.62 201 LEU A CA 1
ATOM 1575 C C . LEU A 1 201 ? -4.925 -0.593 -15.457 1.00 90.62 201 LEU A C 1
ATOM 1577 O O . LEU A 1 201 ? -4.888 -0.524 -14.232 1.00 90.62 201 LEU A O 1
ATOM 1581 N N . GLU A 1 202 ? -5.529 -1.601 -16.088 1.00 88.50 202 GLU A N 1
ATOM 1582 C CA . GLU A 1 202 ? -6.170 -2.709 -15.373 1.00 88.50 202 GLU A CA 1
ATOM 1583 C C . GLU A 1 202 ? -5.159 -3.515 -14.545 1.00 88.50 202 GLU A C 1
ATOM 1585 O O . GLU A 1 202 ? -5.435 -3.902 -13.408 1.00 88.50 202 GLU A O 1
ATOM 1590 N N . ARG A 1 203 ? -3.951 -3.740 -15.075 1.00 87.81 203 ARG A N 1
ATOM 1591 C CA . ARG A 1 203 ? -2.879 -4.407 -14.324 1.00 87.81 203 ARG A CA 1
ATOM 1592 C C . ARG A 1 203 ? -2.393 -3.583 -13.136 1.00 87.81 203 ARG A C 1
ATOM 1594 O O . ARG A 1 203 ? -2.226 -4.153 -12.060 1.00 87.81 203 ARG A O 1
ATOM 1601 N N . LEU A 1 204 ? -2.215 -2.273 -13.306 1.00 86.56 204 LEU A N 1
ATOM 1602 C CA . LEU A 1 204 ? -1.860 -1.363 -12.213 1.00 86.56 204 LEU A CA 1
ATOM 1603 C C . LEU A 1 204 ? -2.939 -1.352 -11.123 1.00 86.56 204 LEU A C 1
ATOM 1605 O O . LEU A 1 204 ? -2.608 -1.502 -9.948 1.00 86.56 204 LEU A O 1
ATOM 1609 N N . ARG A 1 205 ? -4.223 -1.274 -11.504 1.00 85.62 205 ARG A N 1
ATOM 1610 C CA . ARG A 1 205 ? -5.349 -1.330 -10.557 1.00 85.62 205 ARG A CA 1
ATOM 1611 C C . ARG A 1 205 ? -5.365 -2.619 -9.743 1.00 85.62 205 ARG A C 1
ATOM 1613 O O . ARG A 1 205 ? -5.434 -2.554 -8.521 1.00 85.62 205 ARG A O 1
ATOM 1620 N N . ARG A 1 206 ? -5.237 -3.781 -10.393 1.00 83.69 206 ARG A N 1
ATOM 1621 C CA . ARG A 1 206 ? -5.206 -5.083 -9.698 1.00 83.69 206 ARG A CA 1
ATOM 1622 C C . ARG A 1 206 ? -4.051 -5.198 -8.713 1.00 83.69 206 ARG A C 1
ATOM 1624 O O . ARG A 1 206 ? -4.215 -5.762 -7.632 1.00 83.69 206 ARG A O 1
ATOM 1631 N N . GLU A 1 207 ? -2.884 -4.676 -9.079 1.00 80.62 207 GLU A N 1
ATOM 1632 C CA . GLU A 1 207 ? -1.742 -4.647 -8.170 1.00 80.62 207 GLU A CA 1
ATOM 1633 C C . GLU A 1 207 ? -2.028 -3.752 -6.959 1.00 80.62 207 GLU A C 1
ATOM 1635 O O . GLU A 1 207 ? -1.729 -4.128 -5.826 1.00 80.62 207 GLU A O 1
ATOM 1640 N N . ASP A 1 208 ? -2.641 -2.590 -7.173 1.00 77.31 208 ASP A N 1
ATOM 1641 C CA . ASP A 1 208 ? -2.984 -1.666 -6.093 1.00 77.31 208 ASP A CA 1
ATOM 1642 C C . ASP A 1 208 ? -4.034 -2.235 -5.148 1.00 77.31 208 ASP A C 1
ATOM 1644 O O . ASP A 1 208 ? -3.900 -2.100 -3.931 1.00 77.31 208 ASP A O 1
ATOM 1648 N N . GLU A 1 209 ? -5.030 -2.935 -5.682 1.00 73.00 209 GLU A N 1
ATOM 1649 C CA . GLU A 1 209 ? -6.022 -3.667 -4.897 1.00 73.00 209 GLU A CA 1
ATOM 1650 C C . GLU A 1 209 ? -5.367 -4.778 -4.071 1.00 73.00 209 GLU A C 1
ATOM 1652 O O . GLU A 1 209 ? -5.542 -4.825 -2.853 1.00 73.00 209 GLU A O 1
ATOM 1657 N N . SER A 1 210 ? -4.529 -5.615 -4.691 1.00 68.44 210 SER A N 1
ATOM 1658 C CA . SER A 1 210 ? -3.783 -6.676 -3.999 1.00 68.44 210 SER A CA 1
ATOM 1659 C C . SER A 1 210 ? -2.898 -6.114 -2.882 1.00 68.44 210 SER A C 1
ATOM 1661 O O . SER A 1 210 ? -2.895 -6.619 -1.754 1.00 68.44 210 SER A O 1
ATOM 1663 N N . ARG A 1 211 ? -2.187 -5.011 -3.147 1.00 70.06 211 ARG A N 1
ATOM 1664 C CA . ARG A 1 211 ? -1.372 -4.312 -2.144 1.00 70.06 211 ARG A CA 1
ATOM 1665 C C . ARG A 1 211 ? -2.224 -3.728 -1.031 1.00 70.06 211 ARG A C 1
ATOM 1667 O O . ARG A 1 211 ? -1.856 -3.858 0.137 1.00 70.06 211 ARG A O 1
ATOM 1674 N N . ALA A 1 212 ? -3.360 -3.116 -1.355 1.00 65.69 212 ALA A N 1
ATOM 1675 C CA . ALA A 1 212 ? -4.283 -2.572 -0.368 1.00 65.69 212 ALA A CA 1
ATOM 1676 C C . ALA A 1 212 ? -4.852 -3.677 0.535 1.00 65.69 212 ALA A C 1
ATOM 1678 O O . ALA A 1 212 ? -4.906 -3.506 1.756 1.00 65.69 212 ALA A O 1
ATOM 1679 N N . GLU A 1 213 ? -5.197 -4.835 -0.030 1.00 65.06 213 GLU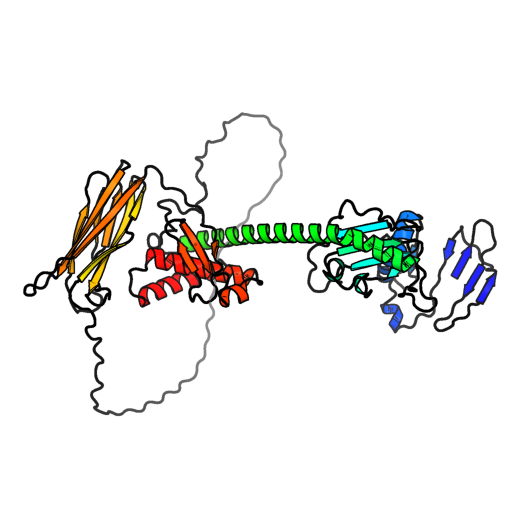 A N 1
ATOM 1680 C CA . GLU A 1 213 ? -5.647 -6.004 0.724 1.00 65.06 213 GLU A CA 1
ATOM 1681 C C . GLU A 1 213 ? -4.550 -6.567 1.630 1.00 65.06 213 GLU A C 1
ATOM 1683 O O . GLU A 1 213 ? -4.797 -6.847 2.807 1.00 65.06 213 GLU A O 1
ATOM 1688 N N . GLN A 1 214 ? -3.327 -6.720 1.117 1.00 63.56 214 GLN A N 1
ATOM 1689 C CA . GLN A 1 214 ? -2.187 -7.204 1.896 1.00 63.56 214 GLN A CA 1
ATOM 1690 C C . GLN A 1 214 ? -1.831 -6.237 3.025 1.00 63.56 214 GLN A C 1
ATOM 1692 O O . GLN A 1 214 ? -1.660 -6.677 4.163 1.00 63.56 214 GLN A O 1
ATOM 1697 N N . ALA A 1 215 ? -1.802 -4.933 2.743 1.00 64.25 215 ALA A N 1
ATOM 1698 C CA . ALA A 1 215 ? -1.590 -3.884 3.733 1.00 64.25 215 ALA A CA 1
ATOM 1699 C C . ALA A 1 215 ? -2.720 -3.839 4.773 1.00 64.25 215 ALA A C 1
ATOM 1701 O O . ALA A 1 215 ? -2.476 -3.568 5.947 1.00 64.25 215 ALA A O 1
ATOM 1702 N N . GLY A 1 216 ? -3.963 -4.122 4.372 1.00 66.69 216 GLY A N 1
ATOM 1703 C CA . GLY A 1 216 ? -5.096 -4.259 5.286 1.00 66.69 216 GLY A CA 1
ATOM 1704 C C . GLY A 1 216 ? -4.957 -5.480 6.199 1.00 66.69 216 GLY A C 1
ATOM 1705 O O . GLY A 1 216 ? -5.126 -5.376 7.415 1.00 66.69 216 GLY A O 1
ATOM 1706 N N . ARG A 1 217 ? -4.585 -6.638 5.639 1.00 70.75 217 ARG A N 1
ATOM 1707 C CA . ARG A 1 217 ? -4.361 -7.879 6.400 1.00 70.75 217 ARG A CA 1
ATOM 1708 C C . ARG A 1 217 ? -3.165 -7.766 7.344 1.00 70.75 217 ARG A C 1
ATOM 1710 O O . ARG A 1 217 ? -3.259 -8.241 8.477 1.00 70.75 217 ARG A O 1
ATOM 1717 N N . SER A 1 218 ? -2.058 -7.158 6.912 1.00 77.12 218 SER A N 1
ATOM 1718 C CA . SER A 1 218 ? -0.888 -6.931 7.767 1.00 77.12 218 SER A CA 1
ATOM 1719 C C . SER A 1 218 ? -1.228 -5.979 8.909 1.00 77.12 218 SER A C 1
ATOM 1721 O O . SER A 1 218 ? -0.966 -6.313 10.059 1.00 77.12 218 SER A O 1
ATOM 1723 N N . LEU A 1 219 ? -1.934 -4.881 8.625 1.00 82.19 219 LEU A N 1
ATOM 1724 C CA . LEU A 1 219 ? -2.400 -3.923 9.627 1.00 82.19 219 LEU A CA 1
ATOM 1725 C C . LEU A 1 219 ? -3.243 -4.587 10.721 1.00 82.19 219 LEU A C 1
ATOM 1727 O O . LEU A 1 219 ? -2.986 -4.380 11.906 1.00 82.19 219 LEU A O 1
ATOM 1731 N N . VAL A 1 220 ? -4.220 -5.418 10.343 1.00 79.25 220 VAL A N 1
ATOM 1732 C CA . VAL A 1 220 ? -5.040 -6.154 11.320 1.00 79.25 220 VAL A CA 1
ATOM 1733 C C . VAL A 1 220 ? -4.179 -7.113 12.139 1.00 79.25 220 VAL A C 1
ATOM 1735 O O . VAL A 1 220 ? -4.318 -7.145 13.357 1.00 79.25 220 VAL A O 1
ATOM 1738 N N . ARG A 1 221 ? -3.257 -7.858 11.514 1.00 80.75 221 ARG A N 1
ATOM 1739 C CA . ARG A 1 221 ? -2.355 -8.788 12.221 1.00 80.75 221 ARG A CA 1
ATOM 1740 C C . ARG A 1 221 ? -1.393 -8.082 13.178 1.00 80.75 221 ARG A C 1
ATOM 1742 O O . ARG A 1 221 ? -1.087 -8.617 14.244 1.00 80.75 221 ARG A O 1
ATOM 1749 N N . GLU A 1 222 ? -0.911 -6.901 12.814 1.00 85.12 222 GLU A N 1
ATOM 1750 C CA . GLU A 1 222 ? -0.035 -6.086 13.655 1.00 85.12 222 GLU A CA 1
ATOM 1751 C C . GLU A 1 222 ? -0.792 -5.554 14.871 1.00 85.12 222 GLU A C 1
ATOM 1753 O O . GLU A 1 222 ? -0.345 -5.763 15.997 1.00 85.12 222 GLU A O 1
ATOM 1758 N N . LEU A 1 223 ? -1.985 -4.980 14.669 1.00 87.44 223 LEU A N 1
ATOM 1759 C CA . LEU A 1 223 ? -2.868 -4.571 15.768 1.00 87.44 223 LEU A CA 1
ATOM 1760 C C . LEU A 1 223 ? -3.215 -5.760 16.670 1.00 87.44 223 LEU A C 1
ATOM 1762 O O . LEU A 1 223 ? -3.115 -5.668 17.892 1.00 87.44 223 LEU A O 1
ATOM 1766 N N . GLN A 1 224 ? -3.541 -6.906 16.071 1.00 81.50 224 GLN A N 1
ATOM 1767 C CA . GLN A 1 224 ? -3.813 -8.148 16.785 1.00 81.50 224 GLN A CA 1
ATOM 1768 C C . GLN A 1 224 ? -2.647 -8.543 17.701 1.00 81.50 224 GLN A C 1
ATOM 1770 O O . GLN A 1 224 ? -2.845 -8.897 18.863 1.00 81.50 224 GLN A O 1
ATOM 1775 N N . SER A 1 225 ? -1.425 -8.475 17.175 1.00 82.44 225 SER A N 1
ATOM 1776 C CA . SER A 1 225 ? -0.207 -8.834 17.901 1.00 82.44 225 SER A CA 1
ATOM 1777 C C . SER A 1 225 ? 0.123 -7.830 19.004 1.00 82.44 225 SER A C 1
ATOM 1779 O O . SER A 1 225 ? 0.565 -8.243 20.076 1.00 82.44 225 SER A O 1
ATOM 1781 N N . ALA A 1 226 ? -0.122 -6.540 18.772 1.00 86.94 226 ALA A N 1
ATOM 1782 C CA . ALA A 1 226 ? 0.081 -5.493 19.765 1.00 86.94 226 ALA A CA 1
ATOM 1783 C C . ALA A 1 226 ? -0.880 -5.657 20.952 1.00 86.94 226 ALA A C 1
ATOM 1785 O O . ALA A 1 226 ? -0.441 -5.753 22.096 1.00 86.94 226 ALA A O 1
ATOM 1786 N N . PHE A 1 227 ? -2.181 -5.826 20.689 1.00 85.12 227 PHE A N 1
ATOM 1787 C CA . PHE A 1 227 ? -3.182 -6.043 21.741 1.00 85.12 227 PHE A CA 1
ATOM 1788 C C . PHE A 1 227 ? -2.989 -7.371 22.485 1.00 85.12 227 PHE A C 1
ATOM 1790 O O . PHE A 1 227 ? -3.230 -7.456 23.689 1.00 85.12 227 PHE A O 1
ATOM 1797 N N . ALA A 1 228 ? -2.487 -8.406 21.806 1.00 79.69 228 ALA A N 1
ATOM 1798 C CA . ALA A 1 228 ? -2.110 -9.664 22.444 1.00 79.69 228 ALA A CA 1
ATOM 1799 C C . ALA A 1 228 ? -1.026 -9.507 23.517 1.00 79.69 228 ALA A C 1
ATOM 1801 O O . ALA A 1 228 ? -1.031 -10.254 24.500 1.00 79.69 228 ALA A O 1
ATOM 1802 N N . ARG A 1 229 ? -0.071 -8.597 23.293 1.00 84.19 229 ARG A N 1
ATOM 1803 C CA . ARG A 1 229 ? 1.016 -8.289 24.229 1.00 84.19 229 ARG A CA 1
ATOM 1804 C C . ARG A 1 229 ? 0.528 -7.347 25.317 1.00 84.19 229 ARG A C 1
ATOM 1806 O O . ARG A 1 229 ? 0.602 -7.727 26.475 1.00 84.19 229 ARG A O 1
ATOM 1813 N N . LEU A 1 230 ? -0.127 -6.251 24.936 1.00 87.19 230 LEU A N 1
ATOM 1814 C CA . LEU A 1 230 ? -0.762 -5.308 25.855 1.00 87.19 230 LEU A CA 1
ATOM 1815 C C . LEU A 1 230 ? -1.600 -6.020 26.922 1.00 87.19 230 LEU A C 1
ATOM 1817 O O . LEU A 1 230 ? -1.406 -5.790 28.108 1.00 87.19 230 LEU A O 1
ATOM 1821 N N . LEU A 1 231 ? -2.505 -6.925 26.527 1.00 79.50 231 LEU A N 1
ATOM 1822 C CA . LEU A 1 231 ? -3.353 -7.617 27.498 1.00 79.50 231 LEU A CA 1
ATOM 1823 C C . LEU A 1 231 ? -2.523 -8.401 28.528 1.00 79.50 231 LEU A C 1
ATOM 1825 O O . LEU A 1 231 ? -2.967 -8.542 29.662 1.00 79.50 231 LEU A O 1
ATOM 1829 N N . LYS A 1 232 ? -1.343 -8.937 28.171 1.00 79.44 232 LYS A N 1
ATOM 1830 C CA . LYS A 1 232 ? -0.426 -9.620 29.113 1.00 79.44 232 LYS A CA 1
ATOM 1831 C C . LYS A 1 232 ? 0.160 -8.681 30.156 1.00 79.44 232 LYS A C 1
ATOM 1833 O O . LYS A 1 232 ? 0.348 -9.141 31.276 1.00 79.44 232 LYS A O 1
ATOM 1838 N N . ASP A 1 233 ? 0.378 -7.428 29.794 1.00 82.44 233 ASP A N 1
ATOM 1839 C CA . ASP A 1 233 ? 0.995 -6.430 30.665 1.00 82.44 233 ASP A CA 1
ATOM 1840 C C . ASP A 1 233 ? -0.042 -5.694 31.526 1.00 82.44 233 ASP A C 1
ATOM 1842 O O . ASP A 1 233 ? 0.296 -5.135 32.569 1.00 82.44 233 ASP A O 1
ATOM 1846 N N . LEU A 1 234 ? -1.314 -5.701 31.109 1.00 80.75 234 LEU A N 1
ATOM 1847 C CA . LEU A 1 234 ? -2.418 -5.161 31.899 1.00 80.75 234 LEU A CA 1
ATOM 1848 C C . LEU A 1 234 ? -2.719 -6.034 33.132 1.00 80.75 234 LEU A C 1
ATOM 1850 O O . LEU A 1 234 ? -2.614 -7.267 33.044 1.00 80.75 234 LEU A O 1
ATOM 1854 N N . PRO A 1 235 ? -3.156 -5.422 34.254 1.00 71.06 235 PRO A N 1
ATOM 1855 C CA . PRO A 1 235 ? -3.550 -6.143 35.461 1.00 71.06 235 PRO A CA 1
ATOM 1856 C C . PRO A 1 235 ? -4.519 -7.290 35.154 1.00 71.06 235 PRO A C 1
ATOM 1858 O O . PRO A 1 235 ? -5.510 -7.142 34.429 1.00 71.06 235 PRO A O 1
ATOM 1861 N N . ALA A 1 236 ? -4.198 -8.480 35.663 1.00 58.59 236 ALA A N 1
ATOM 1862 C CA . ALA A 1 236 ? -4.970 -9.678 35.377 1.00 58.59 236 ALA A CA 1
ATOM 1863 C C . ALA A 1 236 ? -6.373 -9.571 35.992 1.00 58.59 236 ALA A C 1
ATOM 1865 O O . ALA A 1 236 ? -6.509 -9.513 37.208 1.00 58.59 236 ALA A O 1
ATOM 1866 N N . GLY A 1 237 ? -7.403 -9.605 35.144 1.00 59.19 237 GLY A N 1
ATOM 1867 C CA . GLY A 1 237 ? -8.809 -9.575 35.566 1.00 59.19 237 GLY A CA 1
ATOM 1868 C C . GLY A 1 237 ? -9.501 -8.223 35.397 1.00 59.19 237 GLY A C 1
ATOM 1869 O O . GLY A 1 237 ? -10.725 -8.199 35.388 1.00 59.19 237 GLY A O 1
ATOM 1870 N N . ASP A 1 238 ? -8.752 -7.140 35.172 1.00 67.19 238 ASP A N 1
ATOM 1871 C CA . ASP A 1 238 ? -9.329 -5.794 35.029 1.00 67.19 238 ASP A CA 1
ATOM 1872 C C . ASP A 1 238 ? -9.881 -5.532 33.618 1.00 67.19 238 ASP A C 1
ATOM 1874 O O . ASP A 1 238 ? -10.815 -4.756 33.446 1.00 67.19 238 ASP A O 1
ATOM 1878 N N . TYR A 1 239 ? -9.315 -6.184 32.597 1.00 70.62 239 TYR A N 1
ATOM 1879 C CA . TYR A 1 239 ? -9.660 -5.943 31.194 1.00 70.62 239 TYR A CA 1
ATOM 1880 C C . TYR A 1 239 ? -10.170 -7.213 30.507 1.00 70.62 239 TYR A C 1
ATOM 1882 O O . TYR A 1 239 ? -9.425 -8.184 30.318 1.00 70.62 239 TYR A O 1
ATOM 1890 N N . GLU A 1 240 ? -11.419 -7.170 30.051 1.00 68.00 240 GLU A N 1
ATOM 1891 C CA . GLU A 1 240 ? -12.019 -8.146 29.147 1.00 68.00 240 GLU A CA 1
ATOM 1892 C C . GLU A 1 240 ? -11.897 -7.693 27.688 1.00 68.00 240 GLU A C 1
ATOM 1894 O O . GLU A 1 240 ? -12.055 -6.518 27.343 1.00 68.00 240 GLU A O 1
ATOM 1899 N N . TRP A 1 241 ? -11.628 -8.653 26.802 1.00 71.44 241 TRP A N 1
ATOM 1900 C CA . TRP A 1 241 ? -11.599 -8.423 25.361 1.00 71.44 241 TRP A CA 1
ATOM 1901 C C . TRP A 1 241 ? -13.005 -8.566 24.772 1.00 71.44 241 TRP A C 1
ATOM 1903 O O . TRP A 1 241 ? -13.721 -9.486 25.156 1.00 71.44 241 TRP A O 1
ATOM 1913 N N . PHE A 1 242 ? -13.370 -7.704 23.815 1.00 66.00 242 PHE A N 1
ATOM 1914 C CA . PHE A 1 242 ? -14.690 -7.606 23.172 1.00 66.00 242 PHE A CA 1
ATOM 1915 C C . PHE A 1 242 ? -15.466 -8.938 23.056 1.00 66.00 242 PHE A C 1
ATOM 1917 O O . PHE A 1 242 ? -15.330 -9.686 22.084 1.00 66.00 242 PHE A O 1
ATOM 1924 N N . GLY A 1 243 ? -16.322 -9.222 24.044 1.00 52.62 243 GLY A N 1
ATOM 1925 C CA . GLY A 1 243 ? -17.188 -10.405 24.084 1.00 52.62 243 GLY A CA 1
ATOM 1926 C C . GLY A 1 243 ? -16.486 -11.770 24.015 1.00 52.62 243 GLY A C 1
ATOM 1927 O O . GLY A 1 243 ? -17.106 -12.717 23.538 1.00 52.62 243 GLY A O 1
ATOM 1928 N N . ALA A 1 244 ? -15.218 -11.877 24.422 1.00 51.25 244 ALA A N 1
ATOM 1929 C CA . ALA A 1 244 ? -14.512 -13.150 24.545 1.00 51.25 244 ALA A CA 1
ATOM 1930 C C . ALA A 1 244 ? -14.418 -13.553 26.023 1.00 51.25 244 ALA A C 1
ATOM 1932 O O . ALA A 1 244 ? -13.507 -13.119 26.726 1.00 51.25 244 ALA A O 1
ATOM 1933 N N . ASP A 1 245 ? -15.321 -14.415 26.485 1.00 39.72 245 ASP A N 1
ATOM 1934 C CA . ASP A 1 245 ? -15.166 -15.048 27.794 1.00 39.72 245 ASP A CA 1
ATOM 1935 C C . ASP A 1 245 ? -14.099 -16.164 27.676 1.00 39.72 245 ASP A C 1
ATOM 1937 O O . ASP A 1 245 ? -14.069 -16.931 26.719 1.00 39.72 245 ASP A O 1
ATOM 1941 N N . GLY A 1 246 ? -13.148 -16.271 28.606 1.00 46.22 246 GLY A N 1
ATOM 1942 C CA . GLY A 1 246 ? -12.112 -17.322 28.578 1.00 46.22 246 GLY A CA 1
ATOM 1943 C C . GLY A 1 246 ? -10.758 -16.933 27.956 1.00 46.22 246 GLY A C 1
ATOM 1944 O O . GLY A 1 246 ? -10.409 -15.758 27.865 1.00 46.22 246 GLY A O 1
ATOM 1945 N N . ARG A 1 247 ? -9.911 -17.942 27.647 1.00 40.62 247 ARG A N 1
ATOM 1946 C CA . ARG A 1 247 ? -8.499 -17.749 27.231 1.00 40.62 247 ARG A CA 1
ATOM 1947 C C . ARG A 1 247 ? -8.423 -16.664 26.158 1.00 40.62 247 ARG A C 1
ATOM 1949 O O . ARG A 1 247 ? -9.007 -16.831 25.091 1.00 40.62 247 ARG A O 1
ATOM 1956 N N . ARG A 1 248 ? -7.648 -15.611 26.451 1.00 49.91 248 ARG A N 1
ATOM 1957 C CA . ARG A 1 248 ? -7.392 -14.474 25.556 1.00 49.91 248 ARG A CA 1
ATOM 1958 C C . ARG A 1 248 ? -7.223 -14.974 24.114 1.00 49.91 248 ARG A C 1
ATOM 1960 O O . ARG A 1 248 ? -6.477 -15.946 23.938 1.00 49.91 248 ARG A O 1
ATOM 1967 N N . PRO A 1 249 ? -7.826 -14.314 23.103 1.00 46.59 249 PRO A N 1
ATOM 1968 C CA . PRO A 1 249 ? -7.851 -14.775 21.703 1.00 46.59 249 PRO A CA 1
ATOM 1969 C C . PRO A 1 249 ? -6.472 -15.118 21.112 1.00 46.59 249 PRO A C 1
ATOM 1971 O O . PRO A 1 249 ? -6.362 -15.763 20.074 1.00 46.59 249 PRO A O 1
ATOM 1974 N N . PHE A 1 250 ? -5.410 -14.669 21.779 1.00 48.53 250 PHE A N 1
ATOM 1975 C CA . PHE A 1 250 ? -4.021 -14.696 21.347 1.00 48.53 250 PHE A CA 1
ATOM 1976 C C . PHE A 1 250 ? -3.154 -15.728 22.082 1.00 48.53 250 PHE A C 1
ATOM 1978 O O . PHE A 1 250 ? -1.974 -15.888 21.764 1.00 48.53 250 PHE A O 1
ATOM 1985 N N . CYS A 1 251 ? -3.699 -16.440 23.074 1.00 41.72 251 CYS A N 1
ATOM 1986 C CA . CYS A 1 251 ? -2.979 -17.502 23.771 1.00 41.72 251 CYS A CA 1
ATOM 1987 C C . CYS A 1 251 ? -2.996 -18.779 22.924 1.00 41.72 251 CYS A C 1
ATOM 1989 O O . CYS A 1 251 ? -3.801 -19.687 23.138 1.00 41.72 251 CYS A O 1
ATOM 1991 N N . GLY A 1 252 ? -2.084 -18.831 21.951 1.00 36.50 252 GLY A N 1
ATOM 1992 C CA . GLY A 1 252 ? -1.828 -20.007 21.130 1.00 36.50 252 GLY A CA 1
ATOM 1993 C C . GLY A 1 252 ? -1.625 -21.276 21.964 1.00 36.50 252 GLY A C 1
ATOM 1994 O O . GLY A 1 252 ? -1.143 -21.259 23.098 1.00 36.50 252 GLY A O 1
ATOM 1995 N N . ARG A 1 253 ? -2.011 -22.402 21.370 1.00 32.38 253 ARG A N 1
ATOM 1996 C CA . ARG A 1 253 ? -1.902 -23.767 21.890 1.00 32.38 253 ARG A CA 1
ATOM 1997 C C . ARG A 1 253 ? -0.428 -24.168 22.095 1.00 32.38 253 ARG A C 1
ATOM 1999 O O . ARG A 1 253 ? 0.113 -24.945 21.323 1.00 32.38 253 ARG A O 1
ATOM 2006 N N . ARG A 1 254 ? 0.243 -23.666 23.136 1.00 35.00 254 ARG A N 1
ATOM 2007 C CA . ARG A 1 254 ? 1.469 -24.276 23.683 1.00 35.00 254 ARG A CA 1
ATOM 2008 C C . ARG A 1 254 ? 1.086 -25.064 24.927 1.00 35.00 254 ARG A C 1
ATOM 2010 O O . ARG A 1 254 ? 0.923 -24.516 26.008 1.00 35.00 254 ARG A O 1
ATOM 2017 N N . GLY A 1 255 ? 0.828 -26.345 24.712 1.00 31.67 255 GLY A N 1
ATOM 2018 C CA . GLY A 1 255 ? 0.368 -27.281 25.734 1.00 31.67 255 GLY A CA 1
ATOM 2019 C C . GLY A 1 255 ? -0.242 -28.529 25.109 1.00 31.67 255 GLY A C 1
ATOM 2020 O O . GLY A 1 255 ? -1.243 -29.037 25.595 1.00 31.67 255 GLY A O 1
ATOM 2021 N N . GLY A 1 256 ? 0.306 -28.980 23.976 1.00 29.39 256 GLY A N 1
ATOM 2022 C CA . GLY A 1 256 ? 0.124 -30.362 23.563 1.00 29.39 256 GLY A CA 1
ATOM 2023 C C . GLY A 1 256 ? 0.975 -31.200 24.502 1.00 29.39 256 GLY A C 1
ATOM 2024 O O . GLY A 1 256 ? 2.193 -31.037 24.521 1.00 29.39 256 GLY A O 1
ATOM 2025 N N . ALA A 1 257 ? 0.316 -32.019 25.316 1.00 28.48 257 ALA A N 1
ATOM 2026 C CA . ALA A 1 257 ? 0.948 -33.032 26.138 1.00 28.48 257 ALA A CA 1
ATOM 2027 C C . ALA A 1 257 ? 2.028 -33.758 25.327 1.00 28.48 257 ALA A C 1
ATOM 2029 O O . ALA A 1 257 ? 1.779 -34.208 24.205 1.00 28.48 257 ALA A O 1
ATOM 2030 N N . ALA A 1 258 ? 3.223 -33.846 25.905 1.00 29.05 258 ALA A N 1
ATOM 2031 C CA . ALA A 1 258 ? 4.312 -34.651 25.396 1.00 29.05 258 ALA A CA 1
ATOM 2032 C C . ALA A 1 258 ? 3.858 -36.118 25.317 1.00 29.05 258 ALA A C 1
ATOM 2034 O O . ALA A 1 258 ? 3.993 -36.884 26.266 1.00 29.05 258 ALA A O 1
ATOM 2035 N N . ARG A 1 259 ? 3.311 -36.528 24.169 1.00 27.72 259 ARG A N 1
ATOM 2036 C CA . ARG A 1 259 ? 3.348 -37.929 23.759 1.00 27.72 259 ARG A CA 1
ATOM 2037 C C . ARG A 1 259 ? 4.796 -38.205 23.385 1.00 27.72 259 ARG A C 1
ATOM 2039 O O . ARG A 1 259 ? 5.255 -37.806 22.318 1.00 27.72 259 ARG A O 1
ATOM 2046 N N . GLY A 1 260 ? 5.517 -38.798 24.333 1.00 25.59 260 GLY A N 1
ATOM 2047 C CA . GLY A 1 260 ? 6.914 -39.174 24.172 1.00 25.59 260 GLY A CA 1
ATOM 2048 C C . GLY A 1 260 ? 7.128 -40.020 22.911 1.00 25.59 260 GLY A C 1
ATOM 2049 O O . GLY A 1 260 ? 6.237 -40.782 22.516 1.00 25.59 260 GLY A O 1
ATOM 2050 N N . PRO A 1 261 ? 8.293 -39.903 22.256 1.00 28.83 261 PRO A N 1
ATOM 2051 C CA . PRO A 1 261 ? 8.590 -40.729 21.104 1.00 28.83 261 PRO A CA 1
ATOM 2052 C C . PRO A 1 261 ? 8.726 -42.183 21.564 1.00 28.83 261 PRO A C 1
ATOM 2054 O O . PRO A 1 261 ? 9.522 -42.513 22.446 1.00 28.83 261 PRO A O 1
ATOM 2057 N N . ARG A 1 262 ? 7.924 -43.064 20.956 1.00 27.09 262 ARG A N 1
ATOM 2058 C CA . ARG A 1 262 ? 8.088 -44.513 21.066 1.00 27.09 262 ARG A CA 1
ATOM 2059 C C . ARG A 1 262 ? 9.509 -44.868 20.630 1.00 27.09 262 ARG A C 1
ATOM 2061 O O . ARG A 1 262 ? 9.895 -44.631 19.488 1.00 27.09 262 ARG A O 1
ATOM 2068 N N . ARG A 1 263 ? 10.265 -45.456 21.559 1.00 25.44 263 ARG A N 1
ATOM 2069 C CA . ARG A 1 263 ? 11.544 -46.124 21.311 1.00 25.44 263 ARG A CA 1
ATOM 2070 C C . ARG A 1 263 ? 11.396 -47.097 20.135 1.00 25.44 263 ARG A C 1
ATOM 2072 O O . ARG A 1 263 ? 10.643 -48.061 20.230 1.00 25.44 263 ARG A O 1
ATOM 2079 N N . ARG A 1 264 ? 12.181 -46.901 19.076 1.00 26.41 264 ARG A N 1
ATOM 2080 C CA . ARG A 1 264 ? 12.682 -48.005 18.249 1.00 26.41 264 ARG A CA 1
ATOM 2081 C C . ARG A 1 264 ? 14.193 -48.056 18.399 1.00 26.41 264 ARG A C 1
ATOM 2083 O O . ARG A 1 264 ? 14.884 -47.049 18.281 1.00 26.41 264 ARG A O 1
ATOM 2090 N N . ALA A 1 265 ? 14.661 -49.236 18.775 1.00 27.30 265 ALA A N 1
ATOM 2091 C CA . ALA A 1 265 ? 16.038 -49.527 19.098 1.00 27.30 265 ALA A CA 1
ATOM 2092 C C . ALA A 1 265 ? 16.909 -49.671 17.839 1.00 27.30 265 ALA A C 1
ATOM 2094 O O . ALA A 1 265 ? 16.500 -50.302 16.871 1.00 27.30 265 ALA A O 1
ATOM 2095 N N . ARG A 1 266 ? 18.131 -49.136 17.967 1.00 23.97 266 ARG A N 1
ATOM 2096 C CA . ARG A 1 266 ? 19.435 -49.622 17.473 1.00 23.97 266 ARG A CA 1
ATOM 2097 C C . ARG A 1 266 ? 19.588 -50.009 15.996 1.00 23.97 266 ARG A C 1
ATOM 2099 O O . ARG A 1 266 ? 19.167 -51.076 15.576 1.00 23.97 266 ARG A O 1
ATOM 2106 N N . ARG A 1 267 ? 20.465 -49.270 15.314 1.00 25.30 267 ARG A N 1
ATOM 2107 C CA . ARG A 1 267 ? 21.899 -49.549 15.017 1.00 25.30 267 ARG A CA 1
ATOM 2108 C C . ARG A 1 267 ? 22.377 -48.306 14.237 1.00 25.30 267 ARG A C 1
ATOM 2110 O O . ARG A 1 267 ? 21.639 -47.837 13.391 1.00 25.30 267 ARG A O 1
ATOM 2117 N N . GLY A 1 268 ? 23.483 -47.618 14.492 1.00 23.86 268 GLY A N 1
ATOM 2118 C CA . GLY A 1 268 ? 24.774 -47.981 15.054 1.00 23.86 268 GLY A CA 1
ATOM 2119 C C . GLY A 1 268 ? 25.823 -47.598 14.007 1.00 23.86 268 GLY A C 1
ATOM 2120 O O . GLY A 1 268 ? 26.020 -48.372 13.078 1.00 23.86 268 GLY A O 1
ATOM 2121 N N . ARG A 1 269 ? 26.450 -46.420 14.126 1.00 25.83 269 ARG A N 1
ATOM 2122 C CA . ARG A 1 269 ? 27.845 -46.200 13.715 1.00 25.83 269 ARG A CA 1
ATOM 2123 C C . ARG A 1 269 ? 28.380 -44.856 14.190 1.00 25.83 269 ARG A C 1
ATOM 2125 O O . ARG A 1 269 ? 27.711 -43.832 14.116 1.00 25.83 269 ARG A O 1
ATOM 2132 N N . ASP A 1 270 ? 29.593 -44.961 14.700 1.00 25.38 270 ASP A N 1
ATOM 2133 C CA . ASP A 1 270 ? 30.418 -43.960 15.346 1.00 25.38 270 ASP A CA 1
ATOM 2134 C C . ASP A 1 270 ? 30.850 -42.839 14.404 1.00 25.38 270 ASP A C 1
ATOM 2136 O O . ASP A 1 270 ? 31.224 -43.105 13.264 1.00 25.38 270 ASP A O 1
ATOM 2140 N N . THR A 1 271 ? 30.973 -41.615 14.921 1.00 28.72 271 THR A N 1
ATOM 2141 C CA . THR A 1 271 ? 32.289 -40.956 14.941 1.00 28.72 271 THR A CA 1
ATOM 2142 C C . THR A 1 271 ? 32.355 -39.858 16.005 1.00 28.72 271 THR A C 1
ATOM 2144 O O . THR A 1 271 ? 31.417 -39.105 16.244 1.00 28.72 271 THR A O 1
ATOM 2147 N N . ARG A 1 272 ? 33.498 -39.879 16.684 1.00 23.42 272 ARG A N 1
ATOM 2148 C CA . ARG A 1 272 ? 33.986 -39.098 17.825 1.00 23.42 272 ARG A CA 1
ATOM 2149 C C . ARG A 1 272 ? 34.428 -37.680 17.398 1.00 23.42 272 ARG A C 1
ATOM 2151 O O . ARG A 1 272 ? 34.537 -37.443 16.206 1.00 23.42 272 ARG A O 1
ATOM 2158 N N . TRP A 1 273 ? 34.728 -36.835 18.400 1.00 25.61 273 TRP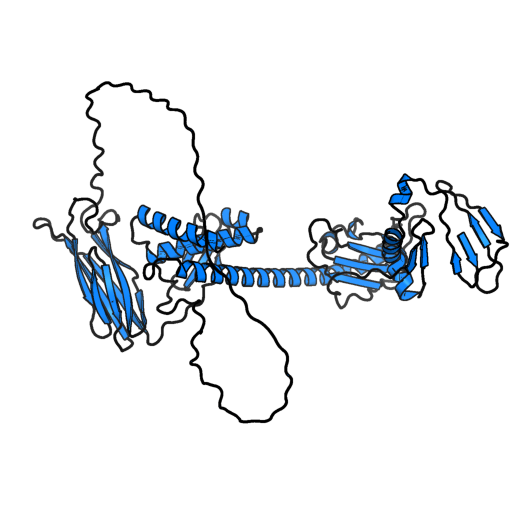 A N 1
ATOM 2159 C CA . TRP A 1 273 ? 35.428 -35.520 18.449 1.00 25.61 273 TRP A CA 1
ATOM 2160 C C . TRP A 1 273 ? 34.497 -34.434 19.033 1.00 25.61 273 TRP A C 1
ATOM 2162 O O . TRP A 1 273 ? 33.433 -34.194 18.489 1.00 25.61 273 TRP A O 1
ATOM 2172 N N . GLY A 1 274 ? 34.760 -33.740 20.146 1.00 24.61 274 GLY A N 1
ATOM 2173 C CA . GLY A 1 274 ? 35.897 -33.688 21.069 1.00 24.61 274 GLY A CA 1
ATOM 2174 C C . GLY A 1 274 ? 36.030 -32.259 21.640 1.00 24.61 274 GLY A C 1
ATOM 2175 O O . GLY A 1 274 ? 36.255 -31.348 20.860 1.00 24.61 274 GLY A O 1
ATOM 2176 N N . GLY A 1 275 ? 35.928 -32.090 22.973 1.00 24.80 275 GLY A N 1
ATOM 2177 C CA . GLY A 1 275 ? 36.389 -30.911 23.755 1.00 24.80 275 GLY A CA 1
ATOM 2178 C C . GLY A 1 275 ? 35.497 -29.656 23.711 1.00 24.80 275 GLY A C 1
ATOM 2179 O O . GLY A 1 275 ? 34.931 -29.338 22.683 1.00 24.80 275 GLY A O 1
ATOM 2180 N N . GLY A 1 276 ? 35.297 -28.857 24.760 1.00 26.66 276 GLY A N 1
ATOM 2181 C CA . GLY A 1 276 ? 35.903 -28.760 26.086 1.00 26.66 276 GLY A CA 1
ATOM 2182 C C . GLY A 1 276 ? 35.227 -27.606 26.855 1.00 26.66 276 GLY A C 1
ATOM 2183 O O . GLY A 1 276 ? 34.681 -26.681 26.259 1.00 26.66 276 GLY A O 1
ATOM 2184 N N . ARG A 1 277 ? 35.205 -27.711 28.187 1.00 26.62 277 ARG A N 1
ATOM 2185 C CA . ARG A 1 277 ? 34.608 -26.771 29.156 1.00 26.62 277 ARG A CA 1
ATOM 2186 C C . ARG A 1 277 ? 35.558 -25.610 29.490 1.00 26.62 277 ARG A C 1
ATOM 2188 O O . ARG A 1 277 ? 36.760 -25.809 29.412 1.00 26.62 277 ARG A O 1
ATOM 2195 N N . LEU A 1 278 ? 34.998 -24.500 29.992 1.00 28.31 278 LEU A N 1
ATOM 2196 C CA . LEU A 1 278 ? 35.370 -23.669 31.174 1.00 28.31 278 LEU A CA 1
ATOM 2197 C C . LEU A 1 278 ? 34.618 -22.317 31.017 1.00 28.31 278 LEU A C 1
ATOM 2199 O O . LEU A 1 278 ? 34.545 -21.812 29.910 1.00 28.31 278 LEU A O 1
ATOM 2203 N N . GLY A 1 279 ? 33.985 -21.643 31.982 1.00 25.23 279 GLY A N 1
ATOM 2204 C CA . GLY A 1 279 ? 33.916 -21.774 33.435 1.00 25.23 279 GLY A CA 1
ATOM 2205 C C . GLY A 1 279 ? 34.817 -20.763 34.156 1.00 25.23 279 GLY A C 1
ATOM 2206 O O . GLY A 1 279 ? 35.962 -21.120 34.369 1.00 25.23 279 GLY A O 1
ATOM 2207 N N . THR A 1 280 ? 34.290 -19.588 34.563 1.00 28.81 280 THR A N 1
ATOM 2208 C CA . THR A 1 280 ? 34.694 -18.701 35.709 1.00 28.81 280 THR A CA 1
ATOM 2209 C C . THR A 1 280 ? 33.858 -17.395 35.647 1.00 28.81 280 THR A C 1
ATOM 2211 O O . THR A 1 280 ? 33.658 -16.868 34.564 1.00 28.81 280 THR A O 1
ATOM 2214 N N . ARG A 1 281 ? 33.105 -16.906 36.654 1.00 25.78 281 ARG A N 1
ATOM 2215 C CA . ARG A 1 281 ? 33.289 -16.481 38.073 1.00 25.78 281 ARG A CA 1
ATOM 2216 C C . ARG A 1 281 ? 33.467 -14.948 38.261 1.00 25.78 281 ARG A C 1
ATOM 2218 O O . ARG A 1 281 ? 34.512 -14.403 37.961 1.00 25.78 281 ARG A O 1
ATOM 2225 N N . ARG A 1 282 ? 32.408 -14.333 38.825 1.00 25.00 282 ARG A N 1
ATOM 2226 C CA . ARG A 1 282 ? 32.288 -13.282 39.879 1.00 25.00 282 ARG A CA 1
ATOM 2227 C C . ARG A 1 282 ? 33.355 -12.166 40.063 1.00 25.00 282 ARG A C 1
ATOM 2229 O O . ARG A 1 282 ? 34.424 -12.459 40.573 1.00 25.00 282 ARG A O 1
ATOM 2236 N N . SER A 1 283 ? 32.889 -10.912 39.871 1.00 24.39 283 SER A N 1
ATOM 2237 C CA . SER A 1 283 ? 32.756 -9.760 40.828 1.00 24.39 283 SER A CA 1
ATOM 2238 C C . SER A 1 283 ? 34.004 -9.173 41.563 1.00 24.39 283 SER A C 1
ATOM 2240 O O . SER A 1 283 ? 35.044 -9.809 41.586 1.00 24.39 283 SER A O 1
ATOM 2242 N N . PRO A 1 284 ? 33.887 -8.060 42.336 1.00 46.91 284 PRO A N 1
ATOM 2243 C CA . PRO A 1 284 ? 33.710 -6.636 41.955 1.00 46.91 284 PRO A CA 1
ATOM 2244 C C . PRO A 1 284 ? 34.692 -5.683 42.712 1.00 46.91 284 PRO A C 1
ATOM 2246 O O . PRO A 1 284 ? 35.266 -6.105 43.704 1.00 46.91 284 PRO A O 1
ATOM 2249 N N . THR A 1 285 ? 34.783 -4.375 42.394 1.00 28.05 285 THR A N 1
ATOM 2250 C CA . THR A 1 285 ? 35.111 -3.344 43.423 1.00 28.05 285 THR A CA 1
ATOM 2251 C C . THR A 1 285 ? 34.793 -1.887 43.051 1.00 28.05 285 THR A C 1
ATOM 2253 O O . THR A 1 285 ? 34.874 -1.472 41.903 1.00 28.05 285 THR A O 1
ATOM 2256 N N . ARG A 1 286 ? 34.455 -1.158 44.125 1.00 26.14 286 ARG A N 1
ATOM 2257 C CA . ARG A 1 286 ? 34.133 0.263 44.369 1.00 26.14 286 ARG A CA 1
ATOM 2258 C C . ARG A 1 286 ? 35.091 1.329 43.807 1.00 26.14 286 ARG A C 1
ATOM 2260 O O . ARG A 1 286 ? 36.295 1.124 43.775 1.00 26.14 286 ARG A O 1
ATOM 2267 N N . GLY A 1 287 ? 34.552 2.548 43.666 1.00 26.70 287 GLY A N 1
ATOM 2268 C CA . GLY A 1 287 ? 35.291 3.811 43.810 1.00 26.70 287 GLY A CA 1
ATOM 2269 C C . GLY A 1 287 ? 34.378 5.047 43.794 1.00 26.70 287 GLY A C 1
ATOM 2270 O O . GLY A 1 287 ? 33.866 5.413 42.747 1.00 26.70 287 GLY A O 1
ATOM 2271 N N . ARG A 1 288 ? 34.158 5.663 44.965 1.00 28.12 288 ARG A N 1
ATOM 2272 C CA . ARG A 1 288 ? 33.486 6.963 45.194 1.00 28.12 288 ARG A CA 1
ATOM 2273 C C . ARG A 1 288 ? 34.504 8.115 45.142 1.00 28.12 288 ARG A C 1
ATOM 2275 O O . ARG A 1 288 ? 35.607 7.920 45.642 1.00 28.12 288 ARG A O 1
ATOM 2282 N N . ARG A 1 289 ? 34.061 9.301 44.704 1.00 26.83 289 ARG A N 1
ATOM 2283 C CA . ARG A 1 289 ? 34.402 10.705 45.094 1.00 26.83 289 ARG A CA 1
ATOM 2284 C C . ARG A 1 289 ? 33.517 11.597 44.190 1.00 26.83 289 ARG A C 1
ATOM 2286 O O . ARG A 1 289 ? 33.326 11.209 43.047 1.00 26.83 289 ARG A O 1
ATOM 2293 N N . GLY A 1 290 ? 32.858 12.686 44.578 1.00 25.12 290 GLY A N 1
ATOM 2294 C CA . GLY A 1 290 ? 33.019 13.651 45.672 1.00 25.12 290 GLY A CA 1
ATOM 2295 C C . GLY A 1 290 ? 32.973 15.064 45.051 1.00 25.12 290 GLY A C 1
ATOM 2296 O O . GLY A 1 290 ? 33.526 15.215 43.970 1.00 25.12 290 GLY A O 1
ATOM 2297 N N . ASP A 1 291 ? 32.340 16.023 45.740 1.00 27.66 291 ASP A N 1
ATOM 2298 C CA . ASP A 1 291 ? 32.199 17.483 45.471 1.00 27.66 291 ASP A CA 1
ATOM 2299 C C . ASP A 1 291 ? 30.925 17.883 44.689 1.00 27.66 291 ASP A C 1
ATOM 2301 O O . ASP A 1 291 ? 30.706 17.413 43.578 1.00 27.66 291 ASP A O 1
ATOM 2305 N N . ASP A 1 29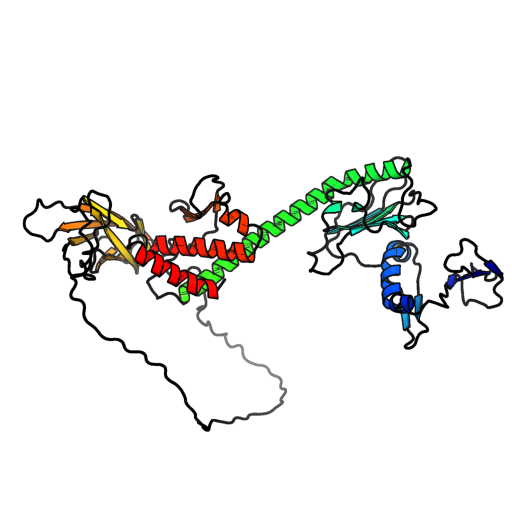2 ? 29.913 18.599 45.206 1.00 25.94 292 ASP A N 1
ATOM 2306 C CA . ASP A 1 292 ? 29.714 19.720 46.162 1.00 25.94 292 ASP A CA 1
ATOM 2307 C C . ASP A 1 292 ? 29.475 21.078 45.464 1.00 25.94 292 ASP A C 1
ATOM 2309 O O . ASP A 1 292 ? 30.117 21.417 44.476 1.00 25.94 292 ASP A O 1
ATOM 2313 N N . GLN A 1 293 ? 28.566 21.849 46.079 1.00 26.39 293 GLN A N 1
ATOM 2314 C CA . GLN A 1 293 ? 28.191 23.256 45.875 1.00 26.39 293 GLN A CA 1
ATOM 2315 C C . GLN A 1 293 ? 27.153 23.514 44.760 1.00 26.39 293 GLN A C 1
ATOM 2317 O O . GLN A 1 293 ? 27.306 23.090 43.630 1.00 26.39 293 GLN A O 1
ATOM 2322 N N . SER A 1 294 ? 26.055 24.252 44.957 1.00 29.84 294 SER A N 1
ATOM 2323 C CA . SER A 1 294 ? 25.692 25.188 46.026 1.00 29.84 294 SER A CA 1
ATOM 2324 C C . SER A 1 294 ? 24.192 25.551 45.976 1.00 29.84 294 SER A C 1
ATOM 2326 O O . SER A 1 294 ? 23.499 25.402 44.973 1.00 29.84 294 SER A O 1
ATOM 2328 N N . ARG A 1 295 ? 23.701 26.012 47.131 1.00 28.91 295 ARG A N 1
ATOM 2329 C CA . ARG A 1 295 ? 22.338 26.458 47.453 1.00 28.91 295 ARG A CA 1
ATOM 2330 C C . ARG A 1 295 ? 22.011 27.831 46.852 1.00 28.91 295 ARG A C 1
ATOM 2332 O O . ARG A 1 295 ? 22.838 28.728 46.942 1.00 28.91 295 ARG A O 1
ATOM 2339 N N . VAL A 1 296 ? 20.733 28.072 46.537 1.00 28.70 296 VAL A N 1
ATOM 2340 C CA . VAL A 1 296 ? 20.102 29.385 46.782 1.00 28.70 296 VAL A CA 1
ATOM 2341 C C . VAL A 1 296 ? 18.768 29.187 47.498 1.00 28.70 296 VAL A C 1
ATOM 2343 O O . VAL A 1 296 ? 17.788 28.705 46.939 1.00 28.70 296 VAL A O 1
ATOM 2346 N N . ARG A 1 297 ? 18.750 29.577 48.776 1.00 26.72 297 ARG A N 1
ATOM 2347 C CA . ARG A 1 297 ? 17.543 29.865 49.556 1.00 26.72 297 ARG A CA 1
ATOM 2348 C C . ARG A 1 297 ? 17.138 31.315 49.294 1.00 26.72 297 ARG A C 1
ATOM 2350 O O . ARG A 1 297 ? 17.994 32.192 49.360 1.00 26.72 297 ARG A O 1
ATOM 2357 N N . ARG A 1 298 ? 15.839 31.590 49.177 1.00 27.41 298 ARG A N 1
ATOM 2358 C CA . ARG A 1 298 ? 15.260 32.862 49.636 1.00 27.41 298 ARG A CA 1
ATOM 2359 C C . ARG A 1 298 ? 13.956 32.589 50.382 1.00 27.41 298 ARG A C 1
ATOM 2361 O O . ARG A 1 298 ? 12.971 32.157 49.801 1.00 27.41 298 ARG A O 1
ATOM 2368 N N . ASN A 1 299 ? 14.008 32.822 51.691 1.00 28.33 299 ASN A N 1
ATOM 2369 C CA . ASN A 1 299 ? 12.854 32.977 52.570 1.00 28.33 299 ASN A CA 1
ATOM 2370 C C . ASN A 1 299 ? 12.338 34.412 52.440 1.00 28.33 299 ASN A C 1
ATOM 2372 O O . ASN A 1 299 ? 13.135 35.332 52.609 1.00 28.33 299 ASN A O 1
ATOM 2376 N N . ILE A 1 300 ? 11.024 34.599 52.313 1.00 31.17 300 ILE A N 1
ATOM 2377 C CA . ILE A 1 300 ? 10.329 35.753 52.897 1.00 31.17 300 ILE A CA 1
ATOM 2378 C C . ILE A 1 300 ? 9.069 35.229 53.594 1.00 31.17 300 ILE A C 1
ATOM 2380 O O . ILE A 1 300 ? 8.211 34.599 52.986 1.00 31.17 300 ILE A O 1
ATOM 2384 N N . ARG A 1 301 ? 8.999 35.471 54.906 1.00 28.34 301 ARG A N 1
ATOM 2385 C CA . ARG A 1 301 ? 7.804 35.329 55.744 1.00 28.34 301 ARG A CA 1
ATOM 2386 C C . ARG A 1 301 ? 7.012 36.638 55.669 1.00 28.34 301 ARG A C 1
ATOM 2388 O O . ARG A 1 301 ? 7.623 37.675 55.905 1.00 28.34 301 ARG A O 1
ATOM 2395 N N . ARG A 1 302 ? 5.679 36.585 55.556 1.00 26.66 302 ARG A N 1
ATOM 2396 C CA . ARG A 1 302 ? 4.748 37.072 56.603 1.00 26.66 302 ARG A CA 1
ATOM 2397 C C . ARG A 1 302 ? 3.272 36.980 56.188 1.00 26.66 302 ARG A C 1
ATOM 2399 O O . ARG A 1 302 ? 2.875 37.467 55.144 1.00 26.66 302 ARG A O 1
ATOM 2406 N N . ARG A 1 303 ? 2.522 36.370 57.113 1.00 29.53 303 ARG A N 1
ATOM 2407 C CA . ARG A 1 303 ? 1.103 36.509 57.478 1.00 29.53 303 ARG A CA 1
ATOM 2408 C C . ARG A 1 303 ? 0.258 37.511 56.680 1.00 29.53 303 ARG A C 1
ATOM 2410 O O . ARG A 1 303 ? 0.480 38.712 56.775 1.00 29.53 303 ARG A O 1
ATOM 2417 N N . GLY A 1 304 ? -0.828 36.989 56.119 1.00 29.73 304 GLY A N 1
ATOM 2418 C CA . GLY A 1 304 ? -2.090 37.687 55.912 1.00 29.73 304 GLY A CA 1
ATOM 2419 C C . GLY A 1 304 ? -3.223 36.718 56.242 1.00 29.73 304 GLY A C 1
ATOM 2420 O O . GLY A 1 304 ? -3.339 35.667 55.625 1.00 29.73 304 GLY A O 1
ATOM 2421 N N . THR A 1 305 ? -3.987 37.030 57.282 1.00 40.69 305 THR A N 1
ATOM 2422 C CA . THR A 1 305 ? -5.285 36.429 57.590 1.00 40.69 305 THR A CA 1
ATOM 2423 C C . THR A 1 305 ? -6.261 36.791 56.478 1.00 40.69 305 THR A C 1
ATOM 2425 O O . THR A 1 305 ? -6.558 37.967 56.287 1.00 40.69 305 THR A O 1
ATOM 2428 N N . GLY A 1 306 ? -6.748 35.789 55.761 1.00 27.41 306 GLY A N 1
ATOM 2429 C CA . GLY A 1 306 ? -7.787 35.926 54.755 1.00 27.41 306 GLY A CA 1
ATOM 2430 C C . GLY A 1 306 ? -8.389 34.552 54.542 1.00 27.41 306 GLY A C 1
ATOM 2431 O O . GLY A 1 306 ? -7.714 33.644 54.073 1.00 27.41 306 GLY A O 1
ATOM 2432 N N . SER A 1 307 ? -9.623 34.386 54.993 1.00 41.00 307 SER A N 1
ATOM 2433 C CA . SER A 1 307 ? -10.482 33.247 54.706 1.00 41.00 307 SER A CA 1
ATOM 2434 C C . SER A 1 307 ? -10.589 33.050 53.191 1.00 41.00 307 SER A C 1
ATOM 2436 O O . SER A 1 307 ? -11.345 33.762 52.531 1.00 41.00 307 SER A O 1
ATOM 2438 N N . GLU A 1 308 ? -9.826 32.108 52.639 1.00 27.92 308 GLU A N 1
ATOM 2439 C CA . GLU A 1 308 ? -10.108 31.577 51.308 1.00 27.92 308 GLU A CA 1
ATOM 2440 C C . GLU A 1 308 ? -11.368 30.712 51.417 1.00 27.92 308 GLU A C 1
ATOM 2442 O O . GLU A 1 308 ? -11.456 29.871 52.322 1.00 27.92 308 GLU A O 1
ATOM 2447 N N . PRO A 1 309 ? -12.374 30.923 50.553 1.00 31.67 309 PRO A N 1
ATOM 2448 C CA . PRO A 1 309 ? -13.540 30.069 50.540 1.00 31.67 309 PRO A CA 1
ATOM 2449 C C . PRO A 1 309 ? -13.063 28.674 50.154 1.00 31.67 309 PRO A C 1
ATOM 2451 O O . PRO A 1 309 ? -12.549 28.450 49.059 1.00 31.67 309 PRO A O 1
ATOM 2454 N N . ILE A 1 310 ? -13.234 27.728 51.072 1.00 31.16 310 ILE A N 1
ATOM 2455 C CA . ILE A 1 310 ? -13.228 26.312 50.739 1.00 31.16 310 ILE A CA 1
ATOM 2456 C C . ILE A 1 310 ? -14.323 26.158 49.682 1.00 31.16 310 ILE A C 1
ATOM 2458 O O . ILE A 1 310 ? -15.510 26.224 50.003 1.00 31.16 310 ILE A O 1
ATOM 2462 N N . LEU A 1 311 ? -13.933 26.026 48.413 1.00 33.19 311 LEU A N 1
ATOM 2463 C CA . LEU A 1 311 ? -14.823 25.578 47.351 1.00 33.19 311 LEU A CA 1
ATOM 2464 C C . LEU A 1 311 ? -15.238 24.152 47.713 1.00 33.19 311 LEU A C 1
ATOM 2466 O O . LEU A 1 311 ? -14.539 23.182 47.432 1.00 33.19 311 LEU A O 1
ATOM 2470 N N . GLN A 1 312 ? -16.357 24.059 48.424 1.00 36.50 312 GLN A N 1
ATOM 2471 C CA . GLN A 1 312 ? -17.090 22.829 48.661 1.00 36.50 312 GLN A CA 1
ATOM 2472 C C . GLN A 1 312 ? -17.436 22.222 47.292 1.00 36.50 312 GLN A C 1
ATOM 2474 O O . GLN A 1 312 ? -18.086 22.904 46.491 1.00 36.50 312 GLN A O 1
ATOM 2479 N N . PRO A 1 313 ? -17.064 20.964 46.993 1.00 36.16 313 PRO A N 1
ATOM 2480 C CA . PRO A 1 313 ? -17.683 20.231 45.902 1.00 36.16 313 PRO A CA 1
ATOM 2481 C C . PRO A 1 313 ? -19.140 19.979 46.307 1.00 36.16 313 PRO A C 1
ATOM 2483 O O . PRO A 1 313 ? -19.453 19.058 47.057 1.00 36.16 313 PRO A O 1
ATOM 2486 N N . SER A 1 314 ? -20.025 20.868 45.875 1.00 37.53 314 SER A N 1
ATOM 2487 C CA . SER A 1 314 ? -21.476 20.734 45.993 1.00 37.53 314 SER A CA 1
ATOM 2488 C C . SER A 1 314 ? -21.899 19.502 45.176 1.00 37.53 314 SER A C 1
ATOM 2490 O O . SER A 1 314 ? -21.544 19.365 44.011 1.00 37.53 314 SER A O 1
ATOM 2492 N N . LEU A 1 315 ? -22.510 18.492 45.797 1.00 46.09 315 LEU A N 1
ATOM 2493 C CA . LEU A 1 315 ? -23.969 18.386 45.952 1.00 46.09 315 LEU A CA 1
ATOM 2494 C C . LEU A 1 315 ? -24.757 18.376 44.624 1.00 46.09 315 LEU A C 1
ATOM 2496 O O . LEU A 1 315 ? -25.861 18.906 44.568 1.00 46.09 315 LEU A O 1
ATOM 2500 N N . LEU A 1 316 ? -24.217 17.799 43.547 1.00 49.50 316 LEU A N 1
ATOM 2501 C CA . LE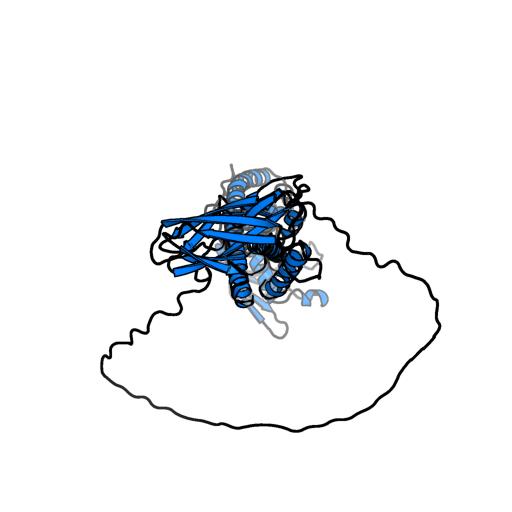U A 1 316 ? -24.883 17.805 42.235 1.00 49.50 316 LEU A CA 1
ATOM 2502 C C . LEU A 1 316 ? -25.687 16.544 41.894 1.00 49.50 316 LEU A C 1
ATOM 2504 O O . LEU A 1 316 ? -26.191 16.470 40.781 1.00 49.50 316 LEU A O 1
ATOM 2508 N N . THR A 1 317 ? -25.835 15.572 42.800 1.00 55.31 317 THR A N 1
ATOM 2509 C CA . THR A 1 317 ? -26.674 14.394 42.528 1.00 55.31 317 THR A CA 1
ATOM 2510 C C . THR A 1 317 ? -28.029 14.464 43.236 1.00 55.31 317 THR A C 1
ATOM 2512 O O . THR A 1 317 ? -28.132 14.590 44.462 1.00 55.31 317 THR A O 1
ATOM 2515 N N . GLY A 1 318 ? -29.102 14.395 42.449 1.00 62.03 318 GLY A N 1
ATOM 2516 C CA . GLY A 1 318 ? -30.492 14.362 42.910 1.00 62.03 318 GLY A CA 1
ATOM 2517 C C . GLY A 1 318 ? -30.893 13.019 43.549 1.00 62.03 318 GLY A C 1
ATOM 2518 O O . GLY A 1 318 ? -30.048 12.136 43.717 1.00 62.03 318 GLY A O 1
ATOM 2519 N N . PRO A 1 319 ? -32.168 12.846 43.947 1.00 73.75 319 PRO A N 1
ATOM 2520 C CA . PRO A 1 319 ? -32.666 11.576 44.477 1.00 73.75 319 PRO A CA 1
ATOM 2521 C C . PRO A 1 319 ? -32.559 10.452 43.434 1.00 73.75 319 PRO A C 1
ATOM 2523 O O . PRO A 1 319 ? -32.565 10.715 42.230 1.00 73.75 319 PRO A O 1
ATOM 2526 N N . LEU A 1 320 ? -32.479 9.202 43.903 1.00 79.81 320 LEU A N 1
ATOM 2527 C CA . LEU A 1 320 ? -32.451 8.012 43.047 1.00 79.81 320 LEU A CA 1
ATOM 2528 C C . LEU A 1 320 ? -33.689 7.975 42.136 1.00 79.81 320 LEU A C 1
ATOM 2530 O O . LEU A 1 320 ? -34.814 7.928 42.630 1.00 79.81 320 LEU A O 1
ATOM 2534 N N . GLU A 1 321 ? -33.466 7.943 40.821 1.00 80.50 321 GLU A N 1
ATOM 2535 C CA . GLU A 1 321 ? -34.532 7.859 39.814 1.00 80.50 321 GLU A CA 1
ATOM 2536 C C . GLU A 1 321 ? -34.497 6.533 39.053 1.00 80.50 321 GLU A C 1
ATOM 2538 O O . GLU A 1 321 ? -35.531 5.918 38.799 1.00 80.50 321 GLU A O 1
ATOM 2543 N N . ARG A 1 322 ? -33.303 6.071 38.665 1.00 80.31 322 ARG A N 1
ATOM 2544 C CA . ARG A 1 322 ? -33.161 4.919 37.766 1.00 80.31 322 ARG A CA 1
ATOM 2545 C C . ARG A 1 322 ? -31.903 4.128 38.071 1.00 80.31 322 ARG A C 1
ATOM 2547 O O . ARG A 1 322 ? -30.890 4.696 38.451 1.00 80.31 322 ARG A O 1
ATOM 2554 N N . VAL A 1 323 ? -31.931 2.823 37.819 1.00 84.19 323 VAL A N 1
ATOM 2555 C CA . VAL A 1 323 ? -30.737 1.971 37.840 1.00 84.19 323 VAL A CA 1
ATOM 2556 C C . VAL A 1 323 ? -30.605 1.211 36.521 1.00 84.19 323 VAL A C 1
ATOM 2558 O O . VAL A 1 323 ? -31.601 0.952 35.850 1.00 84.19 323 VAL A O 1
ATOM 2561 N N . VAL A 1 324 ? -29.379 0.890 36.106 1.00 79.62 324 VAL A N 1
ATOM 2562 C CA . VAL A 1 324 ? -29.098 0.018 34.952 1.00 79.62 324 VAL A CA 1
ATOM 2563 C C . VAL A 1 324 ? -27.985 -0.958 35.293 1.00 79.62 324 VAL A C 1
ATOM 2565 O O . VAL A 1 324 ? -26.979 -0.559 35.874 1.00 79.62 324 VAL A O 1
ATOM 2568 N N . ILE A 1 325 ? -28.122 -2.213 34.866 1.00 76.94 325 ILE A N 1
ATOM 2569 C CA . ILE A 1 325 ? -27.042 -3.201 34.936 1.00 76.94 325 ILE A CA 1
ATOM 2570 C C . ILE A 1 325 ? -26.201 -3.141 33.654 1.00 76.94 325 ILE A C 1
ATOM 2572 O O . ILE A 1 325 ? -26.730 -3.146 32.537 1.00 76.94 325 ILE A O 1
ATOM 2576 N N . ARG A 1 326 ? -24.873 -3.095 33.799 1.00 70.62 326 ARG A N 1
ATOM 2577 C CA . ARG A 1 326 ? -23.925 -3.186 32.682 1.00 70.62 326 ARG A CA 1
ATOM 2578 C C . ARG A 1 326 ? -22.959 -4.366 32.863 1.00 70.62 326 ARG A C 1
ATOM 2580 O O . ARG A 1 326 ? -22.366 -4.491 33.934 1.00 70.62 326 ARG A O 1
ATOM 2587 N N . PRO A 1 327 ? -22.757 -5.191 31.816 1.00 65.19 327 PRO A N 1
ATOM 2588 C CA . PRO A 1 327 ? -23.509 -5.211 30.553 1.00 65.19 327 PRO A CA 1
ATOM 2589 C C . PRO A 1 327 ? -24.973 -5.659 30.758 1.00 65.19 327 PRO A C 1
ATOM 2591 O O . PRO A 1 327 ? -25.259 -6.440 31.654 1.00 65.19 327 PRO A O 1
ATOM 2594 N N . ALA A 1 328 ? -25.893 -5.183 29.908 1.00 65.94 328 ALA A N 1
ATOM 2595 C CA . ALA A 1 328 ? -27.317 -5.560 29.977 1.00 65.94 328 ALA A CA 1
ATOM 2596 C C . ALA A 1 328 ? -27.571 -7.015 29.532 1.00 65.94 328 ALA A C 1
ATOM 2598 O O . ALA A 1 328 ? -28.556 -7.633 29.919 1.00 65.94 328 ALA A O 1
ATOM 2599 N N . ILE A 1 329 ? -26.662 -7.561 28.717 1.00 72.38 329 ILE A N 1
ATOM 2600 C CA . ILE A 1 329 ? -26.612 -8.976 28.351 1.00 72.38 329 ILE A CA 1
ATOM 2601 C C . ILE A 1 329 ? -25.193 -9.457 28.630 1.00 72.38 329 ILE A C 1
ATOM 2603 O O . ILE A 1 329 ? -24.235 -8.944 28.043 1.00 72.38 329 ILE A O 1
ATOM 2607 N N . ALA A 1 330 ? -25.055 -10.448 29.501 1.00 71.25 330 ALA A N 1
ATOM 2608 C CA . ALA A 1 330 ? -23.779 -11.007 29.908 1.00 71.25 330 ALA A CA 1
ATOM 2609 C C . ALA A 1 330 ? -23.722 -12.482 29.504 1.00 71.25 330 ALA A C 1
ATOM 2611 O O . ALA A 1 330 ? -24.472 -13.313 30.004 1.00 71.25 330 ALA A O 1
ATOM 2612 N N . ARG A 1 331 ? -22.829 -12.821 28.576 1.00 73.81 331 ARG A N 1
ATOM 2613 C CA . ARG A 1 331 ? -22.539 -14.222 28.243 1.00 73.81 331 ARG A CA 1
ATOM 2614 C C . ARG A 1 331 ? -21.513 -14.758 29.238 1.00 73.81 331 ARG A C 1
ATOM 2616 O O . ARG A 1 331 ? -20.664 -14.002 29.690 1.00 73.81 331 ARG A O 1
ATOM 2623 N N . VAL A 1 332 ? -21.625 -16.002 29.676 1.00 72.56 332 VAL A N 1
ATOM 2624 C CA . VAL A 1 332 ? -20.667 -16.595 30.616 1.00 72.56 332 VAL A CA 1
ATOM 2625 C C . VAL A 1 332 ? -20.474 -18.049 30.229 1.00 72.56 332 VAL A C 1
ATOM 2627 O O . VAL A 1 332 ? -21.437 -18.796 30.131 1.00 72.56 332 VAL A O 1
ATOM 2630 N N . ALA A 1 333 ? -19.245 -18.492 29.993 1.00 72.00 333 ALA A N 1
ATOM 2631 C CA . ALA A 1 333 ? -19.030 -19.916 29.751 1.00 72.00 333 ALA A CA 1
ATOM 2632 C C . ALA A 1 333 ? -19.222 -20.734 31.037 1.00 72.00 333 ALA A C 1
ATOM 2634 O O . ALA A 1 333 ? -18.911 -20.256 32.128 1.00 72.00 333 ALA A O 1
ATOM 2635 N N . VAL A 1 334 ? -19.674 -21.981 30.903 1.00 77.12 334 VAL A N 1
ATOM 2636 C CA . VAL A 1 334 ? -19.791 -22.948 32.010 1.00 77.12 334 VAL A CA 1
ATOM 2637 C C . VAL A 1 334 ? -18.521 -22.951 32.884 1.00 77.12 334 VAL A C 1
ATOM 2639 O O . VAL A 1 334 ? -17.400 -23.070 32.378 1.00 77.12 334 VAL A O 1
ATOM 2642 N N . GLY A 1 335 ? -18.692 -22.792 34.202 1.00 70.31 335 GLY A N 1
ATOM 2643 C CA . GLY A 1 335 ? -17.595 -22.747 35.180 1.00 70.31 335 GLY A CA 1
ATOM 2644 C C . GLY A 1 335 ? -16.745 -21.468 35.164 1.00 70.31 335 GLY A C 1
ATOM 2645 O O . GLY A 1 335 ? -15.621 -21.471 35.672 1.00 70.31 335 GLY A O 1
ATOM 2646 N N . ARG A 1 336 ? -17.220 -20.381 34.542 1.00 75.62 336 ARG A N 1
ATOM 2647 C CA . ARG A 1 336 ? -16.556 -19.065 34.542 1.00 75.62 336 ARG A CA 1
ATOM 2648 C C . ARG A 1 336 ? -17.314 -18.044 35.371 1.00 75.62 336 ARG A C 1
ATOM 2650 O O . ARG A 1 336 ? -18.471 -18.234 35.713 1.00 75.62 336 ARG A O 1
ATOM 2657 N N . ARG A 1 337 ? -16.630 -16.948 35.691 1.00 78.69 337 ARG A N 1
ATOM 2658 C CA . ARG A 1 337 ? -17.172 -15.826 36.454 1.00 78.69 337 ARG A CA 1
ATOM 2659 C C . ARG A 1 337 ? -17.202 -14.582 35.580 1.00 78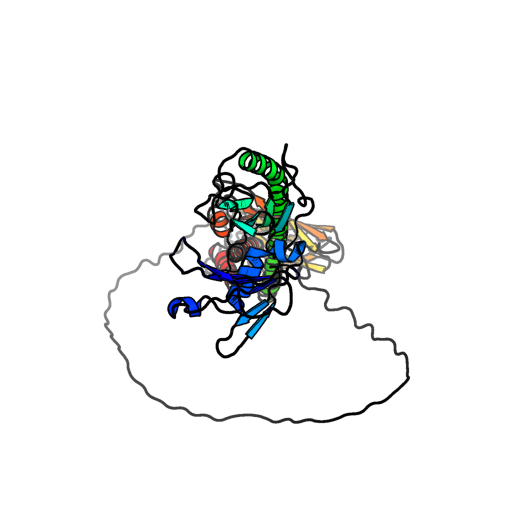.69 337 ARG A C 1
ATOM 2661 O O . ARG A 1 337 ? -16.302 -14.418 34.760 1.00 78.69 337 ARG A O 1
ATOM 2668 N N . ARG A 1 338 ? -18.197 -13.722 35.771 1.00 73.19 338 ARG A N 1
ATOM 2669 C CA . ARG A 1 338 ? -18.355 -12.453 35.061 1.00 73.19 338 ARG A CA 1
ATOM 2670 C C . ARG A 1 338 ? -18.826 -11.372 36.016 1.00 73.19 338 ARG A C 1
ATOM 2672 O O . ARG A 1 338 ? -19.773 -11.591 36.762 1.00 73.19 338 ARG A O 1
ATOM 2679 N N . ARG A 1 339 ? -18.171 -10.213 35.994 1.00 79.75 339 ARG A N 1
ATOM 2680 C CA . ARG A 1 339 ? -18.544 -9.068 36.829 1.00 79.75 339 ARG A CA 1
ATOM 2681 C C . ARG A 1 339 ? -19.569 -8.201 36.103 1.00 79.75 339 ARG A C 1
ATOM 2683 O O . ARG A 1 339 ? -19.464 -7.987 34.898 1.00 79.75 339 ARG A O 1
ATOM 2690 N N . LEU A 1 340 ? -20.551 -7.710 36.842 1.00 79.19 340 LEU A N 1
ATOM 2691 C CA . LEU A 1 340 ? -21.555 -6.756 36.400 1.00 79.19 340 LEU A CA 1
ATOM 2692 C C . LEU A 1 340 ? -21.635 -5.618 37.420 1.00 79.19 340 LEU A C 1
ATOM 2694 O O . LEU A 1 340 ? -21.358 -5.810 38.606 1.00 79.19 340 LEU A O 1
ATOM 2698 N N . ALA A 1 341 ? -22.013 -4.436 36.949 1.00 78.94 341 ALA A N 1
ATOM 2699 C CA . ALA A 1 341 ? -22.189 -3.255 37.785 1.00 78.94 341 ALA A CA 1
ATOM 2700 C C . ALA A 1 341 ? -23.619 -2.725 37.661 1.00 78.94 341 ALA A C 1
ATOM 2702 O O . ALA A 1 341 ? -24.164 -2.656 36.557 1.00 78.94 341 ALA A O 1
ATOM 2703 N N . ALA A 1 342 ? -24.209 -2.350 38.793 1.00 79.50 342 ALA A N 1
ATOM 2704 C CA . ALA A 1 342 ? -25.446 -1.592 38.867 1.00 79.50 342 ALA A CA 1
ATOM 2705 C C . ALA A 1 342 ? -25.097 -0.111 38.959 1.00 79.50 342 ALA A C 1
ATOM 2707 O O . ALA A 1 342 ? -24.336 0.306 39.826 1.00 79.50 342 ALA A O 1
ATOM 2708 N N . ILE A 1 343 ? -25.656 0.676 38.049 1.00 75.38 343 ILE A N 1
ATOM 2709 C CA . ILE A 1 343 ? -25.380 2.103 37.932 1.00 75.38 343 ILE A CA 1
ATOM 2710 C C . ILE A 1 343 ? -26.648 2.844 38.311 1.00 75.38 343 ILE A C 1
ATOM 2712 O O . ILE A 1 343 ? -27.635 2.767 37.576 1.00 75.38 343 ILE A O 1
ATOM 2716 N N . ALA A 1 344 ? -26.621 3.528 39.449 1.00 81.25 344 ALA A N 1
ATOM 2717 C CA . ALA A 1 344 ? -27.696 4.395 39.900 1.00 81.25 344 ALA A CA 1
ATOM 2718 C C . ALA A 1 344 ? -27.591 5.772 39.229 1.00 81.25 344 ALA A C 1
ATOM 2720 O O . ALA A 1 344 ? -26.504 6.334 39.112 1.00 81.25 344 ALA A O 1
ATOM 2721 N N . PHE A 1 345 ? -28.726 6.311 38.803 1.00 76.50 345 PHE A N 1
ATOM 2722 C CA . PHE A 1 345 ? -28.871 7.627 38.198 1.00 76.50 345 PHE A CA 1
ATOM 2723 C C . PHE A 1 345 ? -29.874 8.450 38.994 1.00 76.50 345 PHE A C 1
ATOM 2725 O O . PHE A 1 345 ? -30.882 7.919 39.475 1.00 76.50 345 PHE A O 1
ATOM 2732 N N . ASP A 1 346 ? -29.615 9.746 39.079 1.00 77.69 346 ASP A N 1
ATOM 2733 C CA . ASP A 1 346 ? -30.578 10.709 39.592 1.00 77.69 346 ASP A CA 1
ATOM 2734 C C . ASP A 1 346 ? -31.574 11.184 38.520 1.00 77.69 346 ASP A C 1
ATOM 2736 O O . ASP A 1 346 ? -31.494 10.801 37.347 1.00 77.69 346 ASP A O 1
ATOM 2740 N N . ALA A 1 347 ? -32.518 12.040 38.923 1.00 73.62 347 ALA A N 1
ATOM 2741 C CA . ALA A 1 347 ? -33.521 12.625 38.030 1.00 73.62 347 ALA A CA 1
ATOM 2742 C C . ALA A 1 347 ? -32.926 13.501 36.906 1.00 73.62 347 ALA A C 1
ATOM 2744 O O . ALA A 1 347 ? -33.553 13.666 35.861 1.00 73.62 347 ALA A O 1
ATOM 2745 N N . SER A 1 348 ? -31.714 14.036 37.088 1.00 66.31 348 SER A N 1
ATOM 2746 C CA . SER A 1 348 ? -30.964 14.781 36.065 1.00 66.31 348 SER A CA 1
ATOM 2747 C C . SER A 1 348 ? -30.137 13.891 35.128 1.00 66.31 348 SER A C 1
ATOM 2749 O O . SER A 1 348 ? -29.551 14.388 34.168 1.00 66.31 348 SER A O 1
ATOM 2751 N N . GLY A 1 349 ? -30.103 12.576 35.365 1.00 63.47 349 GLY A N 1
ATOM 2752 C CA . GLY A 1 349 ? -29.334 11.619 34.575 1.00 63.47 349 GLY A CA 1
ATOM 2753 C C . GLY A 1 349 ? -27.849 11.535 34.945 1.00 63.47 349 GLY A C 1
ATOM 2754 O O . GLY A 1 349 ? -27.088 10.910 34.203 1.00 63.47 349 GLY A O 1
ATOM 2755 N N . LEU A 1 350 ? -27.430 12.118 36.071 1.00 65.81 350 LEU A N 1
ATOM 2756 C CA . LEU A 1 350 ? -26.076 11.980 36.610 1.00 65.81 350 LEU A CA 1
ATOM 2757 C C . LEU A 1 350 ? -25.950 10.681 37.412 1.00 65.81 350 LEU A C 1
ATOM 2759 O O . LEU A 1 350 ? -26.908 10.214 38.028 1.00 65.81 350 LEU A O 1
ATOM 2763 N N . VAL A 1 351 ? -24.759 10.080 37.386 1.00 68.25 351 VAL A N 1
ATOM 2764 C CA . VAL A 1 351 ? -24.466 8.843 38.122 1.00 68.25 351 VAL A CA 1
ATOM 2765 C C . VAL A 1 351 ? -24.326 9.151 39.610 1.00 68.25 351 VAL A C 1
ATOM 2767 O O . VAL A 1 351 ? -23.558 10.031 39.995 1.00 68.25 351 VAL A O 1
ATOM 2770 N N . ILE A 1 352 ? -25.039 8.400 40.447 1.00 72.44 352 ILE A N 1
ATOM 2771 C CA . ILE A 1 352 ? -24.913 8.470 41.903 1.00 72.44 352 ILE A CA 1
ATOM 2772 C C . ILE A 1 352 ? -23.776 7.529 42.318 1.00 72.44 352 ILE A C 1
ATOM 2774 O O . ILE A 1 352 ? -23.907 6.305 42.245 1.00 72.44 352 ILE A O 1
ATOM 2778 N N . GLU A 1 353 ? -22.636 8.098 42.712 1.00 62.12 353 GLU A N 1
ATOM 2779 C CA . GLU A 1 353 ? -21.459 7.322 43.109 1.00 62.12 353 GLU A CA 1
ATOM 2780 C C . GLU A 1 353 ? -21.747 6.446 44.332 1.00 62.12 353 GLU A C 1
ATOM 2782 O O . GLU A 1 353 ? -22.423 6.843 45.276 1.00 62.12 353 GLU A O 1
ATOM 2787 N N . SER A 1 354 ? -21.237 5.216 44.296 1.00 54.75 354 SER A N 1
ATOM 2788 C CA . SER A 1 354 ? -21.447 4.210 45.335 1.00 54.75 354 SER A CA 1
ATOM 2789 C C . SER A 1 354 ? -20.097 3.765 45.885 1.00 54.75 354 SER A C 1
ATOM 2791 O O . SER A 1 354 ? -19.499 2.825 45.368 1.00 54.75 354 SER A O 1
ATOM 2793 N N . GLY A 1 355 ? -19.599 4.453 46.917 1.00 48.53 355 GLY A N 1
ATOM 2794 C CA . GLY A 1 355 ? -18.461 3.987 47.720 1.00 48.53 355 GLY A CA 1
ATOM 2795 C C . GLY A 1 355 ? -17.476 5.062 48.201 1.00 48.53 355 GLY A C 1
ATOM 2796 O O . GLY A 1 355 ? -16.735 5.622 47.405 1.00 48.53 355 GLY A O 1
ATOM 2797 N N . SER A 1 356 ? -17.437 5.255 49.529 1.00 43.34 356 SER A N 1
ATOM 2798 C CA . SER A 1 356 ? -16.318 5.488 50.479 1.00 43.34 356 SER A CA 1
ATOM 2799 C C . SER A 1 356 ? -15.049 6.303 50.111 1.00 43.34 356 SER A C 1
ATOM 2801 O O . SER A 1 356 ? -14.110 6.307 50.909 1.00 43.34 356 SER A O 1
ATOM 2803 N N . ALA A 1 357 ? -14.943 6.992 48.974 1.00 39.94 357 ALA A N 1
ATOM 2804 C CA . ALA A 1 357 ? -13.725 7.745 48.621 1.00 39.94 357 ALA A CA 1
ATOM 2805 C C . ALA A 1 357 ? -13.736 9.219 49.077 1.00 39.94 357 ALA A C 1
ATOM 2807 O O . ALA A 1 357 ? -12.712 9.896 49.042 1.00 39.94 357 ALA A O 1
ATOM 2808 N N . SER A 1 358 ? -14.870 9.715 49.555 1.00 38.94 358 SER A N 1
ATOM 2809 C CA . SER A 1 358 ? -15.022 11.036 50.160 1.00 38.94 358 SER A CA 1
ATOM 2810 C C . SER A 1 358 ? -16.178 10.912 51.137 1.00 38.94 358 SER A C 1
ATOM 2812 O O . SER A 1 358 ? -17.241 10.477 50.713 1.00 38.94 358 SER A O 1
ATOM 2814 N N . GLY A 1 359 ? -15.961 11.183 52.427 1.00 34.78 359 GLY A N 1
ATOM 2815 C CA . GLY A 1 359 ? -16.917 10.955 53.520 1.00 34.78 359 GLY A CA 1
ATOM 2816 C C . GLY A 1 359 ? -18.201 11.785 53.428 1.00 34.78 359 GLY A C 1
ATOM 2817 O O . GLY A 1 359 ? -18.445 12.651 54.261 1.00 34.78 359 GLY A O 1
ATOM 2818 N N . ILE A 1 360 ? -19.009 11.517 52.408 1.00 39.91 360 ILE A N 1
ATOM 2819 C CA . ILE A 1 360 ? -20.359 12.012 52.192 1.00 39.91 360 ILE A CA 1
ATOM 2820 C C . ILE A 1 360 ? -21.175 10.778 51.794 1.00 39.91 360 ILE A C 1
ATOM 2822 O O . ILE A 1 360 ? -21.273 10.422 50.619 1.00 39.91 360 ILE A O 1
ATOM 2826 N N . ASP A 1 361 ? -21.706 10.091 52.805 1.00 38.38 361 ASP A N 1
ATOM 2827 C CA . ASP A 1 361 ? -22.616 8.961 52.635 1.00 38.38 361 ASP A CA 1
ATOM 2828 C C . ASP A 1 361 ? -23.907 9.432 51.957 1.00 38.38 361 ASP A C 1
ATOM 2830 O O . ASP A 1 361 ? -24.733 10.138 52.539 1.00 38.38 361 ASP A O 1
ATOM 2834 N N . ARG A 1 362 ? -24.135 8.978 50.725 1.00 55.09 362 ARG A N 1
ATOM 2835 C CA . ARG A 1 362 ? -25.459 8.457 50.385 1.00 55.09 362 ARG A CA 1
ATOM 2836 C C . ARG A 1 362 ? -25.318 6.952 50.315 1.00 55.09 362 ARG A C 1
ATOM 2838 O O . ARG A 1 362 ? -24.991 6.396 49.272 1.00 55.09 362 ARG A O 1
ATOM 2845 N N . ASP A 1 363 ? -25.528 6.319 51.458 1.00 63.66 363 ASP A N 1
ATOM 2846 C CA . ASP A 1 363 ? -25.635 4.876 51.590 1.00 63.66 363 ASP A CA 1
ATOM 2847 C C . ASP A 1 363 ? -26.739 4.370 50.647 1.00 63.66 363 ASP A C 1
ATOM 2849 O O . ASP A 1 363 ? -27.924 4.437 50.957 1.00 63.66 363 ASP A O 1
ATOM 2853 N N . LEU A 1 364 ? -26.385 3.933 49.440 1.00 73.62 364 LEU A N 1
ATOM 2854 C CA . LEU A 1 364 ? -27.286 3.185 48.569 1.00 73.62 364 LEU A CA 1
ATOM 2855 C C . LEU A 1 364 ? -27.110 1.704 48.889 1.00 73.62 364 LEU A C 1
ATOM 2857 O O . LEU A 1 364 ? -26.023 1.144 48.739 1.00 73.62 364 LEU A O 1
ATOM 2861 N N . GLU A 1 365 ? -28.189 1.053 49.304 1.00 78.19 365 GLU A N 1
ATOM 2862 C CA . GLU A 1 365 ? -28.196 -0.383 49.532 1.00 78.19 365 GLU A CA 1
ATOM 2863 C C . GLU A 1 365 ? -28.560 -1.112 48.238 1.00 78.19 365 GLU A C 1
ATOM 2865 O O . GLU A 1 365 ? -29.645 -0.934 47.676 1.00 78.19 365 GLU A O 1
ATOM 2870 N N . TYR A 1 366 ? -27.638 -1.960 47.782 1.00 82.50 366 TYR A N 1
ATOM 2871 C CA . TYR A 1 366 ? -27.787 -2.788 46.591 1.00 82.50 366 TYR A CA 1
ATOM 2872 C C . TYR A 1 366 ? -28.193 -4.207 46.980 1.00 82.50 366 TYR A C 1
ATOM 2874 O O . TYR A 1 366 ? -27.390 -4.973 47.512 1.00 82.50 366 TYR A O 1
ATOM 2882 N N . ALA A 1 367 ? -29.428 -4.580 46.663 1.00 85.19 367 ALA A N 1
ATOM 2883 C CA . ALA A 1 367 ? -29.918 -5.943 46.793 1.00 85.19 367 ALA A CA 1
ATOM 2884 C C . ALA A 1 367 ? -29.896 -6.621 45.420 1.00 85.19 367 ALA A C 1
ATOM 2886 O O . ALA A 1 367 ? -30.725 -6.339 44.554 1.00 85.19 367 ALA A O 1
ATOM 2887 N N . TRP A 1 368 ? -28.931 -7.512 45.219 1.00 88.12 368 TRP A N 1
ATOM 2888 C CA . TRP A 1 368 ? -28.819 -8.296 43.995 1.00 88.12 368 TRP A CA 1
ATOM 2889 C C . TRP A 1 368 ? -29.502 -9.650 44.143 1.00 88.12 368 TRP A C 1
ATOM 2891 O O . TRP A 1 368 ? -29.333 -10.336 45.152 1.00 88.12 368 TRP A O 1
ATOM 2901 N N . THR A 1 369 ? -30.220 -10.068 43.108 1.00 87.25 369 THR A N 1
ATOM 2902 C CA . THR A 1 369 ? -30.836 -11.391 43.025 1.00 87.25 369 THR A CA 1
ATOM 2903 C C . THR A 1 369 ? -30.564 -12.007 41.661 1.00 87.25 369 THR A C 1
ATOM 2905 O O . THR A 1 369 ? -30.477 -11.321 40.646 1.00 87.25 369 THR A O 1
ATOM 2908 N N . ILE A 1 370 ? -30.406 -13.326 41.627 1.00 88.88 370 ILE A N 1
ATOM 2909 C CA . ILE A 1 370 ? -30.262 -14.084 40.386 1.00 88.88 370 ILE A CA 1
ATOM 2910 C C . ILE A 1 370 ? -31.265 -15.231 40.391 1.00 88.88 370 ILE A C 1
ATOM 2912 O O . ILE A 1 370 ? -31.455 -15.888 41.417 1.00 88.88 370 ILE A O 1
ATOM 2916 N N . SER A 1 371 ? -31.907 -15.498 39.255 1.00 81.31 371 SER A N 1
ATOM 2917 C CA . SER A 1 371 ? -32.703 -16.717 39.094 1.00 81.31 371 SER A CA 1
ATOM 2918 C C . SER A 1 371 ? -31.748 -17.923 39.076 1.00 81.31 371 SER A C 1
ATOM 2920 O O . SER A 1 371 ? -31.115 -18.213 38.059 1.00 81.31 371 SER A O 1
ATOM 2922 N N . ALA A 1 372 ? -31.585 -18.581 40.227 1.00 64.00 372 ALA A N 1
ATOM 2923 C CA . ALA A 1 372 ? -30.462 -19.465 40.571 1.00 64.00 372 ALA A CA 1
ATOM 2924 C C . ALA A 1 372 ? -30.413 -20.842 39.863 1.00 64.00 372 ALA A C 1
ATOM 2926 O O . ALA A 1 372 ? -29.885 -21.805 40.411 1.00 64.00 372 ALA A O 1
ATOM 2927 N N . SER A 1 373 ? -30.942 -20.983 38.647 1.00 66.75 373 SER A N 1
ATOM 2928 C CA . SER A 1 373 ? -30.955 -22.277 37.948 1.00 66.75 373 SER A CA 1
ATOM 2929 C C . SER A 1 373 ? -29.633 -22.616 37.244 1.00 66.75 373 SER A C 1
ATOM 2931 O O . SER A 1 373 ? -29.317 -23.795 37.082 1.00 66.75 373 SER A O 1
ATOM 2933 N N . VAL A 1 374 ? -28.849 -21.610 36.829 1.00 75.44 374 VAL A N 1
ATOM 2934 C CA . VAL A 1 374 ? -27.648 -21.806 35.985 1.00 75.44 374 VAL A CA 1
ATOM 2935 C C . VAL A 1 374 ? -26.402 -21.038 36.432 1.00 75.44 374 VAL A C 1
ATOM 2937 O O . VAL A 1 374 ? -25.326 -21.267 35.882 1.00 75.44 374 VAL A O 1
ATOM 2940 N N . ALA A 1 375 ? -26.506 -20.154 37.426 1.00 80.62 375 ALA A N 1
ATOM 2941 C CA . ALA A 1 375 ? -25.381 -19.369 37.931 1.00 80.62 375 ALA A CA 1
ATOM 2942 C C . ALA A 1 375 ? -25.572 -18.968 39.405 1.00 80.62 375 ALA A C 1
ATOM 2944 O O . ALA A 1 375 ? -26.703 -18.814 39.868 1.00 80.62 375 ALA A O 1
ATOM 2945 N N . SER A 1 376 ? -24.465 -18.798 40.126 1.00 83.25 376 SER A N 1
ATOM 2946 C CA . SER A 1 376 ? -24.396 -18.236 41.477 1.00 83.25 376 SER A CA 1
ATOM 2947 C C . SER A 1 376 ? -23.927 -16.779 41.440 1.00 83.25 376 SER A C 1
ATOM 2949 O O . SER A 1 376 ? -23.452 -16.282 40.418 1.00 83.25 376 SER A O 1
ATOM 2951 N N . LEU A 1 377 ? -24.093 -16.075 42.558 1.00 87.69 377 LEU A N 1
ATOM 2952 C CA . LEU A 1 377 ? -23.834 -14.645 42.670 1.00 87.69 377 LEU A CA 1
ATOM 2953 C C . LEU A 1 377 ? -22.953 -14.348 43.887 1.00 87.69 377 LEU A C 1
ATOM 2955 O O . LEU A 1 377 ? -23.244 -14.806 44.990 1.00 87.69 377 LEU A O 1
ATOM 2959 N N . ILE A 1 378 ? -21.911 -13.545 43.688 1.00 84.44 378 ILE A N 1
ATOM 2960 C CA . ILE A 1 378 ? -21.051 -12.985 44.734 1.00 84.44 378 ILE A CA 1
ATOM 2961 C C . ILE A 1 378 ? -21.226 -11.465 44.688 1.00 84.44 378 ILE A C 1
ATOM 2963 O O . ILE A 1 378 ? -20.906 -10.839 43.680 1.00 84.44 378 ILE A O 1
ATOM 2967 N N . VAL A 1 379 ? -21.755 -10.868 45.755 1.00 83.25 379 VAL A N 1
ATOM 2968 C CA . VAL A 1 379 ? -21.988 -9.416 45.830 1.00 83.25 379 VAL A CA 1
ATOM 2969 C C . VAL A 1 379 ? -20.745 -8.722 46.377 1.00 83.25 379 VAL A C 1
ATOM 2971 O O . VAL A 1 379 ? -20.173 -9.159 47.374 1.00 83.25 379 VAL A O 1
ATOM 2974 N N . GLU A 1 380 ? -20.333 -7.640 45.726 1.00 73.88 380 GLU A N 1
ATOM 2975 C CA . GLU A 1 380 ? -19.210 -6.801 46.133 1.00 73.88 380 GLU A CA 1
ATOM 2976 C C . GLU A 1 380 ? -19.693 -5.404 46.572 1.00 73.88 380 GLU A C 1
ATOM 2978 O O . GLU A 1 380 ? -20.761 -4.950 46.145 1.00 73.88 380 GLU A O 1
ATOM 2983 N N . PRO A 1 381 ? -18.906 -4.679 47.392 1.00 67.00 381 PRO A N 1
ATOM 2984 C CA . PRO A 1 381 ? -19.201 -3.292 47.742 1.00 67.00 381 PRO A CA 1
ATOM 2985 C C . PRO A 1 381 ? -19.289 -2.374 46.511 1.00 67.00 381 PRO A C 1
ATOM 2987 O O . PRO A 1 381 ? -18.610 -2.594 45.505 1.00 67.00 381 PRO A O 1
ATOM 2990 N N . GLY A 1 382 ? -20.096 -1.312 46.611 1.00 66.38 382 GLY A N 1
ATOM 2991 C CA . GLY A 1 382 ? -20.188 -0.269 45.580 1.00 66.38 382 GLY A CA 1
ATOM 2992 C C . GLY A 1 382 ? -21.036 -0.636 44.358 1.00 66.38 382 GLY A C 1
ATOM 2993 O O . GLY A 1 382 ? -20.716 -0.230 43.245 1.00 66.38 382 GLY A O 1
ATOM 2994 N N . GLY A 1 383 ? -22.097 -1.431 44.543 1.00 74.75 383 GLY A N 1
ATOM 2995 C CA . GLY A 1 383 ? -23.037 -1.760 43.465 1.00 74.75 383 GLY A CA 1
ATOM 2996 C C . GLY A 1 383 ? -22.454 -2.699 42.410 1.00 74.75 383 GLY A C 1
ATOM 2997 O O . GLY A 1 383 ? -22.777 -2.586 41.229 1.00 74.75 383 GLY A O 1
ATOM 2998 N N . ARG A 1 384 ? -21.581 -3.628 42.812 1.00 80.19 384 ARG A N 1
ATOM 2999 C CA . ARG A 1 384 ? -20.932 -4.592 41.914 1.00 80.19 384 ARG A CA 1
ATOM 3000 C C . ARG A 1 384 ? -21.320 -6.016 42.292 1.00 80.19 384 ARG A C 1
ATOM 3002 O O . ARG A 1 384 ? -21.518 -6.326 43.464 1.00 80.19 384 ARG A O 1
ATOM 3009 N N . ALA A 1 385 ? -21.424 -6.891 41.300 1.00 82.12 385 ALA A N 1
ATOM 3010 C CA . ALA A 1 385 ? -21.681 -8.303 41.534 1.00 82.12 385 ALA A CA 1
ATOM 3011 C C . ALA A 1 385 ? -20.940 -9.187 40.530 1.00 82.12 385 ALA A C 1
ATOM 3013 O O . ALA A 1 385 ? -20.813 -8.858 39.353 1.00 82.12 385 ALA A O 1
ATOM 3014 N N . ILE A 1 386 ? -20.448 -10.330 40.997 1.00 82.69 386 ILE A N 1
ATOM 3015 C CA . ILE A 1 386 ? -19.803 -11.356 40.186 1.00 82.69 386 ILE A CA 1
ATOM 3016 C C . ILE A 1 386 ? -20.772 -12.526 40.043 1.00 82.69 386 ILE A C 1
ATOM 3018 O O . ILE A 1 386 ? -21.137 -13.172 41.020 1.00 82.69 386 ILE A O 1
ATOM 3022 N N . VAL A 1 387 ? -21.162 -12.818 38.810 1.00 83.69 387 VAL A N 1
ATOM 3023 C CA . VAL A 1 387 ? -21.954 -13.989 38.441 1.00 83.69 387 VAL A CA 1
ATOM 3024 C C . VAL A 1 387 ? -21.013 -15.139 38.114 1.00 83.69 387 VAL A C 1
ATOM 3026 O O . VAL A 1 387 ? -20.159 -15.009 37.242 1.00 83.69 387 VAL A O 1
ATOM 3029 N N . GLU A 1 388 ? -21.160 -16.272 38.788 1.00 83.62 388 GLU A N 1
ATOM 3030 C CA . GLU A 1 388 ? -20.407 -17.500 38.543 1.00 83.62 388 GLU A CA 1
ATOM 3031 C C . GLU A 1 388 ? -21.309 -18.529 37.854 1.00 83.62 388 GLU A C 1
ATOM 3033 O O . GLU A 1 388 ? -22.264 -19.042 38.428 1.00 83.62 388 GLU A O 1
ATOM 3038 N N . ALA A 1 389 ? -21.027 -18.817 36.586 1.00 82.50 389 ALA A N 1
ATOM 3039 C CA . ALA A 1 389 ? -21.757 -19.802 35.807 1.00 82.50 389 ALA A CA 1
ATOM 3040 C C . ALA A 1 389 ? -21.556 -21.208 36.376 1.00 82.50 389 ALA A C 1
ATOM 3042 O O . ALA A 1 389 ? -20.428 -21.673 36.561 1.00 82.50 389 ALA A O 1
ATOM 3043 N N . GLY A 1 390 ? -22.668 -21.906 36.585 1.00 79.81 390 GLY A N 1
ATOM 3044 C CA . GLY A 1 390 ? -22.685 -23.295 37.011 1.00 79.81 390 GLY A CA 1
ATOM 3045 C C . GLY A 1 390 ? -22.235 -24.260 35.912 1.00 79.81 390 GLY A C 1
ATOM 3046 O O . GLY A 1 390 ? -21.739 -23.873 34.855 1.00 79.81 390 GLY A O 1
ATOM 3047 N N . GLY A 1 391 ? -22.431 -25.554 36.174 1.00 78.06 391 GLY A N 1
ATOM 3048 C CA . GLY A 1 391 ? -22.021 -26.654 35.292 1.00 78.06 391 GLY A CA 1
ATOM 3049 C C . GLY A 1 391 ? -22.896 -26.876 34.050 1.00 78.06 391 GLY A C 1
ATOM 3050 O O . GLY A 1 391 ? -22.587 -27.755 33.249 1.00 78.06 391 GLY A O 1
ATOM 3051 N N . ARG A 1 392 ? -24.008 -26.146 33.899 1.00 77.69 392 ARG A N 1
ATOM 3052 C CA . ARG A 1 392 ? -25.003 -26.370 32.840 1.00 77.69 392 ARG A CA 1
ATOM 3053 C C . ARG A 1 392 ? -25.253 -25.082 32.053 1.00 77.69 392 ARG A C 1
ATOM 3055 O O . ARG A 1 392 ? -25.399 -24.034 32.678 1.00 77.69 392 ARG A O 1
ATOM 3062 N N . PRO A 1 393 ? -25.329 -25.149 30.712 1.00 81.38 393 PRO A N 1
ATOM 3063 C CA . PRO A 1 393 ? -25.738 -24.010 29.906 1.00 81.38 393 PRO A CA 1
ATOM 3064 C C . PRO A 1 393 ? -27.215 -23.679 30.142 1.00 81.38 393 PRO A C 1
ATOM 3066 O O . PRO A 1 393 ? -28.022 -24.557 30.453 1.00 81.38 393 PRO A O 1
ATOM 3069 N N . GLY A 1 394 ? -27.572 -22.415 29.953 1.00 82.19 394 GLY A N 1
ATOM 3070 C CA . GLY A 1 394 ? -28.945 -21.934 30.056 1.00 82.19 394 GLY A CA 1
ATOM 3071 C C . GLY A 1 394 ? -29.000 -20.439 30.337 1.00 82.19 394 GLY A C 1
ATOM 3072 O O . GLY A 1 394 ? -28.000 -19.740 30.197 1.00 82.19 394 GLY A O 1
ATOM 3073 N N . ARG A 1 395 ? -30.179 -19.929 30.685 1.00 85.00 395 ARG A N 1
ATOM 3074 C CA . ARG A 1 395 ? -30.399 -18.495 30.895 1.00 85.00 395 ARG A CA 1
ATOM 3075 C C . ARG A 1 395 ? -30.728 -18.209 32.351 1.00 85.00 395 ARG A C 1
ATOM 3077 O O . ARG A 1 395 ? -31.467 -18.973 32.966 1.00 85.00 395 ARG A O 1
ATOM 3084 N N . ALA A 1 396 ? -30.196 -17.114 32.873 1.00 84.75 396 ALA A N 1
ATOM 3085 C CA . ALA A 1 396 ? -30.593 -16.553 34.155 1.00 84.75 396 ALA A CA 1
ATOM 3086 C C . ALA A 1 396 ? -30.896 -15.065 33.996 1.00 84.75 396 ALA A C 1
ATOM 3088 O O . ALA A 1 396 ? -30.256 -14.378 33.206 1.00 84.75 396 ALA A O 1
ATOM 3089 N N . THR A 1 397 ? -31.842 -14.565 34.777 1.00 86.81 397 THR A N 1
ATOM 3090 C CA . THR A 1 397 ? -32.075 -13.132 34.926 1.00 86.81 397 THR A CA 1
ATOM 3091 C C . THR A 1 397 ? -31.353 -12.675 36.183 1.00 86.81 397 THR A C 1
ATOM 3093 O O . THR A 1 397 ? -31.569 -13.225 37.267 1.00 86.81 397 THR A O 1
ATOM 3096 N N . LEU A 1 398 ? -30.462 -11.700 36.028 1.00 88.00 398 LEU A N 1
ATOM 3097 C CA . LEU A 1 398 ? -29.851 -10.982 37.136 1.00 88.00 398 LEU A CA 1
ATOM 3098 C C . LEU A 1 398 ? -30.657 -9.712 37.368 1.00 88.00 398 LEU A C 1
ATOM 3100 O O . LEU A 1 398 ? -30.763 -8.891 36.463 1.00 88.00 398 LEU A O 1
ATOM 3104 N N . ALA A 1 399 ? -31.187 -9.539 38.569 1.00 87.62 399 ALA A N 1
ATOM 3105 C CA . ALA A 1 399 ? -31.886 -8.333 38.966 1.00 87.62 399 ALA A CA 1
ATOM 3106 C C . ALA A 1 399 ? -31.113 -7.611 40.072 1.00 87.62 399 ALA A C 1
ATOM 3108 O O . ALA A 1 399 ? -30.464 -8.225 40.922 1.00 87.62 399 ALA A O 1
ATOM 3109 N N . VAL A 1 400 ? -31.191 -6.287 40.064 1.00 87.56 400 VAL A N 1
ATOM 3110 C CA . VAL A 1 400 ? -30.702 -5.443 41.152 1.00 87.56 400 VAL A CA 1
ATOM 3111 C C . VAL A 1 400 ? -31.818 -4.523 41.598 1.00 87.56 400 VAL A C 1
ATOM 3113 O O . VAL A 1 400 ? -32.511 -3.933 40.769 1.00 87.56 400 VAL A O 1
ATOM 3116 N N . ARG A 1 401 ? -31.982 -4.395 42.911 1.00 86.00 401 ARG A N 1
ATOM 3117 C CA . ARG A 1 401 ? -32.831 -3.395 43.545 1.00 86.00 401 ARG A CA 1
ATOM 3118 C C . ARG A 1 401 ? -31.952 -2.459 44.355 1.00 86.00 401 ARG A C 1
ATOM 3120 O O . ARG A 1 401 ? -31.132 -2.918 45.147 1.00 86.00 401 ARG A O 1
ATOM 3127 N N . VAL A 1 402 ? -32.125 -1.163 44.145 1.00 84.88 402 VAL A N 1
ATOM 3128 C CA . VAL A 1 402 ? -31.359 -0.120 44.824 1.00 84.88 402 VAL A CA 1
ATOM 3129 C C . VAL A 1 402 ? -32.314 0.706 45.666 1.00 84.88 402 VAL A C 1
ATOM 3131 O O . VAL A 1 402 ? -33.339 1.165 45.156 1.00 84.88 402 VAL A O 1
ATOM 3134 N N . ARG A 1 403 ? -31.981 0.877 46.948 1.00 81.44 403 ARG A N 1
ATOM 3135 C CA . ARG A 1 403 ? -32.737 1.713 47.886 1.00 81.44 403 ARG A CA 1
ATOM 3136 C C . ARG A 1 403 ? -31.812 2.688 48.625 1.00 81.44 403 ARG A C 1
ATOM 3138 O O . ARG A 1 403 ? -30.701 2.292 48.973 1.00 81.44 403 ARG A O 1
ATOM 3145 N N . PRO A 1 404 ? -32.239 3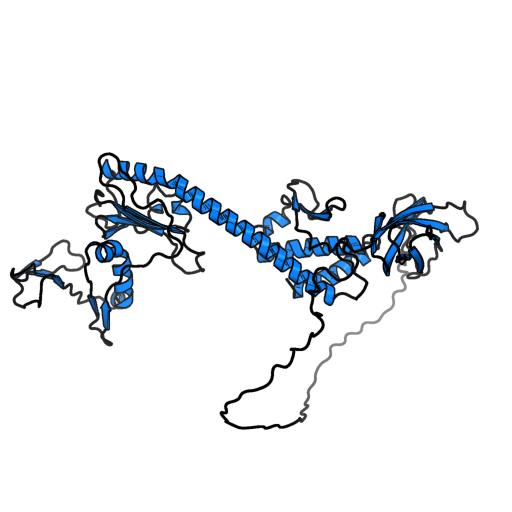.934 48.883 1.00 75.00 404 PRO A N 1
ATOM 3146 C CA . PRO A 1 404 ? -31.531 4.825 49.801 1.00 75.00 404 PRO A CA 1
ATOM 3147 C C . PRO A 1 404 ? -31.565 4.252 51.227 1.00 75.00 404 PRO A C 1
ATOM 3149 O O . PRO A 1 404 ? -32.618 3.797 51.670 1.00 75.00 404 PRO A O 1
ATOM 3152 N N . ALA A 1 405 ? -30.450 4.274 51.959 1.00 65.69 405 ALA A N 1
ATOM 3153 C CA . ALA A 1 405 ? -30.381 3.783 53.342 1.00 65.69 405 ALA A CA 1
ATOM 3154 C C . ALA A 1 405 ? -30.825 4.829 54.380 1.00 65.69 405 ALA A C 1
ATOM 3156 O O . ALA A 1 405 ? -30.971 4.514 55.562 1.00 65.69 405 ALA A O 1
ATOM 3157 N N . VAL A 1 406 ? -31.064 6.077 53.961 1.00 63.94 406 VAL A N 1
ATOM 3158 C CA . VAL A 1 406 ? -31.509 7.146 54.863 1.00 63.94 406 VAL A CA 1
ATOM 3159 C C . VAL A 1 406 ? -32.984 6.941 55.225 1.00 63.94 406 VAL A C 1
ATOM 3161 O O . VAL A 1 406 ? -33.872 7.033 54.378 1.00 63.94 406 VAL A O 1
ATOM 3164 N N . LYS A 1 407 ? -33.256 6.689 56.511 1.00 50.94 407 LYS A N 1
ATOM 3165 C CA . LYS A 1 407 ? -34.616 6.635 57.070 1.00 50.94 407 LYS A CA 1
ATOM 3166 C C . LYS A 1 407 ? -35.225 8.042 57.095 1.00 50.94 407 LYS A C 1
ATOM 3168 O O . LYS A 1 407 ? -34.840 8.840 57.943 1.00 50.94 407 LYS A O 1
ATOM 3173 N N . GLY A 1 408 ? -36.200 8.328 56.229 1.00 51.09 408 GLY A N 1
ATOM 3174 C CA . GLY A 1 408 ? -37.053 9.518 56.388 1.00 51.09 408 GLY A CA 1
ATOM 3175 C C . GLY A 1 408 ? -37.599 10.179 55.121 1.00 51.09 408 GLY A C 1
ATOM 3176 O O . GLY A 1 408 ? -38.523 10.977 55.234 1.00 51.09 408 GLY A O 1
ATOM 3177 N N . GLU A 1 409 ? -37.096 9.853 53.930 1.00 48.88 409 GLU A N 1
ATOM 3178 C CA . GLU A 1 409 ? -37.624 10.379 52.658 1.00 48.88 409 GLU A CA 1
ATOM 3179 C C . GLU A 1 409 ? -38.484 9.332 51.928 1.00 48.88 409 GLU A C 1
ATOM 3181 O O . GLU A 1 409 ? -38.337 8.137 52.209 1.00 48.88 409 GLU A O 1
ATOM 3186 N N . PRO A 1 410 ? -39.405 9.728 51.018 1.00 48.97 410 PRO A N 1
ATOM 3187 C CA . PRO A 1 410 ? -40.194 8.769 50.251 1.00 48.97 410 PRO A CA 1
ATOM 3188 C C . PRO A 1 410 ? -39.251 7.797 49.542 1.00 48.97 410 PRO A C 1
ATOM 3190 O O . PRO A 1 410 ? -38.464 8.178 48.676 1.00 48.97 410 PRO A O 1
ATOM 3193 N N . MET A 1 411 ? -39.323 6.538 49.964 1.00 56.41 411 MET A N 1
ATOM 3194 C CA . MET A 1 411 ? -38.422 5.463 49.575 1.00 56.41 411 MET A CA 1
ATOM 3195 C C . MET A 1 411 ? -38.635 5.152 48.085 1.00 56.41 411 MET A C 1
ATOM 3197 O O . MET A 1 411 ? -39.453 4.310 47.725 1.00 56.41 411 MET A O 1
ATOM 3201 N N . ARG A 1 412 ? -37.962 5.886 47.189 1.00 64.94 412 ARG A N 1
ATOM 3202 C CA . ARG A 1 412 ? -37.924 5.540 45.765 1.00 64.94 412 ARG A CA 1
ATOM 3203 C C . ARG A 1 412 ? -36.979 4.357 45.593 1.00 64.94 412 ARG A C 1
ATOM 3205 O O . ARG A 1 412 ? -35.777 4.477 45.811 1.00 64.94 412 ARG A O 1
ATOM 3212 N N . GLU A 1 413 ? -37.541 3.212 45.226 1.00 77.00 413 GLU A N 1
ATOM 3213 C CA . GLU A 1 413 ? -36.787 2.022 44.837 1.00 77.00 413 GLU A CA 1
ATOM 3214 C C . GLU A 1 413 ? -36.604 2.011 43.317 1.00 77.00 413 GLU A C 1
ATOM 3216 O O . GLU A 1 413 ? -37.565 2.184 42.568 1.00 77.00 413 GLU A O 1
ATOM 3221 N N . ALA A 1 414 ? -35.377 1.766 42.855 1.00 79.62 414 ALA A N 1
ATOM 3222 C CA . ALA A 1 414 ? -35.095 1.535 41.441 1.00 79.62 414 ALA A CA 1
ATOM 3223 C C . ALA A 1 414 ? -34.697 0.073 41.225 1.00 79.62 414 ALA A C 1
ATOM 3225 O O . ALA A 1 414 ? -33.967 -0.508 42.033 1.00 79.62 414 ALA A O 1
ATOM 3226 N N . SER A 1 415 ? -35.154 -0.524 40.123 1.00 83.69 415 SER A N 1
ATOM 3227 C CA . SER A 1 415 ? -34.782 -1.889 39.744 1.00 83.69 415 SER A CA 1
ATOM 3228 C C . SER A 1 415 ? -34.311 -1.975 38.298 1.00 83.69 415 SER A C 1
ATOM 3230 O O . SER A 1 415 ? -34.730 -1.192 37.445 1.00 83.69 415 SER A O 1
ATOM 3232 N N . ALA A 1 416 ? -33.399 -2.908 38.036 1.00 84.00 416 ALA A N 1
ATOM 3233 C CA . ALA A 1 416 ? -32.953 -3.242 36.692 1.00 84.00 416 ALA A CA 1
ATOM 3234 C C . ALA A 1 416 ? -32.702 -4.735 36.567 1.00 84.00 416 ALA A C 1
ATOM 3236 O O . ALA A 1 416 ? -32.339 -5.396 37.540 1.00 84.00 416 ALA A O 1
ATOM 3237 N N . GLU A 1 417 ? -32.839 -5.223 35.340 1.00 84.75 417 GLU A N 1
ATOM 3238 C CA . GLU A 1 417 ? -32.594 -6.609 34.973 1.00 84.75 417 GLU A CA 1
ATOM 3239 C C . GLU A 1 417 ? -31.530 -6.695 33.875 1.00 84.75 417 GLU A C 1
ATOM 3241 O O . GLU A 1 417 ? -31.411 -5.817 33.016 1.00 84.75 417 GLU A O 1
ATOM 3246 N N . ALA A 1 418 ? -30.748 -7.766 33.916 1.00 77.69 418 ALA A N 1
ATOM 3247 C CA . ALA A 1 418 ? -29.814 -8.163 32.880 1.00 77.69 418 ALA A CA 1
ATOM 3248 C C . ALA A 1 418 ? -29.990 -9.646 32.556 1.00 77.69 418 ALA A C 1
ATOM 3250 O O . ALA A 1 418 ? -30.224 -10.473 33.440 1.00 77.69 418 ALA A O 1
ATOM 3251 N N . GLU A 1 419 ? -29.830 -9.989 31.280 1.00 77.75 419 GLU A N 1
ATOM 3252 C CA . GLU A 1 419 ? -29.879 -11.375 30.819 1.00 77.75 419 GLU A CA 1
ATOM 3253 C C . GLU A 1 419 ? -28.485 -12.007 30.921 1.00 77.75 419 GLU A C 1
ATOM 3255 O O . GLU A 1 419 ? -27.519 -11.533 30.316 1.00 77.75 419 GLU A O 1
ATOM 3260 N N . ILE A 1 420 ? -28.377 -13.098 31.674 1.00 80.69 420 ILE A N 1
ATOM 3261 C CA . ILE A 1 420 ? -27.187 -13.938 31.774 1.00 80.69 420 ILE A CA 1
ATOM 3262 C C . ILE A 1 420 ? -27.376 -15.154 30.873 1.00 80.69 420 ILE A C 1
ATOM 3264 O O . ILE A 1 420 ? -28.279 -15.965 31.071 1.00 80.69 420 ILE A O 1
ATOM 3268 N N . LEU A 1 421 ? -26.491 -15.309 29.897 1.00 79.81 421 LEU A N 1
ATOM 3269 C CA . LEU A 1 421 ? -26.482 -16.427 28.962 1.00 79.81 421 LEU A CA 1
ATOM 3270 C C . LEU A 1 421 ? -25.296 -17.335 29.290 1.00 79.81 421 LEU A C 1
ATOM 3272 O O . LEU A 1 421 ? -24.155 -17.003 28.971 1.00 79.81 421 LEU A O 1
ATOM 3276 N N . VAL A 1 422 ? -25.557 -18.474 29.930 1.00 79.31 422 VAL A N 1
ATOM 3277 C CA . VAL A 1 422 ? -24.530 -19.479 30.208 1.00 79.31 422 VAL A CA 1
ATOM 3278 C C . VAL A 1 422 ? -24.344 -20.379 28.988 1.00 79.31 422 VAL A C 1
ATOM 3280 O O . VAL A 1 422 ? -25.244 -21.134 28.620 1.00 79.31 422 VAL A O 1
ATOM 3283 N N . GLU A 1 423 ? -23.173 -20.310 28.359 1.00 74.38 423 GLU A N 1
ATOM 3284 C CA . GLU A 1 423 ? -22.842 -21.044 27.132 1.00 74.38 423 GLU A CA 1
ATOM 3285 C C . GLU A 1 423 ? -21.887 -22.216 27.427 1.00 74.38 423 GLU A C 1
ATOM 3287 O O . GLU A 1 423 ? -21.003 -22.127 28.282 1.00 74.38 423 GLU A O 1
ATOM 3292 N N . ALA A 1 424 ? -22.053 -23.341 26.721 1.00 64.88 424 ALA A N 1
ATOM 3293 C CA . ALA A 1 424 ? -21.244 -24.548 26.935 1.00 64.88 424 ALA A CA 1
ATOM 3294 C C . ALA A 1 424 ? -19.761 -24.352 26.562 1.00 64.88 424 ALA A C 1
ATOM 3296 O O . ALA A 1 424 ? -18.877 -24.954 27.168 1.00 64.88 424 ALA A O 1
ATOM 3297 N N . GLU A 1 425 ? -19.483 -23.486 25.588 1.00 56.72 425 GLU A N 1
ATOM 3298 C CA . GLU A 1 425 ? -18.136 -23.122 25.172 1.00 56.72 425 GLU A CA 1
ATOM 3299 C C . GLU A 1 425 ? -18.113 -21.628 24.864 1.00 56.72 425 GLU A C 1
ATOM 3301 O O . GLU A 1 425 ? -19.000 -21.119 24.182 1.00 56.72 425 GLU A O 1
ATOM 3306 N N . ALA A 1 426 ? -17.108 -20.909 25.366 1.00 52.22 426 ALA A N 1
ATOM 3307 C CA . ALA A 1 426 ? -16.980 -19.510 25.009 1.00 52.22 426 ALA A CA 1
ATOM 3308 C C . ALA A 1 426 ? -16.661 -19.385 23.520 1.00 52.22 426 ALA A C 1
ATOM 3310 O O . ALA A 1 426 ? -15.652 -19.926 23.048 1.00 52.22 426 ALA A O 1
ATOM 3311 N N . ALA A 1 427 ? -17.479 -18.630 22.788 1.00 46.03 427 ALA A N 1
ATOM 3312 C CA . ALA A 1 427 ? -17.155 -18.253 21.424 1.00 46.03 427 ALA A CA 1
ATOM 3313 C C . ALA A 1 427 ? -15.785 -17.555 21.420 1.00 46.03 427 ALA A C 1
ATOM 3315 O O . ALA A 1 427 ? -15.633 -16.434 21.909 1.00 46.03 427 ALA A O 1
ATOM 3316 N N . ARG A 1 428 ? -14.760 -18.220 20.871 1.00 50.03 428 ARG A N 1
ATOM 3317 C CA . ARG A 1 428 ? -13.441 -17.616 20.647 1.00 50.03 428 ARG A CA 1
ATOM 3318 C C . ARG A 1 428 ? -13.595 -16.512 19.609 1.00 50.03 428 ARG A C 1
ATOM 3320 O O . ARG A 1 428 ? -13.431 -16.752 18.415 1.00 50.03 428 ARG A O 1
ATOM 3327 N N . ARG A 1 429 ? -13.930 -15.300 20.046 1.00 54.25 429 ARG A N 1
ATOM 3328 C CA . ARG A 1 429 ? -14.002 -14.155 19.144 1.00 54.25 429 ARG A CA 1
ATOM 3329 C C . ARG A 1 429 ? -12.586 -13.777 18.728 1.00 54.25 429 ARG A C 1
ATOM 3331 O O . ARG A 1 429 ? -11.739 -13.452 19.560 1.00 54.25 429 ARG A O 1
ATOM 3338 N N . ALA A 1 430 ? -12.324 -13.874 17.427 1.00 61.81 430 ALA A N 1
ATOM 3339 C CA . ALA A 1 430 ? -11.121 -13.322 16.822 1.00 61.81 430 ALA A CA 1
ATOM 3340 C C . ALA A 1 430 ? -11.054 -11.805 17.083 1.00 61.81 430 ALA A C 1
ATOM 3342 O O . ALA A 1 430 ? -12.065 -11.175 17.397 1.00 61.81 430 ALA A O 1
ATOM 3343 N N . PHE A 1 431 ? -9.864 -11.212 16.954 1.00 72.12 431 PHE A N 1
ATOM 3344 C CA . PHE A 1 431 ? -9.729 -9.753 16.968 1.00 72.12 431 PHE A CA 1
ATOM 3345 C C . PHE A 1 431 ? -10.674 -9.165 15.909 1.00 72.12 431 PHE A C 1
ATOM 3347 O O . PHE A 1 431 ? -10.565 -9.555 14.741 1.00 72.12 431 PHE A O 1
ATOM 3354 N N . PRO A 1 432 ? -11.630 -8.303 16.296 1.00 74.19 432 PRO A N 1
ATOM 3355 C CA . PRO A 1 432 ? -12.634 -7.820 15.369 1.00 74.19 432 PRO A CA 1
ATOM 3356 C C . PRO A 1 432 ? -11.936 -6.939 14.329 1.00 74.19 432 PRO A C 1
ATOM 3358 O O . PRO A 1 432 ? -11.138 -6.084 14.706 1.00 74.19 432 PRO A O 1
ATOM 3361 N N . PRO A 1 433 ? -12.163 -7.143 13.023 1.00 75.19 433 PRO A N 1
ATOM 3362 C CA . PRO A 1 433 ? -11.633 -6.234 12.020 1.00 75.19 433 PRO A CA 1
ATOM 3363 C C . PRO A 1 433 ? -12.358 -4.880 12.112 1.00 75.19 433 PRO A C 1
ATOM 3365 O O . PRO A 1 433 ? -13.567 -4.855 12.375 1.00 75.19 433 PRO A O 1
ATOM 3368 N N . PRO A 1 434 ? -11.658 -3.753 11.877 1.00 87.56 434 PRO A N 1
ATOM 3369 C CA . PRO A 1 434 ? -12.314 -2.456 11.807 1.00 87.56 434 PRO A CA 1
ATOM 3370 C C . PRO A 1 434 ? -13.196 -2.382 10.555 1.00 87.56 434 PRO A C 1
ATOM 3372 O O . PRO A 1 434 ? -12.811 -2.849 9.483 1.00 87.56 434 PRO A O 1
ATOM 3375 N N . VAL A 1 435 ? -14.367 -1.770 10.691 1.00 89.25 435 VAL A N 1
ATOM 3376 C CA . VAL A 1 435 ? -15.281 -1.440 9.595 1.00 89.25 435 VAL A CA 1
ATOM 3377 C C . VAL A 1 435 ? -15.233 0.059 9.375 1.00 89.25 435 VAL A C 1
ATOM 3379 O O . VAL A 1 435 ? -15.478 0.836 10.292 1.00 89.25 435 VAL A O 1
ATOM 3382 N N . PHE A 1 436 ? -14.924 0.470 8.153 1.00 90.81 436 PHE A N 1
ATOM 3383 C CA . PHE A 1 436 ? -14.895 1.878 7.787 1.00 90.81 436 PHE A CA 1
ATOM 3384 C C . PHE A 1 436 ? -16.284 2.325 7.342 1.00 90.81 436 PHE A C 1
ATOM 3386 O O . PHE A 1 436 ? -16.825 1.800 6.373 1.00 90.81 436 PHE A O 1
ATOM 3393 N N . VAL A 1 437 ? -16.850 3.297 8.051 1.00 91.50 437 VAL A N 1
ATOM 3394 C CA . VAL A 1 437 ? -18.143 3.912 7.733 1.00 91.50 437 VAL A CA 1
ATOM 3395 C C . VAL A 1 437 ? -17.874 5.306 7.180 1.00 91.50 437 VAL A C 1
ATOM 3397 O O . VAL A 1 437 ? -17.057 6.046 7.727 1.00 91.50 437 VAL A O 1
ATOM 3400 N N . HIS A 1 438 ? -18.502 5.669 6.066 1.00 91.94 438 HIS A N 1
ATOM 3401 C CA . HIS A 1 438 ? -18.383 7.015 5.510 1.00 91.94 438 HIS A CA 1
ATOM 3402 C C . HIS A 1 438 ? -19.481 7.909 6.090 1.00 91.94 438 HIS A C 1
ATOM 3404 O O . HIS A 1 438 ? -20.628 7.821 5.666 1.00 91.94 438 HIS A O 1
ATOM 3410 N N . ALA A 1 439 ? -19.134 8.725 7.090 1.00 91.19 439 ALA A N 1
ATOM 3411 C CA . ALA A 1 439 ? -20.076 9.579 7.811 1.00 91.19 439 ALA A CA 1
ATOM 3412 C C . ALA A 1 439 ? -19.534 11.022 7.918 1.00 91.19 439 ALA A C 1
ATOM 3414 O O . ALA A 1 439 ? -18.978 11.405 8.953 1.00 91.19 439 ALA A O 1
ATOM 3415 N N . PRO A 1 440 ? -19.592 11.810 6.827 1.00 90.12 440 PRO A N 1
ATOM 3416 C CA . PRO A 1 440 ? -19.118 13.193 6.826 1.00 90.12 440 PRO A CA 1
ATOM 3417 C C . PRO A 1 440 ? -19.960 14.066 7.766 1.00 90.12 440 PRO A C 1
ATOM 3419 O O . PRO A 1 440 ? -21.166 13.883 7.871 1.00 90.12 440 PRO A O 1
ATOM 3422 N N . GLY A 1 441 ? -19.321 15.013 8.458 1.00 89.12 441 GLY A N 1
ATOM 3423 C CA . GLY A 1 441 ? -19.980 15.918 9.415 1.00 89.12 441 GLY A CA 1
ATOM 3424 C C . GLY A 1 441 ? -20.196 15.338 10.818 1.00 89.12 441 GLY A C 1
ATOM 3425 O O . GLY A 1 441 ? -20.388 16.092 11.767 1.00 89.12 441 GLY A O 1
ATOM 3426 N N . GLU A 1 442 ? -20.087 14.021 10.981 1.00 92.69 442 GLU A N 1
ATOM 3427 C CA . GLU A 1 442 ? -20.229 13.371 12.282 1.00 92.69 442 GLU A CA 1
ATOM 3428 C C . GLU A 1 442 ? -18.979 13.553 13.173 1.00 92.69 442 GLU A C 1
ATOM 3430 O O . GLU A 1 442 ? -17.857 13.292 12.720 1.00 92.69 442 GLU A O 1
ATOM 3435 N N . PRO A 1 443 ? -19.130 13.919 14.465 1.00 91.06 443 PRO A N 1
ATOM 3436 C CA . PRO A 1 443 ? -17.999 14.237 15.348 1.00 91.06 443 PRO A CA 1
ATOM 3437 C C . PRO A 1 443 ? -17.261 13.000 15.889 1.00 91.06 443 PRO A C 1
ATOM 3439 O O . PRO A 1 443 ? -16.186 13.109 16.488 1.00 91.06 443 PRO A O 1
ATOM 3442 N N . TRP A 1 444 ? -17.835 11.805 15.730 1.00 93.75 444 TRP A N 1
ATOM 3443 C CA . TRP A 1 444 ? -17.271 10.575 16.275 1.00 93.75 444 TRP A CA 1
ATOM 3444 C C . TRP A 1 444 ? -16.161 10.009 15.371 1.00 93.75 444 TRP A C 1
ATOM 3446 O O . TRP A 1 444 ? -16.241 10.030 14.144 1.00 93.75 444 TRP A O 1
ATOM 3456 N N . ARG A 1 445 ? -15.110 9.470 16.003 1.00 95.69 445 ARG A N 1
ATOM 3457 C CA . ARG A 1 445 ? -13.968 8.809 15.333 1.00 95.69 445 ARG A CA 1
ATOM 3458 C C . ARG A 1 445 ? -14.143 7.296 15.257 1.00 95.69 445 ARG A C 1
ATOM 3460 O O . ARG A 1 445 ? -13.867 6.680 14.231 1.00 95.69 445 ARG A O 1
ATOM 3467 N N . SER A 1 446 ? -14.611 6.713 16.358 1.00 94.81 446 SER A N 1
ATOM 3468 C CA . SER A 1 446 ? -14.933 5.294 16.489 1.00 94.81 446 SER A CA 1
ATOM 3469 C C . SER A 1 446 ? -16.162 5.069 17.354 1.00 94.81 446 SER A C 1
ATOM 3471 O O . SER A 1 446 ? -16.443 5.880 18.245 1.00 94.81 446 SER A O 1
ATOM 3473 N N . ARG A 1 447 ? -16.838 3.943 17.121 1.00 90.56 447 ARG A N 1
ATOM 3474 C CA . ARG A 1 447 ? -17.855 3.389 18.018 1.00 90.56 447 ARG A CA 1
ATOM 3475 C C . ARG A 1 447 ? -17.870 1.867 17.949 1.00 90.56 447 ARG A C 1
ATOM 3477 O O . ARG A 1 447 ? -17.628 1.279 16.893 1.00 90.56 447 ARG A O 1
ATOM 3484 N N . TRP A 1 448 ? -18.178 1.227 19.068 1.00 86.38 448 TRP A N 1
ATOM 3485 C CA . TRP A 1 448 ? -18.424 -0.207 19.102 1.00 86.38 448 TRP A CA 1
ATOM 3486 C C . TRP A 1 448 ? -19.860 -0.540 18.680 1.00 86.38 448 TRP A C 1
ATOM 3488 O O . TRP A 1 448 ? -20.819 -0.126 19.333 1.00 86.38 448 TRP A O 1
ATOM 3498 N N . ASN A 1 449 ? -20.025 -1.335 17.620 1.00 81.50 449 ASN A N 1
ATOM 3499 C CA . ASN A 1 449 ? -21.325 -1.893 17.259 1.00 81.50 449 ASN A CA 1
ATOM 3500 C C . ASN A 1 449 ? -21.529 -3.223 17.995 1.00 81.50 449 ASN A C 1
ATOM 3502 O O . ASN A 1 449 ? -20.973 -4.258 17.618 1.00 81.50 449 ASN A O 1
ATOM 3506 N N . GLY A 1 450 ? -22.337 -3.191 19.059 1.00 67.88 450 GLY A N 1
ATOM 3507 C CA . GLY A 1 450 ? -22.624 -4.357 19.897 1.00 67.88 450 GLY A CA 1
ATOM 3508 C C . GLY A 1 450 ? -23.375 -5.485 19.182 1.00 67.88 450 GLY A C 1
ATOM 3509 O O . GLY A 1 450 ? -23.185 -6.646 19.543 1.00 67.88 450 GLY A O 1
ATOM 3510 N N . ALA A 1 451 ? -24.172 -5.168 18.155 1.00 66.19 451 ALA A N 1
ATOM 3511 C CA . ALA A 1 451 ? -24.929 -6.154 17.387 1.00 66.19 451 ALA A CA 1
ATOM 3512 C C . ALA A 1 451 ? -24.025 -6.931 16.420 1.00 66.19 451 ALA A C 1
ATOM 3514 O O . ALA A 1 451 ? -24.087 -8.158 16.362 1.00 66.19 451 ALA A O 1
ATOM 3515 N N . SER A 1 452 ? -23.140 -6.235 15.699 1.00 66.88 452 SER A N 1
ATOM 3516 C CA . SER A 1 452 ? -22.204 -6.877 14.768 1.00 66.88 452 SER A CA 1
ATOM 3517 C C . SER A 1 452 ? -20.909 -7.354 15.430 1.00 66.88 452 SER A C 1
ATOM 3519 O O . SER A 1 452 ? -20.160 -8.115 14.820 1.00 66.88 452 SER A O 1
ATOM 3521 N N . GLY A 1 453 ? -20.600 -6.873 16.639 1.00 72.06 453 GLY A N 1
ATOM 3522 C CA . GLY A 1 453 ? -19.331 -7.123 17.325 1.00 72.06 453 GLY A CA 1
ATOM 3523 C C . GLY A 1 453 ? -18.128 -6.542 16.578 1.00 72.06 453 GLY A C 1
ATOM 3524 O O . GLY A 1 453 ? -17.076 -7.180 16.531 1.00 72.06 453 GLY A O 1
ATOM 3525 N N . LYS A 1 454 ? -18.297 -5.379 15.934 1.00 81.12 454 LYS A N 1
ATOM 3526 C CA . LYS A 1 454 ? -17.258 -4.742 15.109 1.00 81.12 454 LYS A CA 1
ATOM 3527 C C . LYS A 1 454 ? -16.981 -3.320 15.580 1.00 81.12 454 LYS A C 1
ATOM 3529 O O . LYS A 1 454 ? -17.884 -2.620 16.036 1.00 81.12 454 LYS A O 1
ATOM 3534 N N . LEU A 1 455 ? -15.727 -2.902 15.421 1.00 87.19 455 LEU A N 1
ATOM 3535 C CA . LEU A 1 455 ? -15.326 -1.511 15.581 1.00 87.19 455 LEU A CA 1
ATOM 3536 C C . LEU A 1 455 ? -15.703 -0.746 14.314 1.00 87.19 455 LEU A C 1
ATOM 3538 O O . LEU A 1 455 ? -15.149 -1.026 13.254 1.00 87.19 455 LEU A O 1
ATOM 3542 N N . GLU A 1 456 ? -16.594 0.230 14.418 1.00 92.31 456 GLU A N 1
ATOM 3543 C CA . GLU A 1 456 ? -16.866 1.164 13.330 1.00 92.31 456 GLU A CA 1
ATOM 3544 C C . GLU A 1 456 ? -15.928 2.367 13.452 1.00 92.31 456 GLU A C 1
ATOM 3546 O O . GLU A 1 456 ? -15.812 2.961 14.524 1.00 92.31 456 GLU A O 1
ATOM 3551 N N . VAL A 1 457 ? -15.249 2.717 12.360 1.00 94.56 457 VAL A N 1
ATOM 3552 C CA . VAL A 1 457 ? -14.321 3.850 12.253 1.00 94.56 457 VAL A CA 1
ATOM 3553 C C . VAL A 1 457 ? -14.868 4.826 11.223 1.00 94.56 457 VAL A C 1
ATOM 3555 O O . VAL A 1 457 ? -15.149 4.434 10.088 1.00 94.56 457 VAL A O 1
ATOM 3558 N N . ASN A 1 458 ? -14.991 6.099 11.594 1.00 95.00 458 ASN A N 1
ATOM 3559 C CA . ASN A 1 458 ? -15.448 7.125 10.669 1.00 95.00 458 ASN A CA 1
ATOM 3560 C C . ASN A 1 458 ? -14.339 7.451 9.663 1.00 95.00 458 ASN A C 1
ATOM 3562 O O . ASN A 1 458 ? -13.359 8.129 9.971 1.00 95.00 458 ASN A O 1
ATOM 3566 N N . SER A 1 459 ? -14.513 6.973 8.436 1.00 93.56 459 SER A N 1
ATOM 3567 C CA . SER A 1 459 ? -13.576 7.209 7.345 1.00 93.56 459 SER A CA 1
ATOM 3568 C C . SER A 1 459 ? -13.596 8.646 6.828 1.00 93.56 459 SER A C 1
ATOM 3570 O O . SER A 1 459 ? -12.622 9.062 6.216 1.00 93.56 459 SER A O 1
ATOM 3572 N N . ALA A 1 460 ? -14.661 9.416 7.063 1.00 89.75 460 ALA A N 1
ATOM 3573 C CA . ALA A 1 460 ? -14.770 10.809 6.628 1.00 89.75 460 ALA A CA 1
ATOM 3574 C C . ALA A 1 460 ? -14.166 11.805 7.635 1.00 89.75 460 ALA A C 1
ATOM 3576 O O . ALA A 1 460 ? -13.961 12.967 7.294 1.00 89.75 460 ALA A O 1
ATOM 3577 N N . HIS A 1 461 ? -13.855 11.365 8.858 1.00 96.00 461 HIS A N 1
ATOM 3578 C CA . HIS A 1 461 ? -13.295 12.231 9.892 1.00 96.00 461 HIS A CA 1
ATOM 3579 C C . HIS A 1 461 ? -11.893 12.736 9.499 1.00 96.00 461 HIS A C 1
ATOM 3581 O O . HIS A 1 461 ? -11.047 11.957 9.047 1.00 96.00 461 HIS A O 1
ATOM 3587 N N . SER A 1 462 ? -11.618 14.024 9.734 1.00 93.19 462 SER A N 1
ATOM 3588 C CA . SER A 1 462 ? -10.355 14.697 9.380 1.00 93.19 462 SER A CA 1
ATOM 3589 C C . SER A 1 462 ? -9.118 13.958 9.903 1.00 93.19 462 SER A C 1
ATOM 3591 O O . SER A 1 462 ? -8.212 13.657 9.131 1.00 93.19 462 SER A O 1
ATOM 3593 N N . ASP A 1 463 ? -9.111 13.571 11.183 1.00 94.12 463 ASP A N 1
ATOM 3594 C CA . ASP A 1 463 ? -8.027 12.774 11.775 1.00 94.12 463 ASP A CA 1
ATOM 3595 C C . ASP A 1 463 ? -7.733 11.481 11.004 1.00 94.12 463 ASP A C 1
ATOM 3597 O O . ASP A 1 463 ? -6.564 11.154 10.792 1.00 94.12 463 ASP A O 1
ATOM 3601 N N . TYR A 1 464 ? -8.767 10.747 10.567 1.00 92.81 464 TYR A N 1
ATOM 3602 C CA . TYR A 1 464 ? -8.558 9.527 9.791 1.00 92.81 464 TYR A CA 1
ATOM 3603 C C . TYR A 1 464 ? -8.004 9.851 8.403 1.00 92.81 464 TYR A C 1
ATOM 3605 O O . TYR A 1 464 ? -7.077 9.182 7.959 1.00 92.81 464 TYR A O 1
ATOM 3613 N N . GLN A 1 465 ? -8.506 10.896 7.740 1.00 90.19 465 GLN A N 1
ATOM 3614 C CA . GLN A 1 465 ? -8.010 11.322 6.427 1.00 90.19 465 GLN A CA 1
ATOM 3615 C C . GLN A 1 465 ? -6.527 11.719 6.467 1.00 90.19 465 GLN A C 1
ATOM 3617 O O . GLN A 1 465 ? -5.769 11.332 5.580 1.00 90.19 465 GLN A O 1
ATOM 3622 N N . ILE A 1 466 ? -6.088 12.393 7.535 1.00 90.38 466 ILE A N 1
ATOM 3623 C CA . ILE A 1 466 ? -4.682 12.778 7.743 1.00 90.38 466 ILE A CA 1
ATOM 3624 C C . ILE A 1 466 ? -3.775 11.547 7.877 1.00 90.38 466 ILE A C 1
ATOM 3626 O O . ILE A 1 466 ? -2.665 11.525 7.341 1.00 90.38 466 ILE A O 1
ATOM 3630 N N . VAL A 1 467 ? -4.213 10.514 8.605 1.00 90.38 467 VAL A N 1
ATOM 3631 C CA . VAL A 1 467 ? -3.384 9.321 8.855 1.00 90.38 467 VAL A CA 1
ATOM 3632 C C . VAL A 1 467 ? -3.556 8.228 7.803 1.00 90.38 467 VAL A C 1
ATOM 3634 O O . VAL A 1 467 ? -2.666 7.392 7.672 1.00 90.38 467 VAL A O 1
ATOM 3637 N N . ARG A 1 468 ? -4.657 8.224 7.038 1.00 84.94 468 ARG A N 1
ATOM 3638 C CA . ARG A 1 468 ? -4.993 7.222 6.013 1.00 84.94 468 ARG A CA 1
ATOM 3639 C C . ARG A 1 468 ? -3.834 6.909 5.056 1.00 84.94 468 ARG A C 1
ATOM 3641 O O . ARG A 1 468 ? -3.615 5.710 4.843 1.00 84.94 468 ARG A O 1
ATOM 3648 N N . PRO A 1 469 ? -3.093 7.895 4.503 1.00 80.94 469 PRO A N 1
ATOM 3649 C CA . PRO A 1 469 ? -1.998 7.614 3.574 1.00 80.94 469 PRO A CA 1
ATOM 3650 C C . PRO A 1 469 ? -0.700 7.160 4.261 1.00 80.94 469 PRO A C 1
ATOM 3652 O O . PRO A 1 469 ? 0.213 6.719 3.576 1.00 80.94 469 PRO A O 1
ATOM 3655 N N . LEU A 1 470 ? -0.591 7.244 5.593 1.00 84.50 470 LEU A N 1
ATOM 3656 C CA . LEU A 1 470 ? 0.647 7.003 6.343 1.00 84.50 470 LEU A CA 1
ATOM 3657 C C . LEU A 1 470 ? 0.542 5.699 7.159 1.00 84.50 470 LEU A C 1
ATOM 3659 O O . LEU A 1 470 ? 0.014 5.738 8.273 1.00 84.50 470 LEU A O 1
ATOM 3663 N N . PRO A 1 471 ? 1.066 4.545 6.689 1.00 84.06 471 PRO A N 1
ATOM 3664 C CA . PRO A 1 471 ? 0.783 3.230 7.283 1.00 84.06 471 PRO A CA 1
ATOM 3665 C C . PRO A 1 471 ? 1.068 3.130 8.787 1.00 84.06 471 PRO A C 1
ATOM 3667 O O . PRO A 1 471 ? 0.213 2.682 9.551 1.00 84.06 471 PRO A O 1
ATOM 3670 N N . ALA A 1 472 ? 2.228 3.621 9.236 1.00 86.31 472 ALA A N 1
ATOM 3671 C CA . ALA A 1 472 ? 2.606 3.600 10.650 1.00 86.31 472 ALA A CA 1
ATOM 3672 C C . ALA A 1 472 ? 1.702 4.498 11.516 1.00 86.31 472 ALA A C 1
ATOM 3674 O O . ALA A 1 472 ? 1.288 4.107 12.609 1.00 86.31 472 ALA A O 1
ATOM 3675 N N . ARG A 1 473 ? 1.340 5.694 11.025 1.00 89.69 473 ARG A N 1
ATOM 3676 C CA . ARG A 1 473 ? 0.428 6.599 11.747 1.00 89.69 473 ARG A CA 1
ATOM 3677 C C . ARG A 1 473 ? -1.001 6.064 11.750 1.00 89.69 473 ARG A C 1
ATOM 3679 O O . ARG A 1 473 ? -1.657 6.139 12.783 1.00 89.69 473 ARG A O 1
ATOM 3686 N N . ARG A 1 474 ? -1.454 5.463 10.645 1.00 91.00 474 ARG A N 1
ATOM 3687 C CA . ARG A 1 474 ? -2.749 4.780 10.536 1.00 91.00 474 ARG A CA 1
ATOM 3688 C C . ARG A 1 474 ? -2.861 3.648 11.548 1.00 91.00 474 ARG A C 1
ATOM 3690 O O . ARG A 1 474 ? -3.870 3.558 12.238 1.00 91.00 474 ARG A O 1
ATOM 3697 N N . ARG A 1 475 ? -1.817 2.824 11.683 1.00 90.38 475 ARG A N 1
ATOM 3698 C CA . ARG A 1 475 ? -1.746 1.761 12.695 1.00 90.38 475 ARG A CA 1
ATOM 3699 C C . ARG A 1 475 ? -1.881 2.313 14.107 1.00 90.38 475 ARG A C 1
ATOM 3701 O O . ARG A 1 475 ? -2.751 1.862 14.844 1.00 90.38 475 ARG A O 1
ATOM 3708 N N . ARG A 1 476 ? -1.089 3.329 14.460 1.00 92.38 476 ARG A N 1
ATOM 3709 C CA . ARG A 1 476 ? -1.169 3.979 15.779 1.00 92.38 476 ARG A CA 1
ATOM 3710 C C . ARG A 1 476 ? -2.539 4.581 16.056 1.00 92.38 476 ARG A C 1
ATOM 3712 O O . ARG A 1 476 ? -3.090 4.387 17.133 1.00 92.38 476 ARG A O 1
ATOM 3719 N N . TYR A 1 477 ? -3.112 5.257 15.068 1.00 94.31 477 TYR A N 1
ATOM 3720 C CA . TYR A 1 477 ? -4.448 5.828 15.163 1.00 94.31 477 TYR A CA 1
ATOM 3721 C C . TYR A 1 477 ? -5.511 4.757 15.422 1.00 94.31 477 TYR A C 1
ATOM 3723 O O . TYR A 1 477 ? -6.244 4.856 16.401 1.00 94.31 477 TYR A O 1
ATOM 3731 N N . LEU A 1 478 ? -5.552 3.695 14.610 1.00 93.19 478 LEU A N 1
ATOM 3732 C CA . LEU A 1 478 ? -6.492 2.592 14.819 1.00 93.19 478 LEU A CA 1
ATOM 3733 C C . LEU A 1 478 ? -6.273 1.910 16.172 1.00 93.19 478 LEU A C 1
ATOM 3735 O O . LEU A 1 478 ? -7.246 1.604 16.853 1.00 93.19 478 LEU A O 1
ATOM 3739 N N . GLY A 1 479 ? -5.020 1.723 16.595 1.00 93.12 479 GLY A N 1
ATOM 3740 C CA . GLY A 1 479 ? -4.693 1.197 17.920 1.00 93.12 479 GLY A CA 1
ATOM 3741 C C . GLY A 1 479 ? -5.301 2.034 19.049 1.00 93.12 479 GLY A C 1
ATOM 3742 O O . GLY A 1 479 ? -5.933 1.481 19.945 1.00 93.12 479 GLY A O 1
ATOM 3743 N N . ARG A 1 480 ? -5.209 3.366 18.962 1.00 95.44 480 ARG A N 1
ATOM 3744 C CA . ARG A 1 480 ? -5.836 4.292 19.923 1.00 95.44 480 ARG A CA 1
ATOM 3745 C C . ARG A 1 480 ? -7.362 4.200 19.921 1.00 95.44 480 ARG A C 1
ATOM 3747 O O . ARG A 1 480 ? -7.968 4.256 20.986 1.00 95.44 480 ARG A O 1
ATOM 3754 N N . LEU A 1 481 ? -7.984 4.016 18.755 1.00 95.06 481 LEU A N 1
ATOM 3755 C CA . LEU A 1 481 ? -9.433 3.798 18.667 1.00 95.06 481 LEU A CA 1
ATOM 3756 C C . LEU A 1 481 ? -9.847 2.479 19.332 1.00 95.06 481 LEU A C 1
ATOM 3758 O O . LEU A 1 481 ? -10.807 2.457 20.098 1.00 95.06 481 LEU A O 1
ATOM 3762 N N . TYR A 1 482 ? -9.092 1.399 19.116 1.00 92.19 482 TYR A N 1
ATOM 3763 C CA . TYR A 1 482 ? -9.312 0.139 19.829 1.00 92.19 482 TYR A CA 1
ATOM 3764 C C . TYR A 1 482 ? -9.123 0.285 21.340 1.00 92.19 482 TYR A C 1
ATOM 3766 O O . TYR A 1 482 ? -9.919 -0.266 22.092 1.00 92.19 482 TYR A O 1
ATOM 3774 N N . ALA A 1 483 ? -8.112 1.032 21.791 1.00 93.12 483 ALA A N 1
ATOM 3775 C CA . ALA A 1 483 ? -7.884 1.301 23.210 1.00 93.12 483 ALA A CA 1
ATOM 3776 C C . ALA A 1 483 ? -9.060 2.058 23.839 1.00 93.12 483 ALA A C 1
ATOM 3778 O O . ALA A 1 483 ? -9.557 1.644 24.884 1.00 93.12 483 ALA A O 1
ATOM 3779 N N . LYS A 1 484 ? -9.555 3.106 23.168 1.00 93.62 484 LYS A N 1
ATOM 3780 C CA . LYS A 1 484 ? -10.760 3.837 23.577 1.00 93.62 484 LYS A CA 1
ATOM 3781 C C . LYS A 1 484 ? -11.943 2.889 23.751 1.00 93.62 484 LYS A C 1
ATOM 3783 O O . LYS A 1 484 ? -12.547 2.869 24.818 1.00 93.62 484 LYS A O 1
ATOM 3788 N N . GLU A 1 485 ? -12.275 2.097 22.731 1.00 90.44 485 GLU A N 1
ATOM 3789 C CA . GLU A 1 485 ? -13.433 1.201 22.823 1.00 90.44 485 GLU A CA 1
ATOM 3790 C C . GLU A 1 485 ? -13.221 0.067 23.835 1.00 90.44 485 GLU A C 1
ATOM 3792 O O . GLU A 1 485 ? -14.178 -0.345 24.482 1.00 90.44 485 GLU A O 1
ATOM 3797 N N . LEU A 1 486 ? -11.986 -0.415 24.023 1.00 87.19 486 LEU A N 1
ATOM 3798 C CA . LEU A 1 486 ? -11.659 -1.402 25.054 1.00 87.19 486 LEU A CA 1
ATOM 3799 C C . LEU A 1 486 ? -11.921 -0.832 26.452 1.00 87.19 486 LEU A C 1
ATOM 3801 O O . LEU A 1 486 ? -12.532 -1.497 27.285 1.00 87.19 486 LEU A O 1
ATOM 3805 N N . VAL A 1 487 ? -11.483 0.399 26.711 1.00 88.94 487 VAL A N 1
ATOM 3806 C CA . VAL A 1 487 ? -11.681 1.058 28.004 1.00 88.94 487 VAL A CA 1
ATOM 3807 C C . VAL A 1 487 ? -13.151 1.384 28.225 1.00 88.94 487 VAL A C 1
ATOM 3809 O O . VAL A 1 487 ? -13.676 1.065 29.283 1.00 88.94 487 VAL A O 1
ATOM 3812 N N . LEU A 1 488 ? -13.854 1.921 27.225 1.00 86.31 488 LEU A N 1
ATOM 3813 C CA . LEU A 1 488 ? -15.292 2.183 27.333 1.00 86.31 488 LEU A CA 1
ATOM 3814 C C . LEU A 1 488 ? -16.105 0.900 27.543 1.00 86.31 488 LEU A C 1
ATOM 3816 O O . LEU A 1 488 ? -17.068 0.906 28.305 1.00 86.31 488 LEU A O 1
ATOM 3820 N N . HIS A 1 489 ? -15.702 -0.209 26.919 1.00 80.00 489 HIS A N 1
ATOM 3821 C CA . HIS A 1 489 ? -16.343 -1.508 27.113 1.00 80.00 489 HIS A CA 1
ATOM 3822 C C . HIS A 1 489 ? -16.221 -2.011 28.559 1.00 80.00 489 HIS A C 1
ATOM 3824 O O . HIS A 1 489 ? -17.180 -2.567 29.088 1.00 80.00 489 HIS A O 1
ATOM 3830 N N . ASN A 1 490 ? -15.060 -1.824 29.194 1.00 76.31 490 ASN A N 1
ATOM 3831 C CA . ASN A 1 490 ? -14.789 -2.345 30.538 1.00 76.31 490 ASN A CA 1
ATOM 3832 C C . ASN A 1 490 ? -15.185 -1.366 31.654 1.00 76.31 490 ASN A C 1
ATOM 3834 O O . ASN A 1 490 ? -15.763 -1.772 32.658 1.00 76.31 490 ASN A O 1
ATOM 3838 N N . PHE A 1 491 ? -14.926 -0.075 31.461 1.00 79.56 491 PHE A N 1
ATOM 3839 C CA . PHE A 1 491 ? -14.994 0.957 32.497 1.00 79.56 491 PHE A CA 1
ATOM 3840 C C . PHE A 1 491 ? -15.914 2.121 32.140 1.00 79.56 491 PHE A C 1
ATOM 3842 O O . PHE A 1 491 ? -15.992 3.063 32.908 1.00 79.56 491 PHE A O 1
ATOM 3849 N N . GLY A 1 492 ? -16.659 2.088 31.029 1.00 76.06 492 GLY A N 1
ATOM 3850 C CA . GLY A 1 492 ? -17.530 3.207 30.624 1.00 76.06 492 GLY A CA 1
ATOM 3851 C C . GLY A 1 492 ? -18.664 3.557 31.603 1.00 76.06 492 GLY A C 1
ATOM 3852 O O . GLY A 1 492 ? -19.435 4.471 31.333 1.00 76.06 492 GLY A O 1
ATOM 3853 N N . HIS A 1 493 ? -18.789 2.812 32.701 1.00 68.44 493 HIS A N 1
ATOM 3854 C CA . HIS A 1 493 ? -19.689 3.077 33.819 1.00 68.44 493 HIS A CA 1
ATOM 3855 C C . HIS A 1 493 ? -19.035 3.869 34.965 1.00 68.44 493 HIS A C 1
ATOM 3857 O O . HIS A 1 493 ? -19.745 4.366 35.832 1.00 68.44 493 HIS A O 1
ATOM 3863 N N . GLU A 1 494 ? -17.704 3.943 34.999 1.00 72.19 494 GLU A N 1
ATOM 3864 C CA . GLU A 1 494 ? -16.942 4.733 35.965 1.00 72.19 494 GLU A CA 1
ATOM 3865 C C . GLU A 1 494 ? -16.996 6.230 35.594 1.00 72.19 494 GLU A C 1
ATOM 3867 O O . GLU A 1 494 ? -17.281 6.568 34.438 1.00 72.19 494 GLU A O 1
ATOM 3872 N N . PRO A 1 495 ? -16.734 7.152 36.541 1.00 72.88 495 PRO A N 1
ATOM 3873 C CA . PRO A 1 495 ? -16.671 8.578 36.235 1.00 72.88 495 PRO A CA 1
ATOM 3874 C C . PRO A 1 495 ? -15.623 8.872 35.156 1.00 72.88 495 PRO A C 1
ATOM 3876 O O . PRO A 1 495 ? -14.590 8.205 35.062 1.00 72.88 495 PRO A O 1
ATOM 3879 N N . SER A 1 496 ? -15.861 9.917 34.358 1.00 81.00 496 SER A N 1
ATOM 3880 C CA . SER A 1 496 ? -15.018 10.265 33.205 1.00 81.00 496 SER A CA 1
ATOM 3881 C C . SER A 1 496 ? -13.532 10.383 33.549 1.00 81.00 496 SER A C 1
ATOM 3883 O O . SER A 1 496 ? -12.693 9.983 32.749 1.00 81.00 496 SER A O 1
ATOM 3885 N N . SER A 1 497 ? -13.191 10.890 34.737 1.00 81.44 497 SER A N 1
ATOM 3886 C CA . SER A 1 497 ? -11.806 10.962 35.218 1.00 81.44 497 SER A CA 1
ATOM 3887 C C . SER A 1 497 ? -11.162 9.576 35.330 1.00 81.44 497 SER A C 1
ATOM 3889 O O . SER A 1 497 ? -10.091 9.360 34.773 1.00 81.44 497 SER A O 1
ATOM 3891 N N . ALA A 1 498 ? -11.836 8.612 35.960 1.00 76.88 498 ALA A N 1
ATOM 3892 C CA . ALA A 1 498 ? -11.349 7.240 36.089 1.00 76.88 498 ALA A CA 1
ATOM 3893 C C . ALA A 1 498 ? -11.220 6.544 34.723 1.00 76.88 498 ALA A C 1
ATOM 3895 O O . ALA A 1 498 ? -10.218 5.884 34.448 1.00 76.88 498 ALA A O 1
ATOM 3896 N N . VAL A 1 499 ? -12.182 6.761 33.820 1.00 82.81 499 VAL A N 1
ATOM 3897 C CA . VAL A 1 499 ? -12.122 6.247 32.441 1.00 82.81 499 VAL A CA 1
ATOM 3898 C C . VAL A 1 499 ? -10.901 6.791 31.698 1.00 82.81 499 VAL A C 1
ATOM 3900 O O . VAL A 1 499 ? -10.224 6.045 30.988 1.00 82.81 499 VAL A O 1
ATOM 3903 N N . LEU A 1 500 ? -10.598 8.081 31.857 1.00 91.88 500 LEU A N 1
ATOM 3904 C CA . LEU A 1 500 ? -9.432 8.705 31.237 1.00 91.88 500 LEU A CA 1
ATOM 3905 C C . LEU A 1 500 ? -8.120 8.167 31.817 1.00 91.88 500 LEU A C 1
ATOM 3907 O O . LEU A 1 500 ? -7.210 7.888 31.041 1.00 91.88 500 LEU A O 1
ATOM 3911 N N . GLU A 1 501 ? -8.041 7.927 33.128 1.00 90.44 501 GLU A N 1
ATOM 3912 C CA . GLU A 1 501 ? -6.879 7.270 33.744 1.00 90.44 501 GLU A CA 1
ATOM 3913 C C . GLU A 1 501 ? -6.655 5.867 33.165 1.00 90.44 501 GLU A C 1
ATOM 3915 O O . GLU A 1 501 ? -5.541 5.528 32.761 1.00 90.44 501 GLU A O 1
ATOM 3920 N N . ARG A 1 502 ? -7.721 5.067 33.012 1.00 88.69 502 ARG A N 1
ATOM 3921 C CA . ARG A 1 502 ? -7.642 3.749 32.355 1.00 88.69 502 ARG A CA 1
ATOM 3922 C C . ARG A 1 502 ? -7.225 3.852 30.892 1.00 88.69 502 ARG A C 1
ATOM 3924 O O . ARG A 1 502 ? -6.455 3.025 30.405 1.00 88.69 502 ARG A O 1
ATOM 3931 N N . LEU A 1 503 ? -7.686 4.880 30.183 1.00 94.38 503 LEU A N 1
ATOM 3932 C CA . LEU A 1 503 ? -7.254 5.143 28.814 1.00 94.38 503 LEU A CA 1
ATOM 3933 C C . LEU A 1 503 ? -5.762 5.465 28.741 1.00 94.38 503 LEU A C 1
ATOM 3935 O O . LEU A 1 503 ? -5.080 4.894 27.892 1.00 94.38 503 LEU A O 1
ATOM 3939 N N . LEU A 1 504 ? -5.245 6.313 29.629 1.00 94.75 504 LEU A N 1
ATOM 3940 C CA . LEU A 1 504 ? -3.812 6.598 29.710 1.00 94.75 504 LEU A CA 1
ATOM 3941 C C . LEU A 1 504 ? -3.017 5.321 30.014 1.00 94.75 504 LEU A C 1
ATOM 3943 O O . LEU A 1 504 ? -2.067 5.017 29.297 1.00 94.75 504 LEU A O 1
ATOM 3947 N N . GLU A 1 505 ? -3.473 4.512 30.975 1.00 91.94 505 GLU A N 1
ATOM 3948 C CA . GLU A 1 505 ? -2.899 3.204 31.330 1.00 91.94 505 GLU A CA 1
ATOM 3949 C C . GLU A 1 505 ? -2.717 2.290 30.104 1.00 91.94 505 GLU A C 1
ATOM 3951 O O . GLU A 1 505 ? -1.669 1.660 29.913 1.00 91.94 505 GLU A O 1
ATOM 3956 N N . VAL A 1 506 ? -3.764 2.198 29.277 1.00 92.38 506 VAL A N 1
ATOM 3957 C CA . VAL A 1 506 ? -3.785 1.356 28.081 1.00 92.38 506 VAL A CA 1
ATOM 3958 C C . VAL A 1 506 ? -2.916 1.952 26.985 1.00 92.38 506 VAL A C 1
ATOM 3960 O O . VAL A 1 506 ? -2.147 1.221 26.364 1.00 92.38 506 VAL A O 1
ATOM 3963 N N . LEU A 1 507 ? -3.020 3.257 26.735 1.00 94.62 507 LEU A N 1
ATOM 3964 C CA . LEU A 1 507 ? -2.278 3.927 25.671 1.00 94.62 507 LEU A CA 1
ATOM 3965 C C . LEU A 1 507 ? -0.770 3.897 25.913 1.00 94.62 507 LEU A C 1
ATOM 3967 O O . LEU A 1 507 ? -0.032 3.560 24.990 1.00 94.62 507 LEU A O 1
ATOM 3971 N N . THR A 1 508 ? -0.320 4.165 27.142 1.00 92.75 508 THR A N 1
ATOM 3972 C CA . THR A 1 508 ? 1.106 4.142 27.494 1.00 92.75 508 THR A CA 1
ATOM 3973 C C . THR A 1 508 ? 1.727 2.776 27.222 1.00 92.75 508 THR A C 1
ATOM 3975 O O . THR A 1 508 ? 2.797 2.700 26.628 1.00 92.75 508 THR A O 1
ATOM 3978 N N . ARG A 1 509 ? 1.041 1.686 27.586 1.00 91.88 509 ARG A N 1
ATOM 3979 C CA . ARG A 1 509 ? 1.536 0.327 27.316 1.00 91.88 509 ARG A CA 1
ATOM 3980 C C . ARG A 1 509 ? 1.373 -0.077 25.856 1.00 91.88 509 ARG A C 1
ATOM 3982 O O . ARG A 1 509 ? 2.196 -0.808 25.322 1.00 91.88 509 ARG A O 1
ATOM 3989 N N . LEU A 1 510 ? 0.308 0.372 25.195 1.00 92.25 510 LEU A N 1
ATOM 3990 C CA . LEU A 1 510 ? 0.067 0.064 23.789 1.00 92.25 510 LEU A CA 1
ATOM 3991 C C . LEU A 1 510 ? 1.146 0.675 22.887 1.00 92.25 510 LEU A C 1
ATOM 3993 O O . LEU A 1 510 ? 1.555 0.029 21.924 1.00 92.25 510 LEU A O 1
ATOM 3997 N N . ASP A 1 511 ? 1.625 1.878 23.208 1.00 89.81 511 ASP A N 1
ATOM 3998 C CA . ASP A 1 511 ? 2.697 2.542 22.463 1.00 89.81 511 ASP A CA 1
ATOM 3999 C C . ASP A 1 511 ? 4.023 1.747 22.495 1.00 89.81 511 ASP A C 1
ATOM 4001 O O . ASP A 1 511 ? 4.797 1.842 21.544 1.00 89.81 511 ASP A O 1
ATOM 4005 N N . GLU A 1 512 ? 4.263 0.892 23.501 1.00 88.25 512 GLU A N 1
ATOM 4006 C CA . GLU A 1 512 ? 5.421 -0.025 23.528 1.00 88.25 512 GLU A CA 1
ATOM 4007 C C . GLU A 1 512 ? 5.311 -1.174 22.508 1.00 88.25 512 GLU A C 1
ATOM 4009 O O . GLU A 1 512 ? 6.311 -1.804 22.154 1.00 88.25 512 GLU A O 1
ATOM 4014 N N . HIS A 1 513 ? 4.100 -1.451 22.012 1.00 85.56 513 HIS A N 1
ATOM 4015 C CA . HIS A 1 513 ? 3.803 -2.595 21.144 1.00 85.56 513 HIS A CA 1
ATOM 4016 C C . HIS A 1 513 ? 3.423 -2.216 19.701 1.00 85.56 513 HIS A C 1
ATOM 4018 O O . HIS A 1 513 ? 3.175 -3.128 18.904 1.00 85.56 513 HIS A O 1
ATOM 4024 N N . LEU A 1 514 ? 3.356 -0.918 19.360 1.00 81.62 514 LEU A N 1
ATOM 4025 C CA . LEU A 1 514 ? 2.828 -0.388 18.086 1.00 81.62 514 LEU A CA 1
ATOM 4026 C C . LEU A 1 514 ? 3.832 0.219 17.107 1.00 81.62 514 LEU A C 1
ATOM 4028 O O . LEU A 1 514 ? 4.869 0.807 17.470 1.00 81.62 514 LEU A O 1
#

Radius of gyration: 40.31 Å; chains: 1; bounding box: 88×87×105 Å

Secondary structure (DSSP, 8-state):
-EEE-TTSPPEEEEE-TT-S-EEEEE--SPPSSSEEE----S--HHHHTT--HHHHHHHHHHHTHHHHHHH----EEEE-SSSPEEEEPPPPPPPSEE-TT-SEEEETTEEEEEEEEEEPPPPPTTSPPP-EEEEETTEEEES-GGGSGGGSSTTGGGS-EEEEEE-TT--B-TT-SS-B--SHHHHHHHHHHHHHHHHHHHHHHHHHHHHHHHHHHHHHHHHHHHHHHHHHHSPTTT---TT--SS-TT---------PPPP-------------------------------------------------------SEEEEEEESSEEEEETT-EEEEEEEEEETTS-B---SSSSS----EEEEEEE-TTSEEEEEETTTEEEEEE-SS-EEEEEEEEEEE--TTS----EEEEEEEEEESS---PPPPPEEEE--TT---SEEEETTTTEEEEETTSHHHHHHTT-HHHHHHHHHHHHHHHHHHHHHTTS-HHHHHHHHHHHHHHHHTT-

Sequence (514 aa):
MVSQTGEAPPHMMTLRSGSRTYERRRFLGGRAGPGVDVTIHEVHREVQSRLTAERLQRYLGEELRERIRRQGVTIVLEDRLPPSKKLEVRPAVFRGERIAGIGEIPVADHPPVRAEIYLAPETLPGTERPAVALYRLGTRVCQDIAGLPEFAREPWSSGRLEGALDYADFRVAPASREGFTPDAAYSAFVEAVRVVEPILLERLRREDESRAEQAGRSLVRELQSAFARLLKDLPAGDYEWFGADGRRPFCGRRGGAARGPRRRARRGRDTRWGGGRLGTRRSPTRGRRGDDQSRVRRNIRRRGTGSEPILQPSLLTGPLERVVIRPAIARVAVGRRRRLAAIAFDASGLVIESGSASGIDRDLEYAWTISASVASLIVEPGGRAIVEAGGRPGRATLAVRVRPAVKGEPMREASAEAEILVEAEAARRAFPPPVFVHAPGEPWRSRWNGASGKLEVNSAHSDYQIVRPLPARRRRYLGRLYAKELVLHNFGHEPSSAVLERLLEVLTRLDEHL